Protein AF-A0A165G140-F1 (afdb_monomer_lite)

Secondary structure (DSSP, 8-state):
-PPPPP----------PPPPPBSSSBSSB-GGG-S--B--SPPEEETTEEEEEEEETTTTEEEEEEES--TT-EEEEEEESSSSSS-EEEEEEEE--TT-SEEEPPBEESEEGGGTEE-EEEEEEESSSEEEPPPB-PPPBSSSBTT----SS-B-SSPPEEETTEEEEEEE-TTSEEEEEEES--TT-EEEEEEESSTTS--TT-SSEEEEEPPTT-SEEEPPPEES-BGGGTB---EEEEEEE-SSSS-EEEPPPB---SSHHHHHHHHHHHHEETTTTEESS-HHHHHHHHHHHHHHHHHH---TTHHHHHHHHHHHSS-B-TTSSSSSPEEETTEESBHHHHHHHHHHHHHHHHHH--HHHHHHHHHHHHHHHTTB-SSSTTS-B-SBTT---EEHHHHHHHHHHHHHHHHHSTT--HHHHHHHHHHHHHHHTT-B-TTSPBBSEE-TTS-B---B-

pLDDT: mean 91.84, std 13.74, range [25.03, 98.94]

Structure (mmCIF, N/CA/C/O backbone):
data_AF-A0A165G140-F1
#
_entry.id   AF-A0A165G140-F1
#
loop_
_atom_site.group_PDB
_atom_site.id
_atom_site.type_symbol
_atom_site.label_atom_id
_atom_site.label_alt_id
_atom_site.label_comp_id
_atom_site.label_asym_id
_atom_site.label_entity_id
_atom_site.label_seq_id
_atom_site.pdbx_PDB_ins_code
_atom_site.Cartn_x
_atom_site.Cartn_y
_atom_site.Cartn_z
_atom_site.occupancy
_atom_site.B_iso_or_equiv
_atom_site.auth_seq_id
_atom_site.auth_comp_id
_atom_site.auth_asym_id
_atom_site.auth_atom_id
_atom_site.pdbx_PDB_model_num
ATOM 1 N N . MET A 1 1 ? 54.328 -2.922 11.788 1.00 34.81 1 MET A N 1
ATOM 2 C CA . MET A 1 1 ? 53.745 -2.204 12.943 1.00 34.81 1 MET A CA 1
ATOM 3 C C . MET A 1 1 ? 52.874 -1.072 12.415 1.00 34.81 1 MET A C 1
ATOM 5 O O . MET A 1 1 ? 53.378 0.024 12.217 1.00 34.81 1 MET A O 1
ATOM 9 N N . LEU A 1 2 ? 51.601 -1.338 12.117 1.00 25.61 2 LEU A N 1
ATOM 10 C CA . LEU A 1 2 ? 50.623 -0.287 11.825 1.00 25.61 2 LEU A CA 1
ATOM 11 C C . LEU A 1 2 ? 49.758 -0.092 13.070 1.00 25.61 2 LEU A C 1
ATOM 13 O O . LEU A 1 2 ? 49.194 -1.051 13.590 1.00 25.61 2 LEU A O 1
ATOM 17 N N . ARG A 1 3 ? 49.735 1.142 13.577 1.00 26.58 3 ARG A N 1
ATOM 18 C CA . ARG A 1 3 ? 48.916 1.567 14.713 1.00 26.58 3 ARG A CA 1
ATOM 19 C C . ARG A 1 3 ? 47.515 1.915 14.217 1.00 26.58 3 ARG A C 1
ATOM 21 O O . ARG A 1 3 ? 47.368 2.744 13.325 1.00 26.58 3 ARG A O 1
ATOM 28 N N . SER A 1 4 ? 46.518 1.289 14.827 1.00 25.03 4 SER A N 1
ATOM 29 C CA . SER A 1 4 ? 45.096 1.576 14.665 1.00 25.03 4 SER A CA 1
ATOM 30 C C . SER A 1 4 ? 44.758 2.975 15.195 1.00 25.03 4 SER A C 1
ATOM 32 O O . SER A 1 4 ? 45.100 3.299 16.332 1.00 25.03 4 SER A O 1
ATOM 34 N N . PHE A 1 5 ? 44.057 3.782 14.398 1.00 25.52 5 PHE A N 1
ATOM 35 C CA . PHE A 1 5 ? 43.341 4.975 14.860 1.00 25.52 5 PHE A CA 1
ATOM 36 C C . PHE A 1 5 ? 41.854 4.620 15.014 1.00 25.52 5 PHE A C 1
ATOM 38 O O . PHE A 1 5 ? 41.280 4.078 14.069 1.00 25.52 5 PHE A O 1
ATOM 45 N N . PRO A 1 6 ? 41.209 4.897 16.161 1.00 29.14 6 PRO A N 1
ATOM 46 C CA . PRO A 1 6 ? 39.776 4.693 16.301 1.00 29.14 6 PRO A CA 1
ATOM 47 C C . PRO A 1 6 ? 39.025 5.884 15.692 1.00 29.14 6 PRO A C 1
ATOM 49 O O . PRO A 1 6 ? 39.251 7.037 16.061 1.00 29.14 6 PRO A O 1
ATOM 52 N N . PHE A 1 7 ? 38.113 5.596 14.765 1.00 25.66 7 PHE A N 1
ATOM 53 C CA . PHE A 1 7 ? 37.082 6.529 14.320 1.00 25.66 7 PHE A CA 1
ATOM 54 C C . PHE A 1 7 ? 36.104 6.759 15.483 1.00 25.66 7 PHE A C 1
ATOM 56 O O . PHE A 1 7 ? 35.352 5.859 15.852 1.00 25.66 7 PHE A O 1
ATOM 63 N N . PHE A 1 8 ? 36.108 7.955 16.070 1.00 25.33 8 PHE A N 1
ATOM 64 C CA . PHE A 1 8 ? 35.020 8.407 16.935 1.00 25.33 8 PHE A CA 1
ATOM 65 C C . PHE A 1 8 ? 33.914 8.984 16.046 1.00 25.33 8 PHE A C 1
ATOM 67 O O . PHE A 1 8 ? 34.006 10.118 15.580 1.00 25.33 8 PHE A O 1
ATOM 74 N N . LEU A 1 9 ? 32.871 8.189 15.796 1.00 26.53 9 LEU A N 1
ATOM 75 C CA . LEU A 1 9 ? 31.616 8.686 15.241 1.00 26.53 9 LEU A CA 1
ATOM 76 C C . LEU A 1 9 ? 30.875 9.420 16.368 1.00 26.53 9 LEU A C 1
ATOM 78 O O . LEU A 1 9 ? 30.300 8.799 17.262 1.00 26.53 9 LEU A O 1
ATOM 82 N N . VAL A 1 10 ? 30.924 10.750 16.364 1.00 25.66 10 VAL A N 1
ATOM 83 C CA . VAL A 1 10 ? 30.057 11.565 17.219 1.00 25.66 10 VAL A CA 1
ATOM 84 C C . VAL A 1 10 ? 28.657 11.510 16.613 1.00 25.66 10 VAL A C 1
ATOM 86 O O . VAL A 1 10 ? 28.372 12.188 15.629 1.00 25.66 10 VAL A O 1
ATOM 89 N N . PHE A 1 11 ? 27.779 10.685 17.187 1.00 25.59 11 PHE A N 1
ATOM 90 C CA . PHE A 1 11 ? 26.342 10.796 16.954 1.00 25.59 11 PHE A CA 1
ATOM 91 C C . PHE A 1 11 ? 25.870 12.118 17.562 1.00 25.59 11 PHE A C 1
ATOM 93 O O . PHE A 1 11 ? 25.641 12.223 18.767 1.00 25.59 11 PHE A O 1
ATOM 100 N N . VAL A 1 12 ? 25.727 13.143 16.726 1.00 28.17 12 VAL A N 1
ATOM 101 C CA . VAL A 1 12 ? 24.883 14.286 17.064 1.00 28.17 12 VAL A CA 1
ATOM 102 C C . VAL A 1 12 ? 23.450 13.772 16.993 1.00 28.17 12 VAL A C 1
ATOM 104 O O . VAL A 1 12 ? 22.881 13.631 15.913 1.00 28.17 12 VAL A O 1
ATOM 107 N N . ALA A 1 13 ? 22.886 13.430 18.150 1.00 28.64 13 ALA A N 1
ATOM 108 C CA . ALA A 1 13 ? 21.461 13.190 18.299 1.00 28.64 13 ALA A CA 1
ATOM 109 C C . ALA A 1 13 ? 20.728 14.514 18.044 1.00 28.64 13 ALA A C 1
ATOM 111 O O . ALA A 1 13 ? 20.464 15.293 18.959 1.00 28.64 13 ALA A O 1
ATOM 112 N N . GLY A 1 14 ? 20.452 14.800 16.773 1.00 26.34 14 GLY A N 1
ATOM 113 C CA . GLY A 1 14 ? 19.440 15.774 16.409 1.00 26.34 14 GLY A CA 1
ATOM 114 C C . GLY A 1 14 ? 18.107 15.293 16.971 1.00 26.34 14 GLY A C 1
ATOM 115 O O . GLY A 1 14 ? 17.725 14.143 16.764 1.00 26.34 14 GLY A O 1
ATOM 116 N N . LEU A 1 15 ? 17.418 16.164 17.705 1.00 30.02 15 LEU A N 1
ATOM 117 C CA . LEU A 1 15 ? 16.006 16.005 18.038 1.00 30.02 15 LEU A CA 1
ATOM 118 C C . LEU A 1 15 ? 15.219 15.944 16.723 1.00 30.02 15 LEU A C 1
ATOM 120 O O . LEU A 1 15 ? 14.797 16.969 16.192 1.00 30.02 15 LEU A O 1
ATOM 124 N N . VAL A 1 16 ? 15.061 14.742 16.174 1.00 28.94 16 VAL A N 1
ATOM 125 C CA . VAL A 1 16 ? 14.077 14.466 15.133 1.00 28.94 16 VAL A CA 1
ATOM 126 C C . VAL A 1 16 ? 12.727 14.656 15.814 1.00 28.94 16 VAL A C 1
ATOM 128 O O . VAL A 1 16 ? 12.336 13.852 16.661 1.00 28.94 16 VAL A O 1
ATOM 131 N N . GLY A 1 17 ? 12.048 15.771 15.529 1.00 35.56 17 GLY A N 1
ATOM 132 C CA . GLY A 1 17 ? 10.637 15.906 15.882 1.00 35.56 17 GLY A CA 1
ATOM 133 C C . GLY A 1 17 ? 9.901 14.677 15.353 1.00 35.56 17 GLY A C 1
ATOM 134 O O . GLY A 1 17 ? 10.208 14.234 14.247 1.00 35.56 17 GLY A O 1
ATOM 135 N N . ALA A 1 18 ? 9.012 14.085 16.156 1.00 52.78 18 ALA A N 1
ATOM 136 C CA . ALA A 1 18 ? 8.270 12.895 15.748 1.00 52.78 18 ALA A CA 1
ATOM 137 C C . ALA A 1 18 ? 7.699 13.116 14.339 1.00 52.78 18 ALA A C 1
ATOM 139 O O . ALA A 1 18 ? 7.047 14.137 14.107 1.00 52.78 18 ALA A O 1
ATOM 140 N N . ALA A 1 19 ? 8.018 12.212 13.407 1.00 66.12 19 ALA A N 1
ATOM 141 C CA . ALA A 1 19 ? 7.522 12.294 12.041 1.00 66.12 19 ALA A CA 1
ATOM 142 C C . ALA A 1 19 ? 5.991 12.406 12.071 1.00 66.12 19 ALA A C 1
ATOM 144 O O . ALA A 1 19 ? 5.338 11.726 12.869 1.00 66.12 19 ALA A O 1
ATOM 145 N N . ASP A 1 20 ? 5.431 13.296 11.249 1.00 84.38 20 ASP A N 1
ATOM 146 C CA . ASP A 1 20 ? 3.982 13.461 11.172 1.00 84.38 20 ASP A CA 1
ATOM 147 C C . ASP A 1 20 ? 3.343 12.129 10.756 1.00 84.38 20 ASP A C 1
ATOM 149 O O . ASP A 1 20 ? 3.802 11.475 9.821 1.00 84.38 20 ASP A O 1
ATOM 153 N N . VAL A 1 21 ? 2.288 11.709 11.462 1.00 92.50 21 VAL A N 1
ATOM 154 C CA . VAL A 1 21 ? 1.560 10.488 11.099 1.00 92.50 21 VAL A CA 1
ATOM 155 C C . VAL A 1 21 ? 0.760 10.772 9.835 1.00 92.50 21 VAL A C 1
ATOM 157 O O . VAL A 1 21 ? -0.002 11.741 9.787 1.00 92.50 21 VAL A O 1
ATOM 160 N N . CYS A 1 22 ? 0.925 9.926 8.819 1.00 90.94 22 CYS A N 1
ATOM 161 C CA . CYS A 1 22 ? 0.279 10.080 7.522 1.00 90.94 22 CYS A CA 1
ATOM 162 C C . CYS A 1 22 ? -0.457 8.802 7.112 1.00 90.94 22 CYS A C 1
ATOM 164 O O . CYS A 1 22 ? 0.102 7.710 7.132 1.00 90.94 22 CYS A O 1
ATOM 166 N N . SER A 1 23 ? -1.712 8.962 6.691 1.00 90.94 23 SER A N 1
ATOM 167 C CA . SER A 1 23 ? -2.510 7.925 6.032 1.00 90.94 23 SER A CA 1
ATOM 168 C C . SER A 1 23 ? -3.015 8.479 4.691 1.00 90.94 23 SER A C 1
ATOM 170 O O . SER A 1 23 ? -2.206 8.750 3.802 1.00 90.94 23 SER A O 1
ATOM 172 N N . VAL A 1 24 ? -4.321 8.721 4.539 1.00 88.00 24 VAL A N 1
ATOM 173 C CA . VAL A 1 24 ? -4.907 9.418 3.378 1.00 88.00 24 VAL A CA 1
ATOM 174 C C . VAL A 1 24 ? -4.365 10.845 3.276 1.00 88.00 24 VAL A C 1
ATOM 176 O O . VAL A 1 24 ? -4.072 11.347 2.192 1.00 88.00 24 VAL A O 1
ATOM 179 N N . SER A 1 25 ? -4.204 11.498 4.423 1.00 90.50 25 SER A N 1
ATOM 180 C CA . SER A 1 25 ? -3.554 12.796 4.595 1.00 90.50 25 SER A CA 1
ATOM 181 C C . SER A 1 25 ? -2.606 12.729 5.789 1.00 90.50 25 SER A C 1
ATOM 183 O O . SER A 1 25 ? -2.717 11.837 6.631 1.00 90.50 25 SER A O 1
ATOM 185 N N . CYS A 1 26 ? -1.670 13.667 5.877 1.00 93.00 26 CYS A N 1
ATOM 186 C CA . CYS A 1 26 ? -0.848 13.821 7.074 1.00 93.00 26 CYS A CA 1
ATOM 187 C C . CYS A 1 26 ? -1.609 14.563 8.177 1.00 93.00 26 CYS A C 1
ATOM 189 O O . CYS A 1 26 ? -2.547 15.317 7.899 1.00 93.00 26 CYS A O 1
ATOM 191 N N . ASP A 1 27 ? -1.206 14.329 9.426 1.00 95.62 27 ASP A N 1
ATOM 192 C CA . ASP A 1 27 ? -1.662 15.083 10.594 1.00 95.62 27 ASP A CA 1
ATOM 193 C C . ASP A 1 27 ? -1.585 16.603 10.347 1.00 95.62 27 ASP A C 1
ATOM 195 O O . ASP A 1 27 ? -0.814 17.080 9.513 1.00 95.62 27 ASP A O 1
ATOM 199 N N . LYS A 1 28 ? -2.351 17.379 11.128 1.00 96.12 28 LYS A N 1
ATOM 200 C CA . LYS A 1 28 ? -2.415 18.855 11.069 1.00 96.12 28 LYS A CA 1
ATOM 201 C C . LYS A 1 28 ? -3.155 19.407 9.839 1.00 96.12 28 LYS A C 1
ATOM 203 O O . LYS A 1 28 ? -2.923 20.544 9.431 1.00 96.12 28 LYS A O 1
ATOM 208 N N . ARG A 1 29 ? -4.101 18.648 9.279 1.00 95.44 29 ARG A N 1
ATOM 209 C CA . ARG A 1 29 ? -5.007 19.139 8.225 1.00 95.44 29 ARG A CA 1
ATOM 210 C C . ARG A 1 29 ? -6.081 20.067 8.810 1.00 95.44 29 ARG A C 1
ATOM 212 O O . ARG A 1 29 ? -6.553 19.844 9.923 1.00 95.44 29 ARG A O 1
ATOM 219 N N . ASP A 1 30 ? -6.464 21.118 8.084 1.00 96.62 30 ASP A N 1
ATOM 220 C CA . ASP A 1 30 ? -7.521 22.040 8.527 1.00 96.62 30 ASP A CA 1
ATOM 221 C C . ASP A 1 30 ? -8.904 21.358 8.450 1.00 96.62 30 ASP A C 1
ATOM 223 O O . ASP A 1 30 ? -9.301 20.942 7.352 1.00 96.62 30 ASP A O 1
ATOM 227 N N . PRO A 1 31 ? -9.676 21.295 9.560 1.00 97.00 31 PRO A N 1
ATOM 228 C CA . PRO A 1 31 ? -11.026 20.737 9.558 1.00 97.00 31 PRO A CA 1
ATOM 229 C C . PRO A 1 31 ? -12.014 21.419 8.604 1.00 97.00 31 PRO A C 1
ATOM 231 O O . PRO A 1 31 ? -13.053 20.843 8.305 1.00 97.00 31 PRO A O 1
ATOM 234 N N . SER A 1 32 ? -11.718 22.619 8.086 1.00 96.19 32 SER A N 1
ATOM 235 C CA . SER A 1 32 ? -12.523 23.250 7.022 1.00 96.19 32 SER A CA 1
ATOM 236 C C . SER A 1 32 ? -12.545 22.440 5.718 1.00 96.19 32 SER A C 1
ATOM 238 O O . SER A 1 32 ? -13.465 22.583 4.919 1.00 96.19 32 SER A O 1
ATOM 240 N N . THR A 1 33 ? -11.548 21.576 5.519 1.00 96.50 33 THR A N 1
ATOM 241 C CA . THR A 1 33 ? -11.418 20.713 4.340 1.00 96.50 33 THR A CA 1
ATOM 242 C C . THR A 1 33 ? -11.993 19.315 4.552 1.00 96.50 33 THR A C 1
ATOM 244 O O . THR A 1 33 ? -11.838 18.468 3.672 1.00 96.50 33 THR A O 1
ATOM 247 N N . SER A 1 34 ? -12.603 19.050 5.713 1.00 96.44 34 SER A N 1
ATOM 248 C CA . SER A 1 34 ? -13.159 17.739 6.044 1.00 96.44 34 SER A CA 1
ATOM 249 C C . SER A 1 34 ? -14.304 17.370 5.100 1.00 96.44 34 SER A C 1
ATOM 251 O O . SER A 1 34 ? -15.181 18.187 4.821 1.00 96.44 34 SER A O 1
ATOM 253 N N . GLN A 1 35 ? -14.321 16.123 4.635 1.00 96.31 35 GLN A N 1
ATOM 254 C CA . GLN A 1 35 ? -15.380 15.587 3.774 1.00 96.31 35 GLN A CA 1
ATOM 255 C C . GLN A 1 35 ? -16.618 15.153 4.565 1.00 96.31 35 GLN A C 1
ATOM 257 O O . GLN A 1 35 ? -17.690 14.948 3.996 1.00 96.31 35 GLN A O 1
ATOM 262 N N . GLN A 1 36 ? -16.473 14.994 5.879 1.00 95.94 36 GLN A N 1
ATOM 263 C CA . GLN A 1 36 ? -17.523 14.535 6.773 1.00 95.94 36 GLN A CA 1
ATOM 264 C C . GLN A 1 36 ? -17.318 15.127 8.172 1.00 95.94 36 GLN A C 1
ATOM 266 O O . GLN A 1 36 ? -16.188 15.334 8.609 1.00 95.94 36 GLN A O 1
ATOM 271 N N . ASP A 1 37 ? -18.406 15.379 8.894 1.00 96.75 37 ASP A N 1
ATOM 272 C CA . ASP A 1 37 ? -18.360 15.732 10.312 1.00 96.75 37 ASP A CA 1
ATOM 273 C C . ASP A 1 37 ? -19.395 14.903 11.076 1.00 96.75 37 ASP A C 1
ATOM 275 O O . ASP A 1 37 ? -20.602 15.018 10.854 1.00 96.75 37 ASP A O 1
ATOM 279 N N . THR A 1 38 ? -18.907 14.009 11.932 1.00 96.62 38 THR A N 1
ATOM 280 C CA . THR A 1 38 ? -19.726 13.167 12.808 1.00 96.62 38 THR A CA 1
ATOM 281 C C . THR A 1 38 ? -19.234 13.249 14.243 1.00 96.62 38 THR A C 1
ATOM 283 O O . THR A 1 38 ? -18.068 13.534 14.498 1.00 96.62 38 THR A O 1
ATOM 286 N N . PHE A 1 39 ? -20.123 12.937 15.185 1.00 96.94 39 PHE A N 1
ATOM 287 C CA . PHE A 1 39 ? -19.849 12.960 16.620 1.00 96.94 39 PHE A CA 1
ATOM 288 C C . PHE A 1 39 ? -19.907 11.525 17.158 1.00 96.94 39 PHE A C 1
ATOM 290 O O . PHE A 1 39 ? -20.983 11.057 17.536 1.00 96.94 39 PHE A O 1
ATOM 297 N N . PRO A 1 40 ? -18.786 10.781 17.141 1.00 94.94 40 PRO A N 1
ATOM 298 C CA . PRO A 1 40 ? -18.778 9.347 17.447 1.00 94.94 40 PRO A CA 1
ATOM 299 C C . PRO A 1 40 ? -19.051 9.023 18.923 1.00 94.94 40 PRO A C 1
ATOM 301 O O . PRO A 1 40 ? -19.340 7.875 19.251 1.00 94.94 40 PRO A O 1
ATOM 304 N N . VAL A 1 41 ? -18.949 10.011 19.816 1.00 96.81 41 VAL A N 1
ATOM 305 C CA . VAL A 1 41 ? -19.195 9.886 21.260 1.00 96.81 41 VAL A CA 1
ATOM 306 C C . VAL A 1 41 ? -19.917 11.117 21.787 1.00 96.81 41 VAL A C 1
ATOM 308 O O . VAL A 1 41 ? -19.834 12.199 21.210 1.00 96.81 41 VAL A O 1
ATOM 311 N N . SER A 1 42 ? -20.601 10.956 22.919 1.00 97.38 42 SER A N 1
ATOM 312 C CA . SER A 1 42 ? -21.286 12.052 23.602 1.00 97.38 42 SER A CA 1
ATOM 313 C C . SER A 1 42 ? -20.322 13.169 24.010 1.00 97.38 42 SER A C 1
ATOM 315 O O . SER A 1 42 ? -19.258 12.914 24.583 1.00 97.38 42 SER A O 1
ATOM 317 N N . ASN A 1 43 ? -20.753 14.414 23.805 1.00 97.19 43 ASN A N 1
ATOM 318 C CA . ASN A 1 43 ? -20.025 15.597 24.257 1.00 97.19 43 ASN A CA 1
ATOM 319 C C . ASN A 1 43 ? -19.865 15.597 25.782 1.00 97.19 43 ASN A C 1
ATOM 321 O O . ASN A 1 43 ? -20.759 15.164 26.519 1.00 97.19 43 ASN A O 1
ATOM 325 N N . LYS A 1 44 ? -18.757 16.155 26.275 1.00 96.56 44 LYS A N 1
ATOM 326 C CA . LYS A 1 44 ? -18.598 16.441 27.706 1.00 96.56 44 LYS A CA 1
ATOM 327 C C . LYS A 1 44 ? -18.996 17.882 27.978 1.00 96.56 44 LYS A C 1
ATOM 329 O O . LYS A 1 44 ? -18.535 18.799 27.303 1.00 96.56 44 LYS A O 1
ATOM 334 N N . ASN A 1 45 ? -19.854 18.071 28.976 1.00 94.19 45 ASN A N 1
ATOM 335 C CA . ASN A 1 45 ? -20.193 19.391 29.484 1.00 94.19 45 ASN A CA 1
ATOM 336 C C . ASN A 1 45 ? -19.409 19.645 30.769 1.00 94.19 45 ASN A C 1
ATOM 338 O O . ASN A 1 45 ? -19.615 18.953 31.766 1.00 94.19 45 ASN A O 1
ATOM 342 N N . GLN A 1 46 ? -18.528 20.637 30.741 1.00 88.94 46 GLN A N 1
ATOM 343 C CA . GLN A 1 46 ? -17.761 21.059 31.900 1.00 88.94 46 GLN A CA 1
ATOM 344 C C . GLN A 1 46 ? -18.045 22.529 32.174 1.00 88.94 46 GLN A C 1
ATOM 346 O O . GLN A 1 46 ? -17.652 23.390 31.397 1.00 88.94 46 GLN A O 1
ATOM 351 N N . ASN A 1 47 ? -18.729 22.839 33.277 1.00 87.50 47 ASN A N 1
ATOM 352 C CA . ASN A 1 47 ? -19.050 24.222 33.656 1.00 87.50 47 ASN A CA 1
ATOM 353 C C . ASN A 1 47 ? -19.772 25.019 32.543 1.00 87.50 47 ASN A C 1
ATOM 355 O O . ASN A 1 47 ? -19.572 26.223 32.398 1.00 87.50 47 ASN A O 1
ATOM 359 N N . GLY A 1 48 ? -20.593 24.351 31.725 1.00 91.00 48 GLY A N 1
ATOM 360 C CA . GLY A 1 48 ? -21.279 24.960 30.582 1.00 91.00 48 GLY A CA 1
ATOM 361 C C . GLY A 1 48 ? -20.468 24.983 29.281 1.00 91.00 48 GLY A C 1
ATOM 362 O O . GLY A 1 48 ? -21.014 25.403 28.259 1.00 91.00 48 GLY A O 1
ATOM 363 N N . ARG A 1 49 ? -19.208 24.521 29.295 1.00 94.88 49 ARG A N 1
ATOM 364 C CA . ARG A 1 49 ? -18.349 24.356 28.111 1.00 94.88 49 ARG A CA 1
ATOM 365 C C . ARG A 1 49 ? -18.631 23.016 27.463 1.00 94.88 49 ARG A C 1
ATOM 367 O O . ARG A 1 49 ? -18.759 22.018 28.168 1.00 94.88 49 ARG A O 1
ATOM 374 N N . ILE A 1 50 ? -18.729 22.990 26.142 1.00 97.31 50 ILE A N 1
ATOM 375 C CA . ILE A 1 50 ? -19.024 21.771 25.389 1.00 97.31 50 ILE A CA 1
ATOM 376 C C . ILE A 1 50 ? -17.733 21.310 24.728 1.00 97.31 50 ILE A C 1
ATOM 378 O O . ILE A 1 50 ? -17.250 21.976 23.823 1.00 97.31 50 ILE A O 1
ATOM 382 N N . ILE A 1 51 ? -17.188 20.187 25.186 1.00 98.38 51 ILE A N 1
ATOM 383 C CA . ILE A 1 51 ? -16.050 19.515 24.556 1.00 98.38 51 ILE A CA 1
ATOM 384 C C . ILE A 1 51 ? -16.604 18.424 23.642 1.00 98.38 51 ILE A C 1
ATOM 386 O O . ILE A 1 51 ? -17.291 17.512 24.119 1.00 98.38 51 ILE A O 1
ATOM 390 N N . SER A 1 52 ? -16.287 18.514 22.352 1.00 98.44 52 SER A N 1
ATOM 391 C CA . SER A 1 52 ? -16.763 17.586 21.323 1.00 98.44 52 SER A CA 1
ATOM 392 C C . SER A 1 52 ? -15.585 16.917 20.622 1.00 98.44 52 SER A C 1
ATOM 394 O O . SER A 1 52 ? -14.570 17.556 20.341 1.00 98.44 52 SER A O 1
ATOM 396 N N . LEU A 1 53 ? -15.728 15.627 20.325 1.00 98.62 53 LEU A N 1
ATOM 397 C CA . LEU A 1 53 ? -14.859 14.924 19.386 1.00 98.62 53 LEU A CA 1
ATOM 398 C C . LEU A 1 53 ? -15.600 14.821 18.058 1.00 98.62 53 LEU A C 1
ATOM 400 O O . LEU A 1 53 ? -16.724 14.326 18.020 1.00 98.62 53 LEU A O 1
ATOM 404 N N . HIS A 1 54 ? -14.941 15.253 16.996 1.00 98.38 54 HIS A N 1
ATOM 405 C CA . HIS A 1 54 ? -15.411 15.158 15.627 1.00 98.38 54 HIS A CA 1
ATOM 406 C C . HIS A 1 54 ? -14.626 14.085 14.876 1.00 98.38 54 HIS A C 1
ATOM 408 O O . HIS A 1 54 ? -13.427 13.907 15.109 1.00 98.38 54 HIS A O 1
ATOM 414 N N . LEU A 1 55 ? -15.286 13.392 13.953 1.00 96.69 55 LEU A N 1
ATOM 415 C CA . LEU A 1 55 ? -14.717 12.318 13.147 1.00 96.69 55 LEU A CA 1
ATOM 416 C C . LEU A 1 55 ? -15.160 12.445 11.688 1.00 96.69 55 LEU A C 1
ATOM 418 O O . LEU A 1 55 ? -16.355 12.543 11.398 1.00 96.69 55 LEU A O 1
ATOM 422 N N . SER A 1 56 ? -14.191 12.352 10.780 1.00 95.38 56 SER A N 1
ATOM 423 C CA . SER A 1 56 ? -14.414 12.103 9.359 1.00 95.38 56 SER A CA 1
ATOM 424 C C . SER A 1 56 ? -13.918 10.702 9.027 1.00 95.38 56 SER A C 1
ATOM 426 O O . SER A 1 56 ? -12.711 10.464 8.956 1.00 95.38 56 SER A O 1
ATOM 428 N N . GLU A 1 57 ? -14.836 9.754 8.825 1.00 89.62 57 GLU A N 1
ATOM 429 C CA . GLU A 1 57 ? -14.460 8.413 8.363 1.00 89.62 57 GLU A CA 1
ATOM 430 C C . GLU A 1 57 ? -13.971 8.439 6.913 1.00 89.62 57 GLU A C 1
ATOM 432 O O . GLU A 1 57 ? -13.149 7.609 6.532 1.00 89.62 57 GLU A O 1
ATOM 437 N N . ALA A 1 58 ? -14.460 9.394 6.115 1.00 89.62 58 ALA A N 1
ATOM 438 C CA . ALA A 1 58 ? -14.022 9.611 4.739 1.00 89.62 58 ALA A CA 1
ATOM 439 C C . ALA A 1 58 ? -12.557 10.071 4.653 1.00 89.62 58 ALA A C 1
ATOM 441 O O . ALA A 1 58 ? -11.851 9.685 3.726 1.00 89.62 58 ALA A O 1
ATOM 442 N N . ASP A 1 59 ? -12.096 10.867 5.622 1.00 92.44 59 ASP A N 1
ATOM 443 C CA . ASP A 1 59 ? -10.698 11.308 5.693 1.00 92.44 59 ASP A CA 1
ATOM 444 C C . ASP A 1 59 ? -9.830 10.419 6.602 1.00 92.44 59 ASP A C 1
ATOM 446 O O . ASP A 1 59 ? -8.617 10.597 6.622 1.00 92.44 59 ASP A O 1
ATOM 450 N N . ALA A 1 60 ? -10.426 9.482 7.353 1.00 92.94 60 ALA A N 1
ATOM 451 C CA . ALA A 1 60 ? -9.774 8.684 8.400 1.00 92.94 60 ALA A CA 1
ATOM 452 C C . ALA A 1 60 ? -9.085 9.531 9.498 1.00 92.94 60 ALA A C 1
ATOM 454 O O . ALA A 1 60 ? -8.055 9.150 10.067 1.00 92.94 60 ALA A O 1
ATOM 455 N N . MET A 1 61 ? -9.676 10.685 9.825 1.00 96.06 61 MET A N 1
ATOM 456 C CA . MET A 1 61 ? -9.121 11.664 10.765 1.00 96.06 61 MET A CA 1
ATOM 457 C C . MET A 1 61 ? -10.179 12.207 11.731 1.00 96.06 61 MET A C 1
ATOM 459 O O . MET A 1 61 ? -11.377 12.193 11.449 1.00 96.06 61 MET A O 1
ATOM 463 N N . ALA A 1 62 ? -9.725 12.745 12.862 1.00 97.62 62 ALA A N 1
ATOM 464 C CA . ALA A 1 62 ? -10.571 13.352 13.885 1.00 97.62 62 ALA A CA 1
ATOM 465 C C . ALA A 1 62 ? -10.001 14.684 14.393 1.00 97.62 62 ALA A C 1
ATOM 467 O O . ALA A 1 62 ? -8.799 14.934 14.294 1.00 97.62 62 ALA A O 1
ATOM 468 N N . TRP A 1 63 ? -10.861 15.532 14.956 1.00 98.56 63 TRP A N 1
ATOM 469 C CA . TRP A 1 63 ? -10.472 16.786 15.612 1.00 98.56 63 TRP A CA 1
ATOM 470 C C . TRP A 1 63 ? -11.341 17.063 16.842 1.00 98.56 63 TRP A C 1
ATOM 472 O O . TRP A 1 63 ? -12.427 16.508 16.989 1.00 98.56 63 TRP A O 1
ATOM 482 N N . GLY A 1 64 ? -10.853 17.894 17.760 1.00 98.44 64 GLY A N 1
ATOM 483 C CA . GLY A 1 64 ? -11.585 18.293 18.962 1.00 98.44 64 GLY A CA 1
ATOM 484 C C . GLY A 1 64 ? -12.090 19.727 18.857 1.00 98.44 64 GLY A C 1
ATOM 485 O O . GLY A 1 64 ? -11.387 20.576 18.306 1.00 98.44 64 GLY A O 1
ATOM 486 N N . SER A 1 65 ? -13.262 20.016 19.422 1.00 98.44 65 SER A N 1
ATOM 487 C CA . SER A 1 65 ? -13.736 21.386 19.657 1.00 98.44 65 SER A CA 1
ATOM 488 C C . SER A 1 65 ? -14.015 21.632 21.136 1.00 98.44 65 SER A C 1
ATOM 490 O O . SER A 1 65 ? -14.337 20.713 21.895 1.00 98.44 65 SER A O 1
ATOM 492 N N . ILE A 1 66 ? -13.889 22.895 21.535 1.00 98.12 66 ILE A N 1
ATOM 493 C CA . ILE A 1 66 ? -14.474 23.416 22.765 1.00 98.12 66 ILE A CA 1
ATOM 494 C C . ILE A 1 66 ? -15.344 24.621 22.416 1.00 98.12 66 ILE A C 1
ATOM 496 O O . ILE A 1 66 ? -14.865 25.578 21.812 1.00 98.12 66 ILE A O 1
ATOM 500 N N . ASP A 1 67 ? -16.616 24.569 22.800 1.00 97.50 67 ASP A N 1
ATOM 501 C CA . ASP A 1 67 ? -17.626 25.585 22.500 1.00 97.50 67 ASP A CA 1
ATOM 502 C C . ASP A 1 67 ? -18.240 26.165 23.781 1.00 97.50 67 ASP A C 1
ATOM 504 O O . ASP A 1 67 ? -18.203 25.553 24.854 1.00 97.50 67 ASP A O 1
ATOM 508 N N . LYS A 1 68 ? -18.846 27.356 23.664 1.00 96.25 68 LYS A N 1
ATOM 509 C CA . LYS A 1 68 ? -19.394 28.146 24.789 1.00 96.25 68 LYS A CA 1
ATOM 510 C C . LYS A 1 68 ? -18.350 28.465 25.864 1.00 96.25 68 LYS A C 1
ATOM 512 O O . LYS A 1 68 ? -18.701 28.632 27.033 1.00 96.25 68 LYS A O 1
ATOM 517 N N . GLY A 1 69 ? -17.088 28.516 25.458 1.00 94.94 69 GLY A N 1
ATOM 518 C CA . GLY A 1 69 ? -15.910 28.797 26.257 1.00 94.94 69 GLY A CA 1
ATOM 519 C C . GLY A 1 69 ? -15.664 30.272 26.535 1.00 94.94 69 GLY A C 1
ATOM 520 O O . GLY A 1 69 ? -16.379 31.161 26.071 1.00 94.94 69 GLY A O 1
ATOM 521 N N . THR A 1 70 ? -14.616 30.510 27.306 1.00 95.00 70 THR A N 1
ATOM 522 C CA . THR A 1 70 ? -14.035 31.822 27.593 1.00 95.00 70 THR A CA 1
ATOM 523 C C . THR A 1 70 ? -12.572 31.859 27.178 1.00 95.00 70 THR A C 1
ATOM 525 O O . THR A 1 70 ? -11.953 30.814 26.986 1.00 95.00 70 THR A O 1
ATOM 528 N N . GLN A 1 71 ? -12.012 33.065 27.052 1.00 96.50 71 GLN A N 1
ATOM 529 C CA . GLN A 1 71 ? -10.601 33.250 26.721 1.00 96.50 71 GLN A CA 1
ATOM 530 C C . GLN A 1 71 ? -9.701 32.363 27.590 1.00 96.50 71 GLN A C 1
ATOM 532 O O . GLN A 1 71 ? -9.791 32.389 28.817 1.00 96.50 71 GLN A O 1
ATOM 537 N N . GLY A 1 72 ? -8.804 31.624 26.940 1.00 95.06 72 GLY A N 1
ATOM 538 C CA . GLY A 1 72 ? -7.841 30.754 27.610 1.00 95.06 72 GLY A CA 1
ATOM 539 C C . GLY A 1 72 ? -8.335 29.338 27.905 1.00 95.06 72 GLY A C 1
ATOM 540 O O . GLY A 1 72 ? -7.489 28.506 28.223 1.00 95.06 72 GLY A O 1
ATOM 541 N N . ASP A 1 73 ? -9.629 29.027 27.743 1.00 97.06 73 ASP A N 1
ATOM 542 C CA . ASP A 1 73 ? -10.089 27.631 27.755 1.00 97.06 73 ASP A CA 1
ATOM 543 C C . ASP A 1 73 ? -9.369 26.861 26.634 1.00 97.06 73 ASP A C 1
ATOM 545 O O . ASP A 1 73 ? -9.170 27.380 25.529 1.00 97.06 73 ASP A O 1
ATOM 549 N N . GLU A 1 74 ? -8.946 25.632 26.924 1.00 97.56 74 GLU A N 1
ATOM 550 C CA . GLU A 1 74 ? -8.063 24.858 26.045 1.00 97.56 74 GLU A CA 1
ATOM 551 C C . GLU A 1 74 ? -8.753 23.594 25.532 1.00 97.56 74 GLU A C 1
ATOM 553 O O . GLU A 1 74 ? -9.539 22.981 26.252 1.00 97.56 74 GLU A O 1
ATOM 558 N N . ILE A 1 75 ? -8.400 23.170 24.319 1.00 98.38 75 ILE A N 1
ATOM 559 C CA . ILE A 1 75 ? -8.810 21.907 23.691 1.00 98.38 75 ILE A CA 1
ATOM 560 C C . ILE A 1 75 ? -7.595 21.237 23.063 1.00 98.38 75 ILE A C 1
ATOM 562 O O . ILE A 1 75 ? -6.717 21.904 22.517 1.00 98.38 75 ILE A O 1
ATOM 566 N N . TRP A 1 76 ? -7.532 19.916 23.140 1.00 98.56 76 TRP A N 1
ATOM 567 C CA . TRP A 1 76 ? -6.536 19.093 22.469 1.00 98.56 76 TRP A CA 1
ATOM 568 C C . TRP A 1 76 ? -7.087 17.694 22.193 1.00 98.56 76 TRP A C 1
ATOM 570 O O . TRP A 1 76 ? -8.166 17.331 22.665 1.00 98.56 76 TRP A O 1
ATOM 580 N N . LEU A 1 77 ? -6.323 16.893 21.455 1.00 98.50 77 LEU A N 1
ATOM 581 C CA . LEU A 1 77 ? -6.574 15.462 21.327 1.00 98.50 77 LEU A CA 1
ATOM 582 C C . LEU A 1 77 ? -5.547 14.661 22.135 1.00 98.50 77 LEU A C 1
ATOM 584 O O . LEU A 1 77 ? -4.383 15.053 22.263 1.00 98.50 77 LEU A O 1
ATOM 588 N N . ASP A 1 78 ? -5.982 13.527 22.669 1.00 97.75 78 ASP A N 1
ATOM 589 C CA . ASP A 1 78 ? -5.086 12.451 23.088 1.00 97.75 78 ASP A CA 1
ATOM 590 C C . ASP A 1 78 ? -5.236 11.297 22.085 1.00 97.75 78 ASP A C 1
ATOM 592 O O . ASP A 1 78 ? -6.366 10.945 21.730 1.00 97.75 78 ASP A O 1
ATOM 596 N N . ARG A 1 79 ? -4.124 10.692 21.645 1.00 96.62 79 ARG A N 1
ATOM 597 C CA . ARG A 1 79 ? -4.099 9.547 20.717 1.00 96.62 79 ARG A CA 1
ATOM 598 C C . ARG A 1 79 ? -3.287 8.392 21.294 1.00 96.62 79 ARG A C 1
ATOM 600 O O . ARG A 1 79 ? -2.138 8.571 21.677 1.00 96.62 79 ARG A O 1
ATOM 607 N N . THR A 1 80 ? -3.864 7.196 21.340 1.00 93.56 80 THR A N 1
ATOM 608 C CA . THR A 1 80 ? -3.193 5.970 21.803 1.00 93.56 80 THR A CA 1
ATOM 609 C C . THR A 1 80 ? -3.075 4.957 20.676 1.00 93.56 80 THR A C 1
ATOM 611 O O . THR A 1 80 ? -3.990 4.813 19.867 1.00 93.56 80 THR A O 1
ATOM 614 N N . TRP A 1 81 ? -1.971 4.215 20.662 1.00 90.56 81 TRP A N 1
ATOM 615 C CA . TRP A 1 81 ? -1.740 3.090 19.753 1.00 90.56 81 TRP A CA 1
ATOM 616 C C . TRP A 1 81 ? -1.862 1.733 20.448 1.00 90.56 81 TRP A C 1
ATOM 618 O O . TRP A 1 81 ? -1.881 0.713 19.769 1.00 90.56 81 TRP A O 1
ATOM 628 N N . ASP A 1 82 ? -1.975 1.720 21.779 1.00 86.50 82 ASP A N 1
ATOM 629 C CA . ASP A 1 82 ? -1.882 0.515 22.606 1.00 86.50 82 ASP A CA 1
ATOM 630 C C . ASP A 1 82 ? -3.155 0.217 23.420 1.00 86.50 82 ASP A C 1
ATOM 632 O O . ASP A 1 82 ? -3.144 -0.517 24.407 1.00 86.50 82 ASP A O 1
ATOM 636 N N . GLY A 1 83 ? -4.286 0.794 23.009 1.00 82.19 83 GLY A N 1
ATOM 637 C CA . GLY A 1 83 ? -5.561 0.613 23.708 1.00 82.19 83 GLY A CA 1
ATOM 638 C C . GLY A 1 83 ? -5.695 1.444 24.988 1.00 82.19 83 GLY A C 1
ATOM 639 O O . GLY A 1 83 ? -6.580 1.168 25.792 1.00 82.19 83 GLY A O 1
ATOM 640 N N . GLY A 1 84 ? -4.858 2.470 25.161 1.00 84.69 84 GLY A N 1
ATOM 641 C CA . GLY A 1 84 ? -4.968 3.463 26.232 1.00 84.69 84 GLY A CA 1
ATOM 642 C C . GLY A 1 84 ? -4.025 3.241 27.410 1.00 84.69 84 GLY A C 1
ATOM 643 O O . GLY A 1 84 ? -4.168 3.937 28.414 1.00 84.69 84 GLY A O 1
ATOM 644 N N . SER A 1 85 ? -3.072 2.311 27.303 1.00 86.31 85 SER A N 1
ATOM 645 C CA . SER A 1 85 ? -2.017 2.139 28.311 1.00 86.31 85 SER A CA 1
ATOM 646 C C . SER A 1 85 ? -1.027 3.300 28.277 1.00 86.31 85 SER A C 1
ATOM 648 O O . SER A 1 85 ? -0.623 3.804 29.324 1.00 86.31 85 SER A O 1
ATOM 650 N N . THR A 1 86 ? -0.706 3.785 27.081 1.00 91.81 86 THR A N 1
ATOM 651 C CA . THR A 1 86 ? 0.046 5.017 26.848 1.00 91.81 86 THR A CA 1
ATOM 652 C C . THR A 1 86 ? -0.612 5.835 25.740 1.00 91.81 86 THR A C 1
ATOM 654 O O . THR A 1 86 ? -1.403 5.323 24.941 1.00 91.81 86 THR A O 1
ATOM 657 N N . TRP A 1 87 ? -0.340 7.140 25.696 1.00 94.44 87 TRP A N 1
ATOM 658 C CA . TRP A 1 87 ? -0.861 8.000 24.637 1.00 94.44 87 TRP A CA 1
ATOM 659 C C . TRP A 1 87 ? 0.019 9.218 24.367 1.00 94.44 87 TRP A C 1
ATOM 661 O O . TRP A 1 87 ? 0.679 9.761 25.253 1.00 94.44 87 TRP A O 1
ATOM 671 N N . GLU A 1 88 ? -0.032 9.672 23.120 1.00 94.75 88 GLU A N 1
ATOM 672 C CA . GLU A 1 88 ? 0.381 11.001 22.695 1.00 94.75 88 GLU A CA 1
ATOM 673 C C . GLU A 1 88 ? -0.634 11.997 23.258 1.00 94.75 88 GLU A C 1
ATOM 675 O O . GLU A 1 88 ? -1.816 11.948 22.911 1.00 94.75 88 GLU A O 1
ATOM 680 N N . SER A 1 89 ? -0.199 12.870 24.165 1.00 94.38 89 SER A N 1
ATOM 681 C CA . SER A 1 89 ? -1.092 13.829 24.815 1.00 94.38 89 SER A CA 1
ATOM 682 C C . SER A 1 89 ? -0.920 15.235 24.268 1.00 94.38 89 SER A C 1
ATOM 684 O O . SER A 1 89 ? 0.174 15.634 23.870 1.00 94.38 89 SER A O 1
ATOM 686 N N . LYS A 1 90 ? -2.006 16.011 24.320 1.00 96.25 90 LYS A N 1
ATOM 687 C CA . LYS A 1 90 ? -2.027 17.428 23.932 1.00 96.25 90 LYS A CA 1
ATOM 688 C C . LYS A 1 90 ? -1.646 17.681 22.473 1.00 96.25 90 LYS A C 1
ATOM 690 O O . LYS A 1 90 ? -1.128 18.753 22.154 1.00 96.25 90 LYS A O 1
ATOM 695 N N . ILE A 1 91 ? -1.943 16.738 21.575 1.00 96.75 91 ILE A N 1
ATOM 696 C CA . ILE A 1 91 ? -1.718 16.947 20.143 1.00 96.75 91 ILE A CA 1
ATOM 697 C C . ILE A 1 91 ? -2.712 17.996 19.629 1.00 96.75 91 ILE A C 1
ATOM 699 O O . ILE A 1 91 ? -3.889 18.004 20.000 1.00 96.75 91 ILE A O 1
ATOM 703 N N . GLY A 1 92 ? -2.211 18.937 18.828 1.00 96.31 92 GLY A N 1
ATOM 704 C CA . GLY A 1 92 ? -3.021 20.007 18.240 1.00 96.31 92 GLY A CA 1
ATOM 705 C C . GLY A 1 92 ? -3.630 20.983 19.233 1.00 96.31 92 GLY A C 1
ATOM 706 O O . GLY A 1 92 ? -4.633 21.611 18.900 1.00 96.31 92 GLY A O 1
ATOM 707 N N . LYS A 1 93 ? -3.058 21.088 20.440 1.00 97.81 93 LYS A N 1
ATOM 708 C CA . LYS A 1 93 ? -3.577 21.947 21.502 1.00 97.81 93 LYS A CA 1
ATOM 709 C C . LYS A 1 93 ? -3.837 23.372 20.999 1.00 97.81 93 LYS A C 1
ATOM 711 O O . LYS A 1 93 ? -2.939 24.021 20.469 1.00 97.81 93 LYS A O 1
ATOM 716 N N . ALA A 1 94 ? -5.048 23.857 21.244 1.00 97.62 94 ALA A N 1
ATOM 717 C CA . ALA A 1 94 ? -5.494 25.207 20.935 1.00 97.62 94 ALA A CA 1
ATOM 718 C C . ALA A 1 94 ? -6.171 25.840 22.159 1.00 97.62 94 ALA A C 1
ATOM 720 O O . ALA A 1 94 ? -6.727 25.138 23.005 1.00 97.62 94 ALA A O 1
ATOM 721 N N . SER A 1 95 ? -6.138 27.169 22.236 1.00 97.62 95 SER A N 1
ATOM 722 C CA . SER A 1 95 ? -6.786 27.950 23.296 1.00 97.62 95 SER A CA 1
ATOM 723 C C . SER A 1 95 ? -7.737 28.970 22.683 1.00 97.62 95 SER A C 1
ATOM 725 O O . SER A 1 95 ? -7.460 29.495 21.603 1.00 97.62 95 SER A O 1
ATOM 727 N N . ILE A 1 96 ? -8.852 29.252 23.355 1.00 97.56 96 ILE A N 1
ATOM 728 C CA . ILE A 1 96 ? -9.838 30.227 22.876 1.00 97.56 96 ILE A CA 1
ATOM 729 C C . ILE A 1 96 ? -9.237 31.646 22.925 1.00 97.56 96 ILE A C 1
ATOM 731 O O . ILE A 1 96 ? -8.835 32.097 24.006 1.00 97.56 96 ILE A O 1
ATOM 735 N N . PRO A 1 97 ? -9.179 32.374 21.791 1.00 96.00 97 PRO A N 1
ATOM 736 C CA . PRO A 1 97 ? -8.764 33.778 21.759 1.00 96.00 97 PRO A CA 1
ATOM 737 C C . PRO A 1 97 ? -9.761 34.710 22.466 1.00 96.00 97 PRO A C 1
ATOM 739 O O . PRO A 1 97 ? -10.929 34.377 22.630 1.00 96.00 97 PRO A O 1
ATOM 742 N N . SER A 1 98 ? -9.332 35.923 22.828 1.00 93.56 98 SER A N 1
ATOM 743 C CA . SER A 1 98 ? -10.151 36.891 23.588 1.00 93.56 98 SER A CA 1
ATOM 744 C C . SER A 1 98 ? -11.474 37.296 22.931 1.00 93.56 98 SER A C 1
ATOM 746 O O . SER A 1 98 ? -12.391 37.734 23.619 1.00 93.56 98 SER A O 1
ATOM 748 N N . THR A 1 99 ? -11.581 37.176 21.610 1.00 94.00 99 THR A N 1
ATOM 749 C CA . THR A 1 99 ? -12.746 37.615 20.833 1.00 94.00 99 THR A CA 1
ATOM 750 C C . THR A 1 99 ? -13.720 36.484 20.507 1.00 94.00 99 THR A C 1
ATOM 752 O O . THR A 1 99 ? -14.741 36.736 19.870 1.00 94.00 99 THR A O 1
ATOM 755 N N . TRP A 1 100 ? -13.395 35.235 20.856 1.00 95.69 100 TRP A N 1
ATOM 756 C CA . TRP A 1 100 ? -14.134 34.043 20.432 1.00 95.69 100 TRP A CA 1
ATOM 757 C C . TRP A 1 100 ? -14.731 33.318 21.644 1.00 95.69 100 TRP A C 1
ATOM 759 O O . TRP A 1 100 ? -14.291 33.484 22.777 1.00 95.69 100 TRP A O 1
ATOM 769 N N . THR A 1 101 ? -15.746 32.491 21.398 1.00 96.12 101 THR A N 1
ATOM 770 C CA . THR A 1 101 ? -16.408 31.649 22.415 1.00 96.12 101 THR A CA 1
ATOM 771 C C . THR A 1 101 ? -16.188 30.158 22.168 1.00 96.12 101 THR A C 1
ATOM 773 O O . THR A 1 101 ? -16.811 29.315 22.811 1.00 96.12 101 THR A O 1
ATOM 776 N N . GLY A 1 102 ? -15.298 29.819 21.240 1.00 96.94 102 GLY A N 1
ATOM 777 C CA . GLY A 1 102 ? -14.926 28.451 20.929 1.00 96.94 102 GLY A CA 1
ATOM 778 C C . GLY A 1 102 ? -13.622 28.393 20.150 1.00 96.94 102 GLY A C 1
ATOM 779 O O . GLY A 1 102 ? -13.150 29.402 19.623 1.00 96.94 102 GLY A O 1
ATOM 780 N N . THR A 1 103 ? -13.019 27.213 20.111 1.00 97.88 103 THR A N 1
ATOM 781 C CA . THR A 1 103 ? -11.862 26.913 19.264 1.00 97.88 103 THR A CA 1
ATOM 782 C C . THR A 1 103 ? -11.822 25.418 18.957 1.00 97.88 103 THR A C 1
ATOM 784 O O . THR A 1 103 ? -12.570 24.629 19.540 1.00 97.88 103 THR A O 1
ATOM 787 N N . ARG A 1 104 ? -10.948 25.0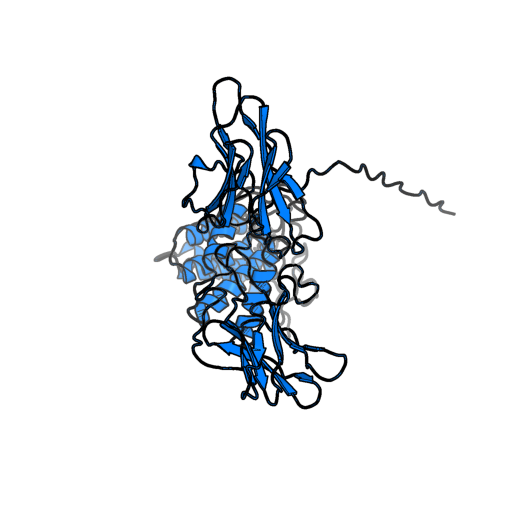16 18.036 1.00 98.00 104 ARG A N 1
ATOM 788 C CA . ARG A 1 104 ? -10.779 23.622 17.625 1.00 98.00 104 ARG A CA 1
ATOM 789 C C . ARG A 1 104 ? -9.318 23.279 17.385 1.00 98.00 104 ARG A C 1
ATOM 791 O O . ARG A 1 104 ? -8.509 24.159 17.094 1.00 98.00 104 ARG A O 1
ATOM 798 N N . THR A 1 105 ? -9.002 21.995 17.465 1.00 98.50 105 THR A N 1
ATOM 799 C CA . THR A 1 105 ? -7.718 21.464 17.000 1.00 98.50 105 THR A CA 1
ATOM 800 C C . THR A 1 105 ? -7.699 21.367 15.471 1.00 98.50 105 THR A C 1
ATOM 802 O O . THR A 1 105 ? -8.732 21.485 14.808 1.00 98.50 105 THR A O 1
ATOM 805 N N . LEU A 1 106 ? -6.525 21.084 14.903 1.00 98.19 106 LEU A N 1
ATOM 806 C CA . LEU A 1 106 ? -6.429 20.524 13.549 1.00 98.19 106 LEU A CA 1
ATOM 807 C C . LEU A 1 106 ? -6.887 19.052 13.535 1.00 98.19 106 LEU A C 1
ATOM 809 O O . LEU A 1 106 ? -7.165 18.476 14.592 1.00 98.19 106 LEU A O 1
ATOM 813 N N . MET A 1 107 ? -6.972 18.454 12.347 1.00 97.62 107 MET A N 1
ATOM 814 C CA . MET A 1 107 ? -7.301 17.041 12.154 1.00 97.62 107 MET A CA 1
ATOM 815 C C . MET A 1 107 ? -6.066 16.153 12.352 1.00 97.62 107 MET A C 1
ATOM 817 O O . MET A 1 107 ? -4.977 16.477 11.870 1.00 97.62 107 MET A O 1
ATOM 821 N N . TYR A 1 108 ? -6.252 15.011 13.013 1.00 96.69 108 TYR A N 1
ATOM 822 C CA . TYR A 1 108 ? -5.216 14.008 13.277 1.00 96.69 108 TYR A CA 1
ATOM 823 C C . TYR A 1 108 ? -5.690 12.608 12.880 1.00 96.69 108 TYR A C 1
ATOM 825 O O . TYR A 1 108 ? -6.861 12.265 13.051 1.00 96.69 108 TYR A O 1
ATOM 833 N N . ASN A 1 109 ? -4.772 11.806 12.347 1.00 95.25 109 ASN A N 1
ATOM 834 C CA . ASN A 1 109 ? -5.027 10.469 11.829 1.00 95.25 109 ASN A CA 1
ATOM 835 C C . ASN A 1 109 ? -5.371 9.458 12.923 1.00 95.25 109 ASN A C 1
ATOM 837 O O . ASN A 1 109 ? -4.812 9.477 14.026 1.00 95.25 109 ASN A O 1
ATOM 841 N N . LEU A 1 110 ? -6.245 8.521 12.555 1.00 92.94 110 LEU A N 1
ATOM 842 C CA . LEU A 1 110 ? -6.674 7.378 13.370 1.00 92.94 110 LEU A CA 1
ATOM 843 C C . LEU A 1 110 ? -5.821 6.125 13.134 1.00 92.94 110 LEU A C 1
ATOM 845 O O . LEU A 1 110 ? -5.966 5.122 13.833 1.00 92.94 110 LEU A O 1
ATOM 849 N N . ALA A 1 111 ? -4.948 6.168 12.135 1.00 92.75 111 ALA A N 1
ATOM 850 C CA . ALA A 1 111 ? -4.101 5.073 11.705 1.00 92.75 111 ALA A CA 1
ATOM 851 C C . ALA A 1 111 ? -2.725 5.595 11.305 1.00 92.75 111 ALA A C 1
ATOM 853 O O . ALA A 1 111 ? -2.586 6.729 10.853 1.00 92.75 111 ALA A O 1
ATOM 854 N N . ASP A 1 112 ? -1.729 4.736 11.455 1.00 93.00 112 ASP A N 1
ATOM 855 C CA . ASP A 1 112 ? -0.362 4.960 11.011 1.00 93.00 112 ASP A CA 1
ATOM 856 C C . ASP A 1 112 ? 0.057 3.721 10.207 1.00 93.00 112 ASP A C 1
ATOM 858 O O . ASP A 1 112 ? 0.589 2.758 10.777 1.00 93.00 112 ASP A O 1
ATOM 862 N N . PRO A 1 113 ? -0.293 3.684 8.907 1.00 92.25 113 PRO A N 1
ATOM 863 C CA . PRO A 1 113 ? 0.001 2.546 8.046 1.00 92.25 113 PRO A CA 1
ATOM 864 C C . PRO A 1 113 ? 1.502 2.313 7.891 1.00 92.25 113 PRO A C 1
ATOM 866 O O . PRO A 1 113 ? 1.929 1.165 7.864 1.00 92.25 113 PRO A O 1
ATOM 869 N N . SER A 1 114 ? 2.313 3.370 7.917 1.00 90.00 114 SER A N 1
ATOM 870 C CA . SER A 1 114 ? 3.772 3.282 7.840 1.00 90.00 114 SER A CA 1
ATOM 871 C C . SER A 1 114 ? 4.389 2.462 8.981 1.00 90.00 114 SER A C 1
ATOM 873 O O . SER A 1 114 ? 5.372 1.742 8.789 1.00 90.00 114 SER A O 1
ATOM 875 N N . HIS A 1 115 ? 3.764 2.493 10.161 1.00 90.00 115 HIS A N 1
ATOM 876 C CA . HIS A 1 115 ? 4.154 1.684 11.320 1.00 90.00 115 HIS A CA 1
ATOM 877 C C . HIS A 1 115 ? 3.186 0.538 11.623 1.00 90.00 115 HIS A C 1
ATOM 879 O O . HIS A 1 115 ? 3.271 -0.060 12.700 1.00 90.00 115 HIS A O 1
ATOM 885 N N . ASN A 1 116 ? 2.280 0.216 10.695 1.00 90.62 116 ASN A N 1
ATOM 886 C CA . ASN A 1 116 ? 1.351 -0.899 10.821 1.00 90.62 116 ASN A CA 1
ATOM 887 C C . ASN A 1 116 ? 0.558 -0.873 12.138 1.00 90.62 116 ASN A C 1
ATOM 889 O O . ASN A 1 116 ? 0.484 -1.872 12.859 1.00 90.62 116 ASN A O 1
ATOM 893 N N . ARG A 1 117 ? -0.003 0.289 12.497 1.00 89.94 117 ARG A N 1
ATOM 894 C CA . ARG A 1 117 ? -0.745 0.464 13.755 1.00 89.94 117 ARG A CA 1
ATOM 895 C C . ARG A 1 117 ? -2.017 1.285 13.581 1.00 89.94 117 ARG A C 1
ATOM 897 O O . ARG A 1 117 ? -2.115 2.172 12.735 1.00 89.94 117 ARG A O 1
ATOM 904 N N . ARG A 1 118 ? -3.010 0.986 14.423 1.00 90.00 118 ARG A N 1
ATOM 905 C CA . ARG A 1 118 ? -4.334 1.621 14.406 1.00 90.00 118 ARG A CA 1
ATOM 906 C C . ARG A 1 118 ? -4.698 2.143 15.784 1.00 90.00 118 ARG A C 1
ATOM 908 O O . ARG A 1 118 ? -4.700 1.388 16.759 1.00 90.00 118 ARG A O 1
ATOM 915 N N . GLY A 1 119 ? -5.015 3.426 15.845 1.00 89.62 119 GLY A N 1
ATOM 916 C CA . GLY A 1 119 ? -5.125 4.171 17.083 1.00 89.62 119 GLY A CA 1
ATOM 917 C C . GLY A 1 119 ? -6.545 4.287 17.615 1.00 89.62 119 GLY A C 1
ATOM 918 O O . GLY A 1 119 ? -7.527 3.902 16.978 1.00 89.62 119 GLY A O 1
ATOM 919 N N . MET A 1 120 ? -6.630 4.833 18.823 1.00 93.19 120 MET A N 1
ATOM 920 C CA . MET A 1 120 ? -7.845 5.404 19.392 1.00 93.19 120 MET A CA 1
ATOM 921 C C . MET A 1 120 ? -7.580 6.866 19.692 1.00 93.19 120 MET A C 1
ATOM 923 O O . MET A 1 120 ? -6.453 7.238 20.025 1.00 93.19 120 MET A O 1
ATOM 927 N N . ILE A 1 121 ? -8.618 7.684 19.600 1.00 95.88 121 ILE A N 1
ATOM 928 C CA . ILE A 1 121 ? -8.509 9.121 19.829 1.00 95.88 121 ILE A CA 1
ATOM 929 C C . ILE A 1 121 ? -9.635 9.609 20.732 1.00 95.88 121 ILE A C 1
ATOM 931 O O . ILE A 1 121 ? -10.723 9.030 20.755 1.00 95.88 121 ILE A O 1
ATOM 935 N N . ARG A 1 122 ? -9.369 10.667 21.493 1.00 97.50 122 ARG A N 1
ATOM 936 C CA . ARG A 1 122 ? -10.375 11.394 22.272 1.00 97.50 122 ARG A CA 1
ATOM 937 C C . ARG A 1 122 ? -10.071 12.884 22.278 1.00 97.50 122 ARG A C 1
ATOM 939 O O . ARG A 1 122 ? -8.909 13.270 22.157 1.00 97.50 122 ARG A O 1
ATOM 946 N N . ALA A 1 123 ? -11.099 13.700 22.476 1.00 98.38 123 ALA A N 1
ATOM 947 C CA . ALA A 1 123 ? -10.940 15.129 22.702 1.00 98.38 123 ALA A CA 1
ATOM 948 C C . ALA A 1 123 ? -10.893 15.415 24.202 1.00 98.38 123 ALA A C 1
ATOM 950 O O . ALA A 1 123 ? -11.687 14.870 24.966 1.00 98.38 123 ALA A O 1
ATOM 951 N N . CYS A 1 124 ? -9.976 16.276 24.620 1.00 98.25 124 CYS A N 1
ATOM 952 C CA . CYS A 1 124 ? -9.822 16.706 26.001 1.00 98.25 124 CYS A CA 1
ATOM 953 C C . CYS A 1 124 ? -9.758 18.226 26.062 1.00 98.25 124 CYS A C 1
ATOM 955 O O . CYS A 1 124 ? -9.071 18.851 25.260 1.00 98.25 124 CYS A O 1
ATOM 957 N N . GLY A 1 125 ? -10.438 18.817 27.034 1.00 97.31 125 GLY A N 1
ATOM 958 C CA . GLY A 1 125 ? -10.399 20.251 27.267 1.00 97.31 125 GLY A CA 1
ATOM 959 C C . GLY A 1 125 ? -10.068 20.593 28.709 1.00 97.31 125 GLY A C 1
ATOM 960 O O . GLY A 1 125 ? -10.200 19.762 29.612 1.00 97.31 125 GLY A O 1
ATOM 961 N N . ASN A 1 126 ? -9.616 21.828 28.914 1.00 94.69 126 ASN A N 1
ATOM 962 C CA . ASN A 1 126 ? -9.417 22.405 30.235 1.00 94.69 126 ASN A CA 1
ATOM 963 C C . ASN A 1 126 ? -10.201 23.711 30.361 1.00 94.69 126 ASN A C 1
ATOM 965 O O . ASN A 1 126 ? -9.849 24.709 29.735 1.00 94.69 126 ASN A O 1
ATOM 969 N N . SER A 1 127 ? -11.226 23.688 31.211 1.00 85.81 127 SER A N 1
ATOM 970 C CA . SER A 1 127 ? -12.034 24.853 31.586 1.00 85.81 127 SER A CA 1
ATOM 971 C C . SER A 1 127 ? -12.302 24.843 33.100 1.00 85.81 127 SER A C 1
ATOM 973 O O . SER A 1 127 ? -13.442 24.714 33.564 1.00 85.81 127 SER A O 1
ATOM 975 N N . GLY A 1 128 ? -11.217 24.882 33.884 1.00 82.12 128 GLY A N 1
ATOM 976 C CA . GLY A 1 128 ? -11.240 24.743 35.350 1.00 82.12 128 GLY A CA 1
ATOM 977 C C . GLY A 1 128 ? -11.005 23.311 35.852 1.00 82.12 128 GLY A C 1
ATOM 978 O O . GLY A 1 128 ? -11.428 22.959 36.949 1.00 82.12 128 GLY A O 1
ATOM 979 N N . GLY A 1 129 ? -10.365 22.475 35.035 1.00 90.69 129 GLY A N 1
ATOM 980 C CA . GLY A 1 129 ? -10.101 21.056 35.273 1.00 90.69 129 GLY A CA 1
ATOM 981 C C . GLY A 1 129 ? -10.050 20.314 33.940 1.00 90.69 129 GLY A C 1
ATOM 982 O O . GLY A 1 129 ? -10.616 20.791 32.963 1.00 90.69 129 GLY A O 1
ATOM 983 N N . ILE A 1 130 ? -9.402 19.154 33.878 1.00 95.50 130 ILE A N 1
ATOM 984 C CA . ILE A 1 130 ? -9.335 18.378 32.632 1.00 95.50 130 ILE A CA 1
ATOM 985 C C . ILE A 1 130 ? -10.564 17.473 32.526 1.00 95.50 130 ILE A C 1
ATOM 987 O O . ILE A 1 130 ? -10.854 16.717 33.455 1.00 95.50 130 ILE A O 1
ATOM 991 N N . GLN A 1 131 ? -11.261 17.528 31.393 1.00 95.94 131 GLN A N 1
ATOM 992 C CA . GLN A 1 131 ? -12.305 16.573 31.014 1.00 95.94 131 GLN A CA 1
ATOM 993 C C . GLN A 1 131 ? -12.051 16.072 29.598 1.00 95.94 131 GLN A C 1
ATOM 995 O O . GLN A 1 131 ? -11.614 16.833 28.738 1.00 95.94 131 GLN A O 1
ATOM 1000 N N . CYS A 1 132 ? -12.343 14.797 29.353 1.00 97.38 132 CYS A N 1
ATOM 1001 C CA . CYS A 1 132 ? -12.140 14.171 28.053 1.00 97.38 132 CYS A CA 1
ATOM 1002 C C . CYS A 1 132 ? -13.379 13.406 27.614 1.00 97.38 132 CYS A C 1
ATOM 1004 O O . CYS A 1 132 ? -14.043 12.786 28.447 1.00 97.38 132 CYS A O 1
ATOM 1006 N N . THR A 1 133 ? -13.661 13.406 26.312 1.00 98.00 133 THR A N 1
ATOM 1007 C CA . THR A 1 133 ? -14.610 12.472 25.706 1.00 98.00 133 THR A CA 1
ATOM 1008 C C . THR A 1 133 ? -14.160 11.033 25.935 1.00 98.00 133 THR A C 1
ATOM 1010 O O . THR A 1 133 ? -13.000 10.762 26.268 1.00 98.00 133 THR A O 1
ATOM 1013 N N . ASP A 1 134 ? -15.079 10.094 25.732 1.00 96.62 134 ASP A N 1
ATOM 1014 C CA . ASP A 1 134 ? -14.714 8.683 25.732 1.00 96.62 134 ASP A CA 1
ATOM 1015 C C . ASP A 1 134 ? -13.759 8.410 24.552 1.00 96.62 134 ASP A C 1
ATOM 1017 O O . ASP A 1 134 ? -13.753 9.141 23.553 1.00 96.62 134 ASP A O 1
ATOM 1021 N N . TRP A 1 135 ? -12.911 7.389 24.684 1.00 94.81 135 TRP A N 1
ATOM 1022 C CA . TRP A 1 135 ? -12.019 6.987 23.601 1.00 94.81 135 TRP A CA 1
ATOM 1023 C C . TRP A 1 135 ? -12.808 6.396 22.438 1.00 94.81 135 TRP A C 1
ATOM 1025 O O . TRP A 1 135 ? -13.656 5.527 22.636 1.00 94.81 135 TRP A O 1
ATOM 1035 N N . VAL A 1 136 ? -12.457 6.797 21.218 1.00 92.00 136 VAL A N 1
ATOM 1036 C CA . VAL A 1 136 ? -13.060 6.274 19.994 1.00 92.00 136 VAL A CA 1
ATOM 1037 C C . VAL A 1 136 ? -12.070 5.428 19.225 1.00 92.00 136 VAL A C 1
ATOM 1039 O O . VAL A 1 136 ? -10.953 5.854 18.933 1.00 92.00 136 VAL A O 1
ATOM 1042 N N . ARG A 1 137 ? -12.532 4.236 18.848 1.00 89.19 137 ARG A N 1
ATOM 1043 C CA . ARG A 1 137 ? -11.938 3.390 17.818 1.00 89.19 137 ARG A CA 1
ATOM 1044 C C . ARG A 1 137 ? -12.943 3.297 16.676 1.00 89.19 137 ARG A C 1
ATOM 1046 O O . ARG A 1 137 ? -13.970 2.648 16.843 1.00 89.19 137 ARG A O 1
ATOM 1053 N N . ALA A 1 138 ? -12.664 3.936 15.541 1.00 88.44 138 ALA A N 1
ATOM 1054 C CA . ALA A 1 138 ? -13.514 3.794 14.357 1.00 88.44 138 ALA A CA 1
ATOM 1055 C C . ALA A 1 138 ? -13.600 2.313 13.945 1.00 88.44 138 ALA A C 1
ATOM 1057 O O . ALA A 1 138 ? -12.641 1.564 14.152 1.00 88.44 138 ALA A O 1
ATOM 1058 N N . ALA A 1 139 ? -14.708 1.859 13.363 1.00 89.75 139 ALA A N 1
ATOM 1059 C CA . ALA A 1 139 ? -14.790 0.495 12.832 1.00 89.75 139 ALA A CA 1
ATOM 1060 C C . ALA A 1 139 ? -13.763 0.319 11.700 1.00 89.75 139 ALA A C 1
ATOM 1062 O O . ALA A 1 139 ? -13.557 1.244 10.917 1.00 89.75 139 ALA A O 1
ATOM 1063 N N . ALA A 1 140 ? -13.052 -0.813 11.635 1.00 92.06 140 ALA A N 1
ATOM 1064 C CA . ALA A 1 140 ? -12.305 -1.134 10.418 1.00 92.06 140 ALA A CA 1
ATOM 1065 C C . ALA A 1 140 ? -13.303 -1.593 9.354 1.00 92.06 140 ALA A C 1
ATOM 1067 O O . ALA A 1 140 ? -14.200 -2.382 9.658 1.00 92.06 140 ALA A O 1
ATOM 1068 N N . CYS A 1 141 ? -13.158 -1.083 8.136 1.00 91.19 141 CYS A N 1
ATOM 1069 C CA . CYS A 1 141 ? -14.078 -1.369 7.046 1.00 91.19 141 CYS A CA 1
ATOM 1070 C C . CYS A 1 141 ? -13.316 -1.640 5.757 1.00 91.19 141 CYS A C 1
ATOM 1072 O O . CYS A 1 141 ? -12.492 -0.829 5.344 1.00 91.19 141 CYS A O 1
ATOM 1074 N N . ASP A 1 142 ? -13.678 -2.734 5.106 1.00 90.56 142 ASP A N 1
ATOM 1075 C CA . ASP A 1 142 ? -13.313 -3.107 3.744 1.00 90.56 142 ASP A CA 1
ATOM 1076 C C . ASP A 1 142 ? -14.627 -3.272 2.946 1.00 90.56 142 ASP A C 1
ATOM 1078 O O . ASP A 1 142 ? -15.533 -2.448 3.068 1.00 90.56 142 ASP A O 1
ATOM 1082 N N . VAL A 1 143 ? -14.788 -4.362 2.196 1.00 88.56 143 VAL A N 1
ATOM 1083 C CA . VAL A 1 143 ? -16.075 -4.830 1.649 1.00 88.56 143 VAL A CA 1
ATOM 1084 C C . VAL A 1 143 ? -17.144 -5.093 2.721 1.00 88.56 143 VAL A C 1
ATOM 1086 O O . VAL A 1 143 ? -18.333 -5.120 2.406 1.00 88.56 143 VAL A O 1
ATOM 1089 N N . GLY A 1 144 ? -16.729 -5.290 3.973 1.00 92.94 144 GLY A N 1
ATOM 1090 C CA . GLY A 1 144 ? -17.583 -5.323 5.156 1.00 92.94 144 GLY A CA 1
ATOM 1091 C C . GLY A 1 144 ? -16.919 -4.593 6.323 1.00 92.94 144 GLY A C 1
ATOM 1092 O O . GLY A 1 144 ? -15.713 -4.336 6.302 1.00 92.94 144 GLY A O 1
ATOM 1093 N N . CYS A 1 145 ? -17.705 -4.247 7.338 1.00 94.31 145 CYS A N 1
ATOM 1094 C CA . CYS A 1 145 ? -17.231 -3.517 8.515 1.00 94.31 145 CYS A CA 1
ATOM 1095 C C . CYS A 1 145 ? -17.204 -4.382 9.779 1.00 94.31 145 CYS A C 1
ATOM 1097 O O . CYS A 1 145 ? -18.000 -5.311 9.946 1.00 94.31 145 CYS A O 1
ATOM 1099 N N . ASP A 1 146 ? -16.306 -4.034 10.705 1.00 95.12 146 ASP A N 1
ATOM 1100 C CA . ASP A 1 146 ? -16.309 -4.555 12.074 1.00 95.12 146 ASP A CA 1
ATOM 1101 C C . ASP A 1 146 ? -17.728 -4.469 12.679 1.00 95.12 146 ASP A C 1
ATOM 1103 O O . ASP A 1 146 ? -18.358 -3.410 12.672 1.00 95.12 146 ASP A O 1
ATOM 1107 N N . GLY A 1 147 ? -18.223 -5.578 13.237 1.00 95.94 147 GLY A N 1
ATOM 1108 C CA . GLY A 1 147 ? -19.521 -5.657 13.916 1.00 95.94 147 GLY A CA 1
ATOM 1109 C C . GLY A 1 147 ? -20.669 -6.255 13.096 1.00 95.94 147 GLY A C 1
ATOM 1110 O O . GLY A 1 147 ? -21.761 -6.451 13.640 1.00 95.94 147 GLY A O 1
ATOM 1111 N N . GLU A 1 148 ? -20.451 -6.587 11.821 1.00 96.94 148 GLU A N 1
ATOM 1112 C CA . GLU A 1 148 ? -21.454 -7.282 11.007 1.00 96.94 148 GLU A CA 1
ATOM 1113 C C . GLU A 1 148 ? -21.857 -8.639 11.606 1.00 96.94 148 GLU A C 1
ATOM 1115 O O . GLU A 1 148 ? -21.076 -9.311 12.275 1.00 96.94 148 GLU A O 1
ATOM 1120 N N . LYS A 1 149 ? -23.104 -9.063 11.371 1.00 96.19 149 LYS A N 1
ATOM 1121 C CA . LYS A 1 149 ? -23.661 -10.299 11.957 1.00 96.19 149 LYS A CA 1
ATOM 1122 C C . LYS A 1 149 ? -23.785 -11.458 10.969 1.00 96.19 149 LYS A C 1
ATOM 1124 O O . LYS A 1 149 ? -23.905 -12.603 11.399 1.00 96.19 149 LYS A O 1
ATOM 1129 N N . THR A 1 150 ? -23.767 -11.166 9.672 1.00 95.31 150 THR A N 1
ATOM 1130 C CA . THR A 1 150 ? -24.024 -12.139 8.606 1.00 95.31 150 THR A CA 1
ATOM 1131 C C . THR A 1 150 ? -22.757 -12.344 7.783 1.00 95.31 150 THR A C 1
ATOM 1133 O O . THR A 1 150 ? -22.162 -11.373 7.325 1.00 95.31 150 THR A O 1
ATOM 1136 N N . ASN A 1 151 ? -22.353 -13.602 7.599 1.00 96.00 151 ASN A N 1
ATOM 1137 C CA . ASN A 1 151 ? -21.225 -14.006 6.756 1.00 96.00 151 ASN A CA 1
ATOM 1138 C C . ASN A 1 151 ? -21.690 -14.468 5.367 1.00 96.00 151 ASN A C 1
ATOM 1140 O O . ASN A 1 151 ? -22.840 -14.874 5.197 1.00 96.00 151 ASN A O 1
ATOM 1144 N N . GLN A 1 152 ? -20.782 -14.421 4.390 1.00 95.44 152 GLN A N 1
ATOM 1145 C CA . GLN A 1 152 ? -20.976 -14.967 3.043 1.00 95.44 152 GLN A CA 1
ATOM 1146 C C . GLN A 1 152 ? -19.950 -16.071 2.793 1.00 95.44 152 GLN A C 1
ATOM 1148 O O . GLN A 1 152 ? -18.776 -15.775 2.633 1.00 95.44 152 GLN A O 1
ATOM 1153 N N . GLY A 1 153 ? -20.376 -17.331 2.809 1.00 95.19 153 GLY A N 1
ATOM 1154 C CA . GLY A 1 153 ? -19.436 -18.454 2.819 1.00 95.19 153 GLY A CA 1
ATOM 1155 C C . GLY A 1 153 ? -18.819 -18.690 4.203 1.00 95.19 153 GLY A C 1
ATOM 1156 O O . GLY A 1 153 ? -19.051 -17.933 5.154 1.00 95.19 153 GLY A O 1
ATOM 1157 N N . ASP A 1 154 ? -18.098 -19.800 4.333 1.00 96.06 154 ASP A N 1
ATOM 1158 C CA . ASP A 1 154 ? -17.429 -20.212 5.566 1.00 96.06 154 ASP A CA 1
ATOM 1159 C C . ASP A 1 154 ? -16.241 -21.121 5.249 1.00 96.06 154 ASP A C 1
ATOM 1161 O O . ASP A 1 154 ? -16.401 -22.218 4.709 1.00 96.06 154 ASP A O 1
ATOM 1165 N N . SER A 1 155 ? -15.045 -20.652 5.597 1.00 94.81 155 SER A N 1
ATOM 1166 C CA . SER A 1 155 ? -13.814 -21.429 5.536 1.00 94.81 155 SER A CA 1
ATOM 1167 C C . SER A 1 155 ? -12.993 -21.240 6.810 1.00 94.81 155 SER A C 1
ATOM 1169 O O . SER A 1 155 ? -13.056 -20.197 7.461 1.00 94.81 155 SER A O 1
ATOM 1171 N N . GLN A 1 156 ? -12.197 -22.249 7.171 1.00 95.44 156 GLN A N 1
ATOM 1172 C CA . GLN A 1 156 ? -11.270 -22.175 8.302 1.00 95.44 156 GLN A CA 1
ATOM 1173 C C . GLN A 1 156 ? -9.842 -21.997 7.776 1.00 95.44 156 GLN A C 1
ATOM 1175 O O . GLN A 1 156 ? -9.272 -22.952 7.243 1.00 95.44 156 GLN A O 1
ATOM 1180 N N . PRO A 1 157 ? -9.241 -20.799 7.906 1.00 93.19 157 PRO A N 1
ATOM 1181 C CA . PRO A 1 157 ? -7.933 -20.521 7.318 1.00 93.19 157 PRO A CA 1
ATOM 1182 C C . PRO A 1 157 ? -6.779 -21.150 8.113 1.00 93.19 157 PRO A C 1
ATOM 1184 O O . PRO A 1 157 ? -5.654 -21.226 7.624 1.00 93.19 157 PRO A O 1
ATOM 1187 N N . VAL A 1 158 ? -7.044 -21.597 9.343 1.00 95.44 158 VAL A N 1
ATOM 1188 C CA . VAL A 1 158 ? -6.087 -22.245 10.246 1.00 95.44 158 VAL A CA 1
ATOM 1189 C C . VAL A 1 158 ? -6.777 -23.353 11.036 1.00 95.44 158 VAL A C 1
ATOM 1191 O O . VAL A 1 158 ? -7.997 -23.350 11.198 1.00 95.44 158 VAL A O 1
ATOM 1194 N N . GLY A 1 159 ? -5.989 -24.293 11.563 1.00 97.56 159 GLY A N 1
ATOM 1195 C CA . GLY A 1 159 ? -6.500 -25.342 12.443 1.00 97.56 159 GLY A CA 1
ATOM 1196 C C . GLY A 1 159 ? -7.129 -24.784 13.727 1.00 97.56 159 GLY A C 1
ATOM 1197 O O . GLY A 1 159 ? -6.688 -23.767 14.268 1.00 97.56 159 GLY A O 1
ATOM 1198 N N . SER A 1 160 ? -8.152 -25.480 14.225 1.00 98.00 160 SER A N 1
ATOM 1199 C CA . SER A 1 160 ? -8.827 -25.139 15.481 1.00 98.00 160 SER A CA 1
ATOM 1200 C C . SER A 1 160 ? -7.926 -25.367 16.702 1.00 98.00 160 SER A C 1
ATOM 1202 O O . SER A 1 160 ? -7.105 -26.284 16.725 1.00 98.00 160 SER A O 1
ATOM 1204 N N . ALA A 1 161 ? -8.123 -24.570 17.752 1.00 97.69 161 ALA A N 1
ATOM 1205 C CA . ALA A 1 161 ? -7.513 -24.782 19.061 1.00 97.69 161 ALA A CA 1
ATOM 1206 C C . ALA A 1 161 ? -8.442 -25.598 19.972 1.00 97.69 161 ALA A C 1
ATOM 1208 O O . ALA A 1 161 ? -9.666 -25.524 19.862 1.00 97.69 161 ALA A O 1
ATOM 1209 N N . THR A 1 162 ? -7.865 -26.368 20.897 1.00 95.25 162 THR A N 1
ATOM 1210 C CA . THR A 1 162 ? -8.627 -27.146 21.887 1.00 95.25 162 THR A CA 1
ATOM 1211 C C . THR A 1 162 ? -8.411 -26.586 23.287 1.00 95.25 162 THR A C 1
ATOM 1213 O O . THR A 1 162 ? -7.277 -26.321 23.681 1.00 95.25 162 THR A O 1
ATOM 1216 N N . LEU A 1 163 ? -9.490 -26.442 24.058 1.00 92.94 163 LEU A N 1
ATOM 1217 C CA . LEU A 1 163 ? -9.461 -25.970 25.444 1.00 92.94 163 LEU A CA 1
ATOM 1218 C C . LEU A 1 163 ? -10.386 -26.831 26.304 1.00 92.94 163 LEU A C 1
ATOM 1220 O O . LEU A 1 163 ? -11.598 -26.678 26.232 1.00 92.94 163 LEU A O 1
ATOM 1224 N N . SER A 1 164 ? -9.846 -27.741 27.117 1.00 91.56 164 SER A N 1
ATOM 1225 C CA . SER A 1 164 ? -10.649 -28.565 28.045 1.00 91.56 164 SER A CA 1
ATOM 1226 C C . SER A 1 164 ? -11.859 -29.253 27.375 1.00 91.56 164 SER A C 1
ATOM 1228 O O . SER A 1 164 ? -12.974 -29.228 27.896 1.00 91.56 164 SER A O 1
ATOM 1230 N N . GLY A 1 165 ? -11.665 -29.809 26.174 1.00 90.62 165 GLY A N 1
ATOM 1231 C CA . GLY A 1 165 ? -12.725 -30.442 25.373 1.00 90.62 165 GLY A CA 1
ATOM 1232 C C . GLY A 1 165 ? -13.586 -29.487 24.532 1.00 90.62 165 GLY A C 1
ATOM 1233 O O . GLY A 1 165 ? -14.435 -29.955 23.781 1.00 90.62 165 GLY A O 1
ATOM 1234 N N . ARG A 1 166 ? -13.362 -28.168 24.614 1.00 94.56 166 ARG A N 1
ATOM 1235 C CA . ARG A 1 166 ? -13.958 -27.168 23.717 1.00 94.56 166 ARG A CA 1
ATOM 1236 C C . ARG A 1 166 ? -13.121 -27.037 22.458 1.00 94.56 166 ARG A C 1
ATOM 1238 O O . ARG A 1 166 ? -11.894 -27.097 22.528 1.00 94.56 166 ARG A O 1
ATOM 1245 N N . THR A 1 167 ? -13.785 -26.791 21.337 1.00 97.56 167 THR A N 1
ATOM 1246 C CA . THR A 1 167 ? -13.136 -26.431 20.070 1.00 97.56 167 THR A CA 1
ATOM 1247 C C . THR A 1 167 ? -13.288 -24.934 19.847 1.00 97.56 167 THR A C 1
ATOM 1249 O O . THR A 1 167 ? -14.401 -24.422 19.922 1.00 97.56 167 THR A O 1
ATOM 1252 N N . ILE A 1 168 ? -12.178 -24.245 19.594 1.00 98.44 168 ILE A N 1
ATOM 1253 C CA . ILE A 1 168 ? -12.127 -22.827 19.233 1.00 98.44 168 ILE A CA 1
ATOM 1254 C C . ILE A 1 168 ? -11.679 -22.747 17.779 1.00 98.44 168 ILE A C 1
ATOM 1256 O O . ILE A 1 168 ? -10.557 -23.147 17.463 1.00 98.44 168 ILE A O 1
ATOM 1260 N N . ALA A 1 169 ? -12.541 -22.236 16.906 1.00 98.50 169 ALA A N 1
ATOM 1261 C CA . ALA A 1 169 ? -12.258 -22.129 15.482 1.00 98.50 169 ALA A CA 1
ATOM 1262 C C . ALA A 1 169 ? -12.279 -20.668 15.028 1.00 98.50 169 ALA A C 1
ATOM 1264 O O . ALA A 1 169 ? -13.122 -19.872 15.452 1.00 98.50 169 ALA A O 1
ATOM 1265 N N . LEU A 1 170 ? -11.334 -20.331 14.154 1.00 98.56 170 LEU A N 1
ATOM 1266 C CA . LEU A 1 170 ? -11.340 -19.093 13.392 1.00 98.56 170 LEU A CA 1
ATOM 1267 C C . LEU A 1 170 ? -11.941 -19.388 12.024 1.00 98.56 170 LEU A C 1
ATOM 1269 O O . LEU A 1 170 ? -11.554 -20.358 11.375 1.00 98.56 170 LEU A O 1
ATOM 1273 N N . HIS A 1 171 ? -12.849 -18.529 11.596 1.00 97.88 171 HIS A N 1
ATOM 1274 C CA . HIS A 1 171 ? -13.508 -18.616 10.308 1.00 97.88 171 HIS A CA 1
ATOM 1275 C C . HIS A 1 171 ? -13.259 -17.339 9.509 1.00 97.88 171 HIS A C 1
ATOM 1277 O O . HIS A 1 171 ? -13.107 -16.264 10.098 1.00 97.88 171 HIS A O 1
ATOM 1283 N N . VAL A 1 172 ? -13.246 -17.460 8.185 1.00 95.94 172 VAL A N 1
ATOM 1284 C CA . VAL A 1 172 ? -13.206 -16.347 7.235 1.00 95.94 172 VAL A CA 1
ATOM 1285 C C . VAL A 1 172 ? -14.241 -16.571 6.136 1.00 95.94 172 VAL A C 1
ATOM 1287 O O . VAL A 1 172 ? -14.430 -17.696 5.663 1.00 95.94 172 VAL A O 1
ATOM 1290 N N . ASP A 1 173 ? -14.944 -15.502 5.776 1.00 95.06 173 ASP A N 1
ATOM 1291 C CA . ASP A 1 173 ? -15.957 -15.508 4.723 1.00 95.06 173 ASP A CA 1
ATOM 1292 C C . ASP A 1 173 ? -15.330 -15.140 3.361 1.00 95.06 173 ASP A C 1
ATOM 1294 O O . ASP A 1 173 ? -14.176 -14.709 3.286 1.00 95.06 173 ASP A O 1
ATOM 1298 N N . ASP A 1 174 ? -16.083 -15.284 2.273 1.00 91.25 174 ASP A N 1
ATOM 1299 C CA . ASP A 1 174 ? -15.629 -15.039 0.894 1.00 91.25 174 ASP A CA 1
ATOM 1300 C C . ASP A 1 174 ? -15.240 -13.568 0.644 1.00 91.25 174 ASP A C 1
ATOM 1302 O O . ASP A 1 174 ? -14.589 -13.235 -0.349 1.00 91.25 174 ASP A O 1
ATOM 1306 N N . ARG A 1 175 ? -15.624 -12.672 1.559 1.00 90.31 175 ARG A N 1
ATOM 1307 C CA . ARG A 1 175 ? -15.276 -11.249 1.559 1.00 90.31 175 ARG A CA 1
ATOM 1308 C C . ARG A 1 175 ? -13.988 -10.960 2.341 1.00 90.31 175 ARG A C 1
ATOM 1310 O O . ARG A 1 175 ? -13.496 -9.837 2.293 1.00 90.31 175 ARG A O 1
ATOM 1317 N N . GLY A 1 176 ? -13.427 -11.942 3.048 1.00 91.06 176 GLY A N 1
ATOM 1318 C CA . GLY A 1 176 ? -12.256 -11.771 3.911 1.00 91.06 176 GLY A CA 1
ATOM 1319 C C . GLY A 1 176 ? -12.586 -11.279 5.326 1.00 91.06 176 GLY A C 1
ATOM 1320 O O . GLY A 1 176 ? -11.691 -10.804 6.029 1.00 91.06 176 GLY A O 1
ATOM 1321 N N . MET A 1 177 ? -13.848 -11.374 5.753 1.00 95.56 177 MET A N 1
ATOM 1322 C CA . MET A 1 177 ? -14.290 -11.013 7.101 1.00 95.56 177 MET A CA 1
ATOM 1323 C C . MET A 1 177 ? -14.179 -12.212 8.045 1.00 95.56 177 MET A C 1
ATOM 1325 O O . MET A 1 177 ? -14.587 -13.322 7.707 1.00 95.56 177 MET A O 1
ATOM 1329 N N . PHE A 1 178 ? -13.673 -11.986 9.256 1.00 97.50 178 PHE A N 1
ATOM 1330 C CA . PHE A 1 178 ? -13.374 -13.043 10.222 1.00 97.50 178 PHE A CA 1
ATOM 1331 C C . PHE A 1 178 ? -14.388 -13.117 11.356 1.00 97.50 178 PHE A C 1
ATOM 1333 O O . PHE A 1 178 ? -14.827 -12.090 11.865 1.00 97.50 178 PHE A O 1
ATOM 1340 N N . TRP A 1 179 ? -14.683 -14.322 11.839 1.00 98.50 179 TRP A N 1
ATOM 1341 C CA . TRP A 1 179 ? -15.369 -14.527 13.119 1.00 98.50 179 TRP A CA 1
ATOM 1342 C C . TRP A 1 179 ? -14.804 -15.742 13.855 1.00 98.50 179 TRP A C 1
ATOM 1344 O O . TRP A 1 179 ? -14.192 -16.629 13.261 1.00 98.50 179 TRP A O 1
ATOM 1354 N N . GLY A 1 180 ? -14.995 -15.770 15.171 1.00 98.44 180 GLY A N 1
ATOM 1355 C CA . GLY A 1 180 ? -14.599 -16.884 16.025 1.00 98.44 180 GLY A CA 1
ATOM 1356 C C . GLY A 1 180 ? -15.809 -17.690 16.471 1.00 98.44 180 GLY A C 1
ATOM 1357 O O . GLY A 1 180 ? -16.884 -17.125 16.698 1.00 98.44 180 GLY A O 1
ATOM 1358 N N . THR A 1 181 ? -15.633 -18.996 16.642 1.00 98.50 181 THR A N 1
ATOM 1359 C CA . THR A 1 181 ? -16.616 -19.872 17.286 1.00 98.50 181 THR A CA 1
ATOM 1360 C C . THR A 1 181 ? -15.978 -20.635 18.440 1.00 98.50 181 THR A C 1
ATOM 1362 O O . THR A 1 181 ? -14.789 -20.955 18.417 1.00 98.50 181 THR A O 1
ATOM 1365 N N . ILE A 1 182 ? -16.781 -20.916 19.463 1.00 97.75 182 ILE A N 1
ATOM 1366 C CA . ILE A 1 182 ? -16.484 -21.923 20.482 1.00 97.75 182 ILE A CA 1
ATOM 1367 C C . ILE A 1 182 ? -17.608 -22.957 20.471 1.00 97.75 182 ILE A C 1
ATOM 1369 O O . ILE A 1 182 ? -18.780 -22.581 20.478 1.00 97.75 182 ILE A O 1
ATOM 1373 N N . SER A 1 183 ? -17.274 -24.246 20.433 1.00 97.25 183 SER A N 1
ATOM 1374 C CA . SER A 1 183 ? -18.240 -25.354 20.438 1.00 97.25 183 SER A CA 1
ATOM 1375 C C . SER A 1 183 ? -17.871 -26.433 21.456 1.00 97.25 183 SER A C 1
ATOM 1377 O O . SER A 1 183 ? -16.704 -26.596 21.817 1.00 97.25 183 SER A O 1
ATOM 1379 N N . GLY A 1 184 ? -18.878 -27.177 21.926 1.00 94.00 184 GLY A N 1
ATOM 1380 C CA . GLY A 1 184 ? -18.723 -28.096 23.063 1.00 94.00 184 GLY A CA 1
ATOM 1381 C C . GLY A 1 184 ? -18.539 -27.360 24.397 1.00 94.00 184 GLY A C 1
ATOM 1382 O O . GLY A 1 184 ? -17.993 -27.922 25.344 1.00 94.00 184 GLY A O 1
ATOM 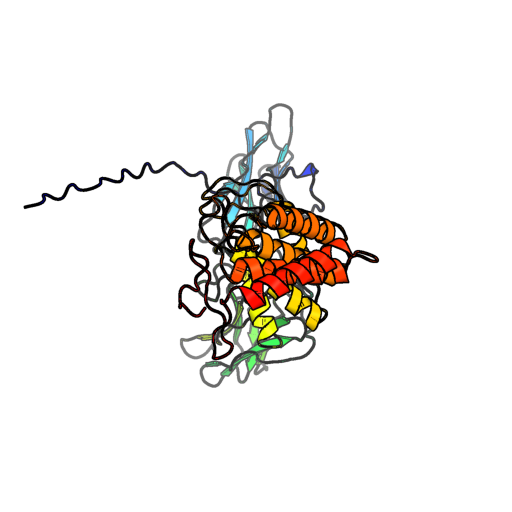1383 N N . GLY A 1 185 ? -18.939 -26.086 24.443 1.00 88.81 185 GLY A N 1
ATOM 1384 C CA . GLY A 1 185 ? -18.801 -25.208 25.598 1.00 88.81 185 GLY A CA 1
ATOM 1385 C C . GLY A 1 185 ? -19.881 -25.415 26.655 1.00 88.81 185 GLY A C 1
ATOM 1386 O O . GLY A 1 185 ? -20.888 -26.089 26.434 1.00 88.81 185 GLY A O 1
ATOM 1387 N N . ALA A 1 186 ? -19.660 -24.798 27.810 1.00 92.81 186 ALA A N 1
ATOM 1388 C CA . ALA A 1 186 ? -20.625 -24.649 28.889 1.00 92.81 186 ALA A CA 1
ATOM 1389 C C . ALA A 1 186 ? -21.109 -23.191 28.980 1.00 92.81 186 ALA A C 1
ATOM 1391 O O . ALA A 1 186 ? -20.395 -22.283 28.542 1.00 92.81 186 ALA A O 1
ATOM 1392 N N . PRO A 1 187 ? -22.286 -22.933 29.581 1.00 95.19 187 PRO A N 1
ATOM 1393 C CA . PRO A 1 187 ? -22.740 -21.576 29.851 1.00 95.19 187 PRO A CA 1
ATOM 1394 C C . PRO A 1 187 ? -21.665 -20.734 30.549 1.00 95.19 187 PRO A C 1
ATOM 1396 O O . PRO A 1 187 ? -21.094 -21.146 31.558 1.00 95.19 187 PRO A O 1
ATOM 1399 N N . GLY A 1 188 ? -21.399 -19.553 29.993 1.00 94.56 188 GLY A N 1
ATOM 1400 C CA . GLY A 1 188 ? -20.357 -18.637 30.452 1.00 94.56 188 GLY A CA 1
ATOM 1401 C C . GLY A 1 188 ? -18.989 -18.800 29.780 1.00 94.56 188 GLY A C 1
ATOM 1402 O O . GLY A 1 188 ? -18.179 -17.885 29.912 1.00 94.56 188 GLY A O 1
ATOM 1403 N N . ASP A 1 189 ? -18.722 -19.887 29.039 1.00 96.06 189 ASP A N 1
ATOM 1404 C CA . ASP A 1 189 ? -17.496 -20.005 28.229 1.00 96.06 189 ASP A CA 1
ATOM 1405 C C . ASP A 1 189 ? -17.443 -18.850 27.216 1.00 96.06 189 ASP A C 1
ATOM 1407 O O . ASP A 1 189 ? -18.440 -18.558 26.554 1.00 96.06 189 ASP A O 1
ATOM 1411 N N . GLU A 1 190 ? -16.299 -18.183 27.086 1.00 96.88 190 GLU A N 1
ATOM 1412 C CA . GLU A 1 190 ? -16.147 -16.962 26.289 1.00 96.88 190 GLU A CA 1
ATOM 1413 C C . GLU A 1 190 ? -15.389 -17.224 24.983 1.00 96.88 190 GLU A C 1
ATOM 1415 O O . GLU A 1 190 ? -14.447 -18.017 24.955 1.00 96.88 190 GLU A O 1
ATOM 1420 N N . ILE A 1 191 ? -15.752 -16.493 23.927 1.00 98.00 191 ILE A N 1
ATOM 1421 C CA . ILE A 1 191 ? -15.055 -16.440 22.633 1.00 98.00 191 ILE A CA 1
ATOM 1422 C C . ILE A 1 191 ? -14.873 -14.982 22.208 1.00 98.00 191 ILE A C 1
ATOM 1424 O O . ILE A 1 191 ? -15.777 -14.164 22.383 1.00 98.00 191 ILE A O 1
ATOM 1428 N N . TRP A 1 192 ? -13.709 -14.648 21.658 1.00 98.19 192 TRP A N 1
ATOM 1429 C CA . TRP A 1 192 ? -13.394 -13.344 21.070 1.00 98.19 192 TRP A CA 1
ATOM 1430 C C . TRP A 1 192 ? -12.379 -13.491 19.936 1.00 98.19 192 TRP A C 1
ATOM 1432 O O . TRP A 1 192 ? -11.778 -14.554 19.761 1.00 98.19 192 TRP A O 1
ATOM 1442 N N . LEU A 1 193 ? -12.161 -12.412 19.184 1.00 98.12 193 LEU A N 1
ATOM 1443 C CA . LEU A 1 193 ? -11.019 -12.305 18.281 1.00 98.12 193 LEU A CA 1
ATOM 1444 C C . LEU A 1 193 ? -9.948 -11.374 18.849 1.00 98.12 193 LEU A C 1
ATOM 1446 O O . LEU A 1 193 ? -10.260 -10.327 19.417 1.00 98.12 193 LEU A O 1
ATOM 1450 N N . ASP A 1 194 ? -8.686 -11.739 18.652 1.00 96.69 194 ASP A N 1
ATOM 1451 C CA . ASP A 1 194 ? -7.592 -10.772 18.680 1.00 96.69 194 ASP A CA 1
ATOM 1452 C C . ASP A 1 194 ? -7.237 -10.400 17.232 1.00 96.69 194 ASP A C 1
ATOM 1454 O O . ASP A 1 194 ? -7.235 -11.259 16.345 1.00 96.69 194 ASP A O 1
ATOM 1458 N N . ARG A 1 195 ? -6.912 -9.127 16.999 1.00 94.88 195 ARG A N 1
ATOM 1459 C CA . ARG A 1 195 ? -6.437 -8.584 15.723 1.00 94.88 195 ARG A CA 1
ATOM 1460 C C . ARG A 1 195 ? -5.067 -7.947 15.895 1.00 94.88 195 ARG A C 1
ATOM 1462 O O . ARG A 1 195 ? -4.875 -7.105 16.768 1.00 94.88 195 ARG A O 1
ATOM 1469 N N . SER A 1 196 ? -4.155 -8.296 15.003 1.00 93.62 196 SER A N 1
ATOM 1470 C CA . SER A 1 196 ? -2.839 -7.689 14.877 1.00 93.62 196 SER A CA 1
ATOM 1471 C C . SER A 1 196 ? -2.715 -6.989 13.532 1.00 93.62 196 SER A C 1
ATOM 1473 O O . SER A 1 196 ? -3.194 -7.489 12.518 1.00 93.62 196 SER A O 1
ATOM 1475 N N . TRP A 1 197 ? -2.038 -5.846 13.525 1.00 91.06 197 TRP A N 1
ATOM 1476 C CA . TRP A 1 197 ? -1.663 -5.136 12.302 1.00 91.06 197 TRP A CA 1
ATOM 1477 C C . TRP A 1 197 ? -0.203 -5.399 11.908 1.00 91.06 197 TRP A C 1
ATOM 1479 O O . TRP A 1 197 ? 0.225 -4.998 10.837 1.00 91.06 197 TRP A O 1
ATOM 1489 N N . ASN A 1 198 ? 0.560 -6.118 12.737 1.00 87.62 198 ASN A N 1
ATOM 1490 C CA . ASN A 1 198 ? 1.989 -6.381 12.564 1.00 87.62 198 ASN A CA 1
ATOM 1491 C C . ASN A 1 198 ? 2.328 -7.868 12.753 1.00 87.62 198 ASN A C 1
ATOM 1493 O O . ASN A 1 198 ? 3.246 -8.236 13.487 1.00 87.62 198 ASN A O 1
ATOM 1497 N N . GLU A 1 199 ? 1.561 -8.726 12.080 1.00 83.69 199 GLU A N 1
ATOM 1498 C CA . GLU A 1 199 ? 1.836 -10.169 11.968 1.00 83.69 199 GLU A CA 1
ATOM 1499 C C . GLU A 1 199 ? 1.810 -10.939 13.297 1.00 83.69 199 GLU A C 1
ATOM 1501 O O . GLU A 1 199 ? 2.478 -11.955 13.472 1.00 83.69 199 GLU A O 1
ATOM 1506 N N . GLY A 1 200 ? 1.034 -10.460 14.265 1.00 87.25 200 GLY A N 1
ATOM 1507 C CA . GLY A 1 200 ? 0.913 -11.085 15.578 1.00 87.25 200 GLY A CA 1
ATOM 1508 C C . GLY A 1 200 ? 2.030 -10.720 16.555 1.00 87.25 200 GLY A C 1
ATOM 1509 O O . GLY A 1 200 ? 2.030 -11.254 17.665 1.00 87.25 200 GLY A O 1
ATOM 1510 N N . LYS A 1 201 ? 2.947 -9.808 16.188 1.00 87.00 201 LYS A N 1
ATOM 1511 C CA . LYS A 1 201 ? 4.001 -9.310 17.088 1.00 87.00 201 LYS A CA 1
ATOM 1512 C C . LYS A 1 201 ? 3.407 -8.606 18.309 1.00 87.00 201 LYS A C 1
ATOM 1514 O O . LYS A 1 201 ? 3.882 -8.811 19.422 1.00 87.00 201 LYS A O 1
ATOM 1519 N N . ASN A 1 202 ? 2.365 -7.806 18.103 1.00 85.44 202 ASN A N 1
ATOM 1520 C CA . ASN A 1 202 ? 1.467 -7.337 19.152 1.00 85.44 202 ASN A CA 1
ATOM 1521 C C . ASN A 1 202 ? 0.029 -7.255 18.621 1.00 85.44 202 ASN A C 1
ATOM 1523 O O . ASN A 1 202 ? -0.238 -7.436 17.432 1.00 85.44 202 ASN A O 1
ATOM 1527 N N . TRP A 1 203 ? -0.915 -7.030 19.522 1.00 87.38 203 TRP A N 1
ATOM 1528 C CA . TRP A 1 203 ? -2.330 -6.839 19.196 1.00 87.38 203 TRP A CA 1
ATOM 1529 C C . TRP A 1 203 ? -2.937 -5.783 20.119 1.00 87.38 203 TRP A C 1
ATOM 1531 O O . TRP A 1 203 ? -4.108 -5.850 20.506 1.00 87.38 203 TRP A O 1
ATOM 1541 N N . ASP A 1 204 ? -2.110 -4.805 20.491 1.00 78.94 204 ASP A N 1
ATOM 1542 C CA . ASP A 1 204 ? -2.508 -3.738 21.391 1.00 78.94 204 ASP A CA 1
ATOM 1543 C C . ASP A 1 204 ? -3.633 -2.931 20.737 1.00 78.94 204 ASP A C 1
ATOM 1545 O O . ASP A 1 204 ? -3.604 -2.592 19.551 1.00 78.94 204 ASP A O 1
ATOM 1549 N N . GLY A 1 205 ? -4.713 -2.724 21.489 1.00 71.06 205 GLY A N 1
ATOM 1550 C CA . GLY A 1 205 ? -5.930 -2.126 20.949 1.00 71.06 205 GLY A CA 1
ATOM 1551 C C . GLY A 1 205 ? -6.758 -3.012 19.997 1.00 71.06 205 GLY A C 1
ATOM 1552 O O . GLY A 1 205 ? -7.839 -2.609 19.573 1.00 71.06 205 GLY A O 1
ATOM 1553 N N . GLY A 1 206 ? -6.296 -4.217 19.674 1.00 77.69 206 GLY A N 1
ATOM 1554 C CA . GLY A 1 206 ? -7.003 -5.211 18.865 1.00 77.69 206 GLY A CA 1
ATOM 1555 C C . GLY A 1 206 ? -7.428 -6.456 19.643 1.00 77.69 206 GLY A C 1
ATOM 1556 O O . GLY A 1 206 ? -7.805 -7.437 19.015 1.00 77.69 206 GLY A O 1
ATOM 1557 N N . SER A 1 207 ? -7.353 -6.458 20.978 1.00 86.44 207 SER A N 1
ATOM 1558 C CA . SER A 1 207 ? -7.733 -7.618 21.796 1.00 86.44 207 SER A CA 1
ATOM 1559 C C . SER A 1 207 ? -9.221 -7.657 22.143 1.00 86.44 207 SER A C 1
ATOM 1561 O O . SER A 1 207 ? -9.867 -6.616 22.259 1.00 86.44 207 SER A O 1
ATOM 1563 N N . SER A 1 208 ? -9.744 -8.859 22.410 1.00 92.38 208 SER A N 1
ATOM 1564 C CA . SER A 1 208 ? -11.108 -9.066 22.931 1.00 92.38 208 SER A CA 1
ATOM 1565 C C . SER A 1 208 ? -12.224 -8.513 22.032 1.00 92.38 208 SER A C 1
ATOM 1567 O O . SER A 1 208 ? -13.295 -8.139 22.514 1.00 92.38 208 SER A O 1
ATOM 1569 N N . LEU A 1 209 ? -12.003 -8.494 20.716 1.00 94.44 209 LEU A N 1
ATOM 1570 C CA . LEU A 1 209 ? -12.983 -8.029 19.742 1.00 94.44 209 LEU A CA 1
ATOM 1571 C C . LEU A 1 209 ? -14.201 -8.957 19.720 1.00 94.44 209 LEU A C 1
ATOM 1573 O O . LEU A 1 209 ? -14.078 -10.174 19.562 1.00 94.44 209 LEU A O 1
ATOM 1577 N N . GLY A 1 210 ? -15.388 -8.369 19.892 1.00 95.44 210 GLY A N 1
ATOM 1578 C CA . GLY A 1 210 ? -16.661 -9.091 19.824 1.00 95.44 210 GLY A CA 1
ATOM 1579 C C . GLY A 1 210 ? -16.824 -10.161 20.897 1.00 95.44 210 GLY A C 1
ATOM 1580 O O . GLY A 1 210 ? -17.562 -11.121 20.670 1.00 95.44 210 GLY A O 1
ATOM 1581 N N . ARG A 1 211 ? -16.122 -10.007 22.029 1.00 97.12 211 ARG A N 1
ATOM 1582 C CA . ARG A 1 211 ? -16.163 -10.949 23.145 1.00 97.12 211 ARG A CA 1
ATOM 1583 C C . ARG A 1 211 ? -17.602 -11.248 23.536 1.00 97.12 211 ARG A C 1
ATOM 1585 O O . ARG A 1 211 ? -18.376 -10.341 23.836 1.00 97.12 211 ARG A O 1
ATOM 1592 N N . THR A 1 212 ? -17.946 -12.525 23.532 1.00 96.94 212 THR A N 1
ATOM 1593 C CA . THR A 1 212 ? -19.280 -12.989 23.889 1.00 96.94 212 THR A CA 1
ATOM 1594 C C . THR A 1 212 ? -19.199 -14.270 24.701 1.00 96.94 212 THR A C 1
ATOM 1596 O O . THR A 1 212 ? -18.262 -15.057 24.547 1.00 96.94 212 THR A O 1
ATOM 1599 N N . SER A 1 213 ? -20.177 -14.468 25.578 1.00 96.75 213 SER A N 1
ATOM 1600 C CA . SER A 1 213 ? -20.285 -15.654 26.422 1.00 96.75 213 SER A CA 1
ATOM 1601 C C . SER A 1 213 ? -21.313 -16.623 25.853 1.00 96.75 213 SER A C 1
ATOM 1603 O O . SER A 1 213 ? -22.355 -16.216 25.341 1.00 96.75 213 SER A O 1
ATOM 1605 N N . THR A 1 214 ? -21.047 -17.916 26.008 1.00 97.06 214 THR A N 1
ATOM 1606 C CA . THR A 1 214 ? -21.983 -18.996 25.695 1.00 97.06 214 THR A CA 1
ATOM 1607 C C . THR A 1 214 ? -23.243 -18.829 26.542 1.00 97.06 214 THR A C 1
ATOM 1609 O O . THR A 1 214 ? -23.143 -18.853 27.775 1.00 97.06 214 THR A O 1
ATOM 1612 N N . PRO A 1 215 ? -24.422 -18.627 25.922 1.00 96.06 215 PRO A N 1
ATOM 1613 C CA . PRO A 1 215 ? -25.663 -18.420 26.657 1.00 96.06 215 PRO A CA 1
ATOM 1614 C C . PRO A 1 215 ? -26.063 -19.633 27.502 1.00 96.06 215 PRO A C 1
ATOM 1616 O O . PRO A 1 215 ? -25.663 -20.767 27.236 1.00 96.06 215 PRO A O 1
ATOM 1619 N N . SER A 1 216 ? -26.922 -19.404 28.496 1.00 95.38 216 SER A N 1
ATOM 1620 C CA . SER A 1 216 ? -27.550 -20.500 29.239 1.00 95.38 216 SER A CA 1
ATOM 1621 C C . SER A 1 216 ? -28.325 -21.426 28.293 1.00 95.38 216 SER A C 1
ATOM 1623 O O . SER A 1 216 ? -29.047 -20.955 27.417 1.00 95.38 216 SER A O 1
ATOM 1625 N N . GLY A 1 217 ? -28.159 -22.741 28.460 1.00 93.31 217 GLY A N 1
ATOM 1626 C CA . GLY A 1 217 ? -28.783 -23.761 27.609 1.00 93.31 217 GLY A CA 1
ATOM 1627 C C . GLY A 1 217 ? -28.121 -23.975 26.241 1.00 93.31 217 GLY A C 1
ATOM 1628 O O . GLY A 1 217 ? -28.553 -24.860 25.509 1.00 93.31 217 GLY A O 1
ATOM 1629 N N . ALA A 1 218 ? -27.075 -23.217 25.896 1.00 96.06 218 ALA A N 1
ATOM 1630 C CA . ALA A 1 218 ? -26.310 -23.396 24.665 1.00 96.06 218 ALA A CA 1
ATOM 1631 C C . ALA A 1 218 ? -24.973 -24.108 24.924 1.00 96.06 218 ALA A C 1
ATOM 1633 O O . ALA A 1 218 ? -24.403 -24.028 26.011 1.00 96.06 218 ALA A O 1
ATOM 1634 N N . THR A 1 219 ? -24.450 -24.768 23.890 1.00 95.50 219 THR A N 1
ATOM 1635 C CA . THR A 1 219 ? -23.129 -25.428 23.897 1.00 95.50 219 THR A CA 1
ATOM 1636 C C . THR A 1 219 ? -22.131 -24.753 22.956 1.00 95.50 219 THR A C 1
ATOM 1638 O O . THR A 1 219 ? -21.069 -25.307 22.657 1.00 95.50 219 THR A O 1
ATOM 1641 N N . SER A 1 220 ? -22.487 -23.587 22.421 1.00 97.00 220 SER A N 1
ATOM 1642 C CA . SER A 1 220 ? -21.655 -22.842 21.485 1.00 97.00 220 SER A CA 1
ATOM 1643 C C . SER A 1 220 ? -21.960 -21.352 21.502 1.00 97.00 220 SER A C 1
ATOM 1645 O O . SER A 1 220 ? -23.100 -20.948 21.738 1.00 97.00 220 SER A O 1
ATOM 1647 N N . ALA A 1 221 ? -20.958 -20.554 21.154 1.00 97.56 221 ALA A N 1
ATOM 1648 C CA . ALA A 1 221 ? -21.088 -19.127 20.897 1.00 97.56 221 ALA A CA 1
ATOM 1649 C C . ALA A 1 221 ? -20.270 -18.736 19.667 1.00 97.56 221 ALA A C 1
ATOM 1651 O O . ALA A 1 221 ? -19.318 -19.428 19.295 1.00 97.56 221 ALA A O 1
ATOM 1652 N N . ARG A 1 222 ? -20.623 -17.606 19.055 1.00 97.81 222 ARG A N 1
ATOM 1653 C CA . ARG A 1 222 ? -19.845 -17.009 17.969 1.00 97.81 222 ARG A CA 1
ATOM 1654 C C . ARG A 1 222 ? -19.720 -15.508 18.144 1.00 97.81 222 ARG A C 1
ATOM 1656 O O . ARG A 1 222 ? -20.663 -14.866 18.604 1.00 97.81 222 ARG A O 1
ATOM 1663 N N . THR A 1 223 ? -18.594 -14.953 17.723 1.00 98.50 223 THR A N 1
ATOM 1664 C CA . THR A 1 223 ? -18.440 -13.501 17.619 1.00 98.50 223 THR A CA 1
ATOM 1665 C C . THR A 1 223 ? -19.235 -12.959 16.425 1.00 98.50 223 THR A C 1
ATOM 1667 O O . THR A 1 223 ? -19.628 -13.701 15.517 1.00 98.50 223 THR A O 1
ATOM 1670 N N . VAL A 1 224 ? -19.427 -11.639 16.409 1.00 97.94 224 VAL A N 1
ATOM 1671 C CA . VAL A 1 224 ? -19.688 -10.882 15.172 1.00 97.94 224 VAL A CA 1
ATOM 1672 C C . VAL A 1 224 ? -18.458 -10.915 14.250 1.00 97.94 224 VAL A C 1
ATOM 1674 O O . VAL A 1 224 ? -17.405 -11.435 14.638 1.00 97.94 224 VAL A O 1
ATOM 1677 N N . LEU A 1 225 ? -18.600 -10.396 13.031 1.00 97.94 225 LEU A N 1
ATOM 1678 C CA . LEU A 1 225 ? -17.542 -10.356 12.030 1.00 97.94 225 LEU A CA 1
ATOM 1679 C C . LEU A 1 225 ? -16.601 -9.156 12.224 1.00 97.94 225 LEU A C 1
ATOM 1681 O O . LEU A 1 225 ? -17.034 -8.081 12.640 1.00 97.94 225 LEU A O 1
ATOM 1685 N N . PHE A 1 226 ? -15.327 -9.335 11.876 1.00 96.81 226 PHE A N 1
ATOM 1686 C CA . PHE A 1 226 ? -14.279 -8.315 11.942 1.00 96.81 226 PHE A CA 1
ATOM 1687 C C . PHE A 1 226 ? -13.434 -8.292 10.671 1.00 96.81 226 PHE A C 1
ATOM 1689 O O . PHE A 1 226 ? -13.081 -9.338 10.123 1.00 96.81 226 PHE A O 1
ATOM 1696 N N . ALA A 1 227 ? -13.085 -7.090 10.224 1.00 94.94 227 ALA A N 1
ATOM 1697 C CA . ALA A 1 227 ? -12.236 -6.872 9.070 1.00 94.94 227 ALA A CA 1
ATOM 1698 C C . ALA A 1 227 ? -10.754 -7.033 9.442 1.00 94.94 227 ALA A C 1
ATOM 1700 O O . ALA A 1 227 ? -10.280 -6.555 10.484 1.00 94.94 227 ALA A O 1
ATOM 1701 N N . ALA A 1 228 ? -10.012 -7.680 8.546 1.00 92.06 228 ALA A N 1
ATOM 1702 C CA . ALA A 1 228 ? -8.556 -7.799 8.610 1.00 92.06 228 ALA A CA 1
ATOM 1703 C C . ALA A 1 228 ? -7.820 -6.684 7.853 1.00 92.06 228 ALA A C 1
ATOM 1705 O O . ALA A 1 228 ? -6.604 -6.567 7.958 1.00 92.06 228 ALA A O 1
ATOM 1706 N N . ARG A 1 229 ? -8.541 -5.862 7.090 1.00 92.25 229 ARG A N 1
ATOM 1707 C CA . ARG A 1 229 ? -8.007 -4.722 6.340 1.00 92.25 229 ARG A CA 1
ATOM 1708 C C . ARG A 1 229 ? -8.846 -3.486 6.660 1.00 92.25 229 ARG A C 1
ATOM 1710 O O . ARG A 1 229 ? -10.014 -3.603 7.023 1.00 92.25 229 ARG A O 1
ATOM 1717 N N . ASP A 1 230 ? -8.246 -2.313 6.530 1.00 92.50 230 ASP A N 1
ATOM 1718 C CA . ASP A 1 230 ? -8.928 -1.021 6.594 1.00 92.50 230 ASP A CA 1
ATOM 1719 C C . ASP A 1 230 ? -8.431 -0.134 5.436 1.00 92.50 230 ASP A C 1
ATOM 1721 O O . ASP A 1 230 ? -7.606 0.764 5.645 1.00 92.50 230 ASP A O 1
ATOM 1725 N N . PRO A 1 231 ? -8.893 -0.399 4.193 1.00 91.00 231 PRO A N 1
ATOM 1726 C CA . PRO A 1 231 ? -8.547 0.393 3.015 1.00 91.00 231 PRO A CA 1
ATOM 1727 C C . PRO A 1 231 ? -8.775 1.896 3.170 1.00 91.00 231 PRO A C 1
ATOM 1729 O O . PRO A 1 231 ? -8.004 2.670 2.610 1.00 91.00 231 PRO A O 1
ATOM 1732 N N . LYS A 1 232 ? -9.782 2.327 3.947 1.00 89.00 232 LYS A N 1
ATOM 1733 C CA . LYS A 1 232 ? -10.041 3.757 4.204 1.00 89.00 232 LYS A CA 1
ATOM 1734 C C . LYS A 1 232 ? -8.872 4.425 4.923 1.00 89.00 232 LYS A C 1
ATOM 1736 O O . LYS A 1 232 ? -8.552 5.570 4.642 1.00 89.00 232 LYS A O 1
ATOM 1741 N N . SER A 1 233 ? -8.223 3.685 5.814 1.00 90.94 233 SER A N 1
ATOM 1742 C CA . SER A 1 233 ? -7.044 4.126 6.560 1.00 90.94 233 SER A CA 1
ATOM 1743 C C . SER A 1 233 ? -5.722 3.696 5.912 1.00 90.94 233 SER A C 1
ATOM 1745 O O . SER A 1 233 ? -4.662 3.836 6.528 1.00 90.94 233 SER A O 1
ATOM 1747 N N . LEU A 1 234 ? -5.771 3.143 4.693 1.00 91.62 234 LEU A N 1
ATOM 1748 C CA . LEU A 1 234 ? -4.636 2.549 3.979 1.00 91.62 234 LEU A CA 1
ATOM 1749 C C . LEU A 1 234 ? -3.904 1.451 4.776 1.00 91.62 234 LEU A C 1
ATOM 1751 O O . LEU A 1 234 ? -2.719 1.210 4.558 1.00 91.62 234 LEU A O 1
ATOM 1755 N N . LEU A 1 235 ? -4.602 0.780 5.696 1.00 90.81 235 LEU A N 1
ATOM 1756 C CA . LEU A 1 235 ? -4.055 -0.303 6.509 1.00 90.81 235 LEU A CA 1
ATOM 1757 C C . LEU A 1 235 ? -4.382 -1.646 5.860 1.00 90.81 235 LEU A C 1
ATOM 1759 O O . LEU A 1 235 ? -5.528 -2.102 5.867 1.00 90.81 235 LEU A O 1
ATOM 1763 N N . TYR A 1 236 ? -3.356 -2.293 5.323 1.00 90.06 236 TYR A N 1
ATOM 1764 C CA . TYR A 1 236 ? -3.460 -3.606 4.699 1.00 90.06 236 TYR A CA 1
ATOM 1765 C C . TYR A 1 236 ? -2.727 -4.650 5.520 1.00 90.06 236 TYR A C 1
ATOM 1767 O O . TYR A 1 236 ? -1.900 -4.335 6.372 1.00 90.06 236 TYR A O 1
ATOM 1775 N N . GLY A 1 237 ? -3.079 -5.908 5.288 1.00 84.19 237 GLY A N 1
ATOM 1776 C CA . GLY A 1 237 ? -2.422 -7.014 5.936 1.00 84.19 237 GLY A CA 1
ATOM 1777 C C . GLY A 1 237 ? -2.513 -7.061 7.460 1.00 84.19 237 GLY A C 1
ATOM 1778 O O . GLY A 1 237 ? -1.521 -7.362 8.127 1.00 84.19 237 GLY A O 1
ATOM 1779 N N . GLY A 1 238 ? -3.700 -6.838 8.014 1.00 90.62 238 GLY A N 1
ATOM 1780 C CA . GLY A 1 238 ? -3.994 -7.311 9.360 1.00 90.62 238 GLY A CA 1
ATOM 1781 C C . GLY A 1 238 ? -4.155 -8.834 9.401 1.00 90.62 238 GLY A C 1
ATOM 1782 O O . GLY A 1 238 ? -4.479 -9.490 8.409 1.00 90.62 238 GLY A O 1
ATOM 1783 N N . ALA A 1 239 ? -3.938 -9.400 10.584 1.00 93.81 239 ALA A N 1
ATOM 1784 C CA . ALA A 1 239 ? -4.153 -10.806 10.885 1.00 93.81 239 ALA A CA 1
ATOM 1785 C C . ALA A 1 239 ? -5.076 -10.951 12.098 1.00 93.81 239 ALA A C 1
ATOM 1787 O O . ALA A 1 239 ? -5.029 -10.138 13.024 1.00 93.81 239 ALA A O 1
ATOM 1788 N N . LEU A 1 240 ? -5.896 -12.000 12.116 1.00 96.31 240 LEU A N 1
ATOM 1789 C CA . LEU A 1 240 ? -6.774 -12.317 13.241 1.00 96.31 240 LEU A CA 1
ATOM 1790 C C . LEU A 1 240 ? -6.528 -13.727 13.766 1.00 96.31 240 LEU A C 1
ATOM 1792 O O . LEU A 1 240 ? -6.060 -14.607 13.045 1.00 96.31 240 LEU A O 1
ATOM 1796 N N . ARG A 1 241 ? -6.861 -13.929 15.039 1.00 97.75 241 ARG A N 1
ATOM 1797 C CA . ARG A 1 241 ? -6.962 -15.247 15.669 1.00 97.75 241 ARG A CA 1
ATOM 1798 C C . ARG A 1 241 ? -8.196 -15.311 16.555 1.00 97.75 241 ARG A C 1
ATOM 1800 O O . ARG A 1 241 ? -8.584 -14.304 17.147 1.00 97.75 241 ARG A O 1
ATOM 1807 N N . ALA A 1 242 ? -8.785 -16.495 16.675 1.00 98.38 242 ALA A N 1
ATOM 1808 C CA . ALA A 1 242 ? -9.875 -16.737 17.609 1.00 98.38 242 ALA A CA 1
ATOM 1809 C C . ALA A 1 242 ? -9.300 -17.200 18.942 1.00 98.38 242 ALA A C 1
ATOM 1811 O O . ALA A 1 242 ? -8.435 -18.073 18.971 1.00 98.38 242 ALA A O 1
ATOM 1812 N N . CYS A 1 243 ? -9.786 -16.626 20.035 1.00 97.94 243 CYS A N 1
ATOM 1813 C CA . CYS A 1 243 ? -9.370 -16.955 21.387 1.00 97.94 243 CYS A CA 1
ATOM 1814 C C . CYS A 1 243 ? -10.590 -17.244 22.251 1.00 97.94 243 CYS A C 1
ATOM 1816 O O . CYS A 1 243 ? -11.601 -16.550 22.170 1.00 97.94 243 CYS A O 1
ATOM 1818 N N . GLY A 1 244 ? -10.484 -18.256 23.101 1.00 96.81 244 GLY A N 1
ATOM 1819 C CA . GLY A 1 244 ? -11.551 -18.636 24.009 1.00 96.81 244 GLY A CA 1
ATOM 1820 C C . GLY A 1 244 ? -11.051 -18.885 25.418 1.00 96.81 244 GLY A C 1
ATOM 1821 O O . GLY A 1 244 ? -9.876 -19.187 25.648 1.00 96.81 244 GLY A O 1
ATOM 1822 N N . ARG A 1 245 ? -11.971 -18.764 26.369 1.00 95.81 245 ARG A N 1
ATOM 1823 C CA . ARG A 1 245 ? -11.744 -19.035 27.787 1.00 95.81 245 ARG A CA 1
ATOM 1824 C C . ARG A 1 245 ? -12.875 -19.902 28.314 1.00 95.81 245 ARG A C 1
ATOM 1826 O O . ARG A 1 245 ? -14.042 -19.587 28.107 1.00 95.81 245 ARG A O 1
ATOM 1833 N N . ALA A 1 246 ? -12.517 -20.955 29.039 1.00 93.25 246 ALA A N 1
ATOM 1834 C CA . ALA A 1 246 ? -13.486 -21.791 29.727 1.00 93.25 246 ALA A CA 1
ATOM 1835 C C . ALA A 1 246 ? -13.819 -21.211 31.111 1.00 93.25 246 ALA A C 1
ATOM 1837 O O . ALA A 1 246 ? -12.958 -20.623 31.772 1.00 93.25 246 ALA A O 1
ATOM 1838 N N . VAL A 1 247 ? -15.053 -21.406 31.579 1.00 90.50 247 VAL A N 1
ATOM 1839 C CA . VAL A 1 247 ? -15.433 -21.103 32.971 1.00 90.50 247 VAL A CA 1
ATOM 1840 C C . VAL A 1 247 ? -14.787 -22.067 33.963 1.00 90.50 247 VAL A C 1
ATOM 1842 O O . VAL A 1 247 ? -14.528 -21.700 35.107 1.00 90.50 247 VAL A O 1
ATOM 1845 N N . THR A 1 248 ? -14.503 -23.296 33.528 1.00 80.50 248 THR A N 1
ATOM 1846 C CA . THR A 1 248 ? -13.853 -24.338 34.329 1.00 80.50 248 THR A CA 1
ATOM 1847 C C . THR A 1 248 ? -12.394 -24.520 33.921 1.00 80.50 248 THR A C 1
ATOM 1849 O O . THR A 1 248 ? -12.109 -24.810 32.759 1.00 80.50 248 THR A O 1
ATOM 1852 N N . GLY A 1 249 ? -11.490 -24.449 34.901 1.00 68.06 249 GLY A N 1
ATOM 1853 C CA . GLY A 1 249 ? -10.044 -24.562 34.695 1.00 68.06 249 GLY A CA 1
ATOM 1854 C C . GLY A 1 249 ? -9.391 -23.205 34.420 1.00 68.06 249 GLY A C 1
ATOM 1855 O O . GLY A 1 249 ? -9.954 -22.348 33.746 1.00 68.06 249 GLY A O 1
ATOM 1856 N N . ALA A 1 250 ? -8.201 -22.984 34.974 1.00 59.09 250 ALA A N 1
ATOM 1857 C CA . ALA A 1 250 ? -7.426 -21.784 34.685 1.00 59.09 250 ALA A CA 1
ATOM 1858 C C . ALA A 1 250 ? -6.772 -21.930 33.300 1.00 59.09 250 ALA A C 1
ATOM 1860 O O . ALA A 1 250 ? -5.854 -22.730 33.140 1.00 59.09 250 ALA A O 1
ATOM 1861 N N . GLY A 1 251 ? -7.249 -21.191 32.294 1.00 76.88 251 GLY A N 1
ATOM 1862 C CA . GLY A 1 251 ? -6.604 -21.138 30.979 1.00 76.88 251 GLY A CA 1
ATOM 1863 C C . GLY A 1 251 ? -7.488 -20.596 29.854 1.00 76.88 251 GLY A C 1
ATOM 1864 O O . GLY A 1 251 ? -8.710 -20.749 29.868 1.00 76.88 251 GLY A O 1
ATOM 1865 N N . GLY A 1 252 ? -6.849 -19.965 28.870 1.00 92.06 252 GLY A N 1
ATOM 1866 C CA . GLY A 1 252 ? -7.431 -19.662 27.564 1.00 92.06 252 GLY A CA 1
ATOM 1867 C C . GLY A 1 252 ? -6.616 -20.336 26.463 1.00 92.06 252 GLY A C 1
ATOM 1868 O O . GLY A 1 252 ? -5.454 -20.682 26.679 1.00 92.06 252 GLY A O 1
ATOM 1869 N N . ALA A 1 253 ? -7.215 -20.529 25.295 1.00 95.75 253 ALA A N 1
ATOM 1870 C CA . ALA A 1 253 ? -6.518 -21.027 24.113 1.00 95.75 253 ALA A CA 1
ATOM 1871 C C . ALA A 1 253 ? -6.864 -20.160 22.906 1.00 95.75 253 ALA A C 1
ATOM 1873 O O . ALA A 1 253 ? -7.951 -19.587 22.845 1.00 95.75 253 ALA A O 1
ATOM 1874 N N . CYS A 1 254 ? -5.943 -20.080 21.951 1.00 97.62 254 CYS A N 1
ATOM 1875 C CA . CYS A 1 254 ? -6.136 -19.332 20.719 1.00 97.62 254 CYS A CA 1
ATOM 1876 C C . CYS A 1 254 ? -5.694 -20.151 19.510 1.00 97.62 254 CYS A C 1
ATOM 1878 O O . CYS A 1 254 ? -4.770 -20.960 19.612 1.00 97.62 254 CYS A O 1
ATOM 1880 N N . THR A 1 255 ? -6.319 -19.904 18.362 1.00 98.31 255 THR A N 1
ATOM 1881 C CA . THR A 1 255 ? -5.822 -20.379 17.067 1.00 98.31 255 THR A CA 1
ATOM 1882 C C . THR A 1 255 ? -4.511 -19.677 16.699 1.00 98.31 255 THR A C 1
ATOM 1884 O O . THR A 1 255 ? -4.145 -18.649 17.279 1.00 98.31 255 THR A O 1
ATOM 1887 N N . SER A 1 256 ? -3.820 -20.194 15.680 1.00 97.06 256 SER A N 1
ATOM 1888 C CA . SER A 1 256 ? -2.783 -19.429 14.981 1.00 97.06 256 SER A CA 1
ATOM 1889 C C . SER A 1 256 ? -3.373 -18.166 14.337 1.00 97.06 256 SER A C 1
ATOM 1891 O O . SER A 1 256 ? -4.582 -18.078 14.104 1.00 97.06 256 SER A O 1
ATOM 1893 N N . TRP A 1 257 ? -2.510 -17.189 14.057 1.00 95.69 257 TRP A N 1
ATOM 1894 C CA . TRP A 1 257 ? -2.863 -15.996 13.289 1.00 95.69 257 TRP A CA 1
ATOM 1895 C C . TRP A 1 257 ? -3.138 -16.345 11.824 1.00 95.69 257 TRP A C 1
ATOM 1897 O O . TRP A 1 257 ? -2.441 -17.181 11.249 1.00 95.69 257 TRP A O 1
ATOM 1907 N N . ALA A 1 258 ? -4.116 -15.675 11.218 1.00 93.31 258 ALA A N 1
ATOM 1908 C CA . ALA A 1 258 ? -4.476 -15.836 9.813 1.00 93.31 258 ALA A CA 1
ATOM 1909 C C . ALA A 1 258 ? -4.731 -14.484 9.130 1.00 93.31 258 ALA A C 1
ATOM 1911 O O . ALA A 1 258 ? -5.286 -13.571 9.743 1.00 93.31 258 ALA A O 1
ATOM 1912 N N . ARG A 1 259 ? -4.360 -14.387 7.849 1.00 90.31 259 ARG A N 1
ATOM 1913 C CA . ARG A 1 259 ? -4.661 -13.268 6.938 1.00 90.31 259 ARG A CA 1
ATOM 1914 C C . ARG A 1 259 ? -5.795 -13.664 5.980 1.00 90.31 259 ARG A C 1
ATOM 1916 O O . ARG A 1 259 ? -5.937 -14.858 5.702 1.00 90.31 259 ARG A O 1
ATOM 1923 N N . PRO A 1 260 ? -6.597 -12.716 5.461 1.00 83.00 260 PRO A N 1
ATOM 1924 C CA . PRO A 1 260 ? -7.625 -13.016 4.467 1.00 83.00 260 PRO A CA 1
ATOM 1925 C C . PRO A 1 260 ? -6.965 -13.310 3.117 1.00 83.00 260 PRO A C 1
ATOM 1927 O O . PRO A 1 260 ? -6.606 -12.395 2.380 1.00 83.00 260 PRO A O 1
ATOM 1930 N N . ALA A 1 261 ? -6.794 -14.583 2.772 1.00 83.06 261 ALA A N 1
ATOM 1931 C CA . ALA A 1 261 ? -6.254 -14.960 1.473 1.00 83.06 261 ALA A CA 1
ATOM 1932 C C . ALA A 1 261 ? -7.021 -16.141 0.884 1.00 83.06 261 ALA A C 1
ATOM 1934 O O . ALA A 1 261 ? -7.112 -17.200 1.499 1.00 83.06 261 ALA A O 1
ATOM 1935 N N . ALA A 1 262 ? -7.542 -15.949 -0.329 1.00 81.94 262 ALA A N 1
ATOM 1936 C CA . ALA A 1 262 ? -8.209 -17.008 -1.084 1.00 81.94 262 ALA A CA 1
ATOM 1937 C C . ALA A 1 262 ? -7.212 -18.062 -1.601 1.00 81.94 262 ALA A C 1
ATOM 1939 O O . ALA A 1 262 ? -7.547 -19.236 -1.721 1.00 81.94 262 ALA A O 1
ATOM 1940 N N . ASP A 1 263 ? -5.976 -17.646 -1.892 1.00 86.19 263 ASP A N 1
ATOM 1941 C CA . ASP A 1 263 ? -4.884 -18.506 -2.339 1.00 86.19 263 ASP A CA 1
ATOM 1942 C C . ASP A 1 263 ? -3.509 -17.908 -1.973 1.00 86.19 263 ASP A C 1
ATOM 1944 O O . ASP A 1 263 ? -3.396 -16.845 -1.354 1.00 86.19 263 ASP A O 1
ATOM 1948 N N . ARG A 1 264 ? -2.432 -18.600 -2.365 1.00 90.06 264 ARG A N 1
ATOM 1949 C CA . ARG A 1 264 ? -1.051 -18.167 -2.094 1.00 90.06 264 ARG A CA 1
ATOM 1950 C C . ARG A 1 264 ? -0.672 -16.864 -2.805 1.00 90.06 264 ARG A C 1
ATOM 1952 O O . ARG A 1 264 ? 0.146 -16.120 -2.274 1.00 90.06 264 ARG A O 1
ATOM 1959 N N . ALA A 1 265 ? -1.230 -16.589 -3.983 1.00 92.44 265 ALA A N 1
ATOM 1960 C CA . ALA A 1 265 ? -0.917 -15.378 -4.737 1.00 92.44 265 ALA A CA 1
ATOM 1961 C C . ALA A 1 265 ? -1.583 -14.150 -4.099 1.00 92.44 265 ALA A C 1
ATOM 1963 O O . ALA A 1 265 ? -0.931 -13.125 -3.921 1.00 92.44 265 ALA A O 1
ATOM 1964 N N . ALA A 1 266 ? -2.841 -14.277 -3.667 1.00 89.31 266 ALA A N 1
ATOM 1965 C CA . ALA A 1 266 ? -3.537 -13.258 -2.888 1.00 89.31 266 ALA A CA 1
ATOM 1966 C C . ALA A 1 266 ? -2.837 -12.990 -1.545 1.00 89.31 266 ALA A C 1
ATOM 1968 O O . ALA A 1 266 ? -2.690 -11.834 -1.157 1.00 89.31 266 ALA A O 1
ATOM 1969 N N . ALA A 1 267 ? -2.340 -14.036 -0.871 1.00 88.62 267 ALA A N 1
ATOM 1970 C CA . ALA A 1 267 ? -1.548 -13.878 0.351 1.00 88.62 267 ALA A CA 1
ATOM 1971 C C . ALA A 1 267 ? -0.255 -13.081 0.105 1.00 88.62 267 ALA A C 1
ATOM 1973 O O . ALA A 1 267 ? 0.087 -12.204 0.895 1.00 88.62 267 ALA A O 1
ATOM 1974 N N . ALA A 1 268 ? 0.452 -13.361 -0.995 1.00 92.19 268 ALA A N 1
ATOM 1975 C CA . ALA A 1 268 ? 1.654 -12.619 -1.367 1.00 92.19 268 ALA A CA 1
ATOM 1976 C C . ALA A 1 268 ? 1.336 -11.154 -1.709 1.00 92.19 268 ALA A C 1
ATOM 1978 O O . ALA A 1 268 ? 2.049 -10.261 -1.262 1.00 92.19 268 ALA A O 1
ATOM 1979 N N . ALA A 1 269 ? 0.248 -10.890 -2.439 1.00 93.12 269 ALA A N 1
ATOM 1980 C CA . ALA A 1 269 ? -0.196 -9.531 -2.750 1.00 93.12 269 ALA A CA 1
ATOM 1981 C C . ALA A 1 269 ? -0.553 -8.728 -1.484 1.00 93.12 269 ALA A C 1
ATOM 1983 O O . ALA A 1 269 ? -0.147 -7.574 -1.357 1.00 93.12 269 ALA A O 1
ATOM 1984 N N . ASP A 1 270 ? -1.251 -9.341 -0.522 1.00 90.06 270 ASP A N 1
ATOM 1985 C CA . ASP A 1 270 ? -1.559 -8.711 0.770 1.00 90.06 270 ASP A CA 1
ATOM 1986 C C . ASP A 1 270 ? -0.290 -8.433 1.591 1.00 90.06 270 ASP A C 1
ATOM 1988 O O . ASP A 1 270 ? -0.153 -7.354 2.163 1.00 90.06 270 ASP A O 1
ATOM 1992 N N . ALA A 1 271 ? 0.681 -9.354 1.589 1.00 91.12 271 ALA A N 1
ATOM 1993 C CA . ALA A 1 271 ? 1.971 -9.153 2.249 1.00 91.12 271 ALA A CA 1
ATOM 1994 C C . ALA A 1 271 ? 2.785 -8.010 1.618 1.00 91.12 271 ALA A C 1
ATOM 1996 O O . ALA A 1 271 ? 3.393 -7.216 2.336 1.00 91.12 271 ALA A O 1
ATOM 1997 N N . LEU A 1 272 ? 2.759 -7.875 0.287 1.00 94.12 272 LEU A N 1
ATOM 1998 C CA . LEU A 1 272 ? 3.336 -6.708 -0.378 1.00 94.12 272 LEU A CA 1
ATOM 1999 C C . LEU A 1 272 ? 2.624 -5.435 0.085 1.00 94.12 272 LEU A C 1
ATOM 2001 O O . LEU A 1 272 ? 3.284 -4.488 0.493 1.00 94.12 272 LEU A O 1
ATOM 2005 N N . MET A 1 273 ? 1.294 -5.407 0.106 1.00 93.81 273 MET A N 1
ATOM 2006 C CA . MET A 1 273 ? 0.559 -4.214 0.536 1.00 93.81 273 MET A CA 1
ATOM 2007 C C . MET A 1 273 ? 0.732 -3.865 2.016 1.00 93.81 273 MET A C 1
ATOM 2009 O O . MET A 1 273 ? 0.665 -2.691 2.361 1.00 93.81 273 MET A O 1
ATOM 2013 N N . TRP A 1 274 ? 1.011 -4.843 2.876 1.00 92.38 274 TRP A N 1
ATOM 2014 C CA . TRP A 1 274 ? 1.419 -4.613 4.265 1.00 92.38 274 TRP A CA 1
ATOM 2015 C C . TRP A 1 274 ? 2.792 -3.928 4.380 1.00 92.38 274 TRP A C 1
ATOM 2017 O O . TRP A 1 274 ? 3.019 -3.120 5.275 1.00 92.38 274 TRP A O 1
ATOM 2027 N N . ALA A 1 275 ? 3.719 -4.237 3.471 1.00 92.94 275 ALA A N 1
ATOM 2028 C CA . ALA A 1 275 ? 5.056 -3.640 3.448 1.00 92.94 275 ALA A CA 1
ATOM 2029 C C . ALA A 1 275 ? 5.109 -2.270 2.742 1.00 92.94 275 ALA A C 1
ATOM 2031 O O . ALA A 1 275 ? 6.131 -1.581 2.812 1.00 92.94 275 ALA A O 1
ATOM 2032 N N . TYR A 1 276 ? 4.040 -1.884 2.043 1.00 94.38 276 TYR A N 1
ATOM 2033 C CA . TYR A 1 276 ? 3.955 -0.613 1.336 1.00 94.38 276 TYR A CA 1
ATOM 2034 C C . TYR A 1 276 ? 3.809 0.548 2.321 1.00 94.38 276 TYR A C 1
ATOM 2036 O O . TYR A 1 276 ? 2.919 0.542 3.164 1.00 94.38 276 TYR A O 1
ATOM 2044 N N . GLN A 1 277 ? 4.652 1.566 2.178 1.00 91.88 277 GLN A N 1
ATOM 2045 C CA . GLN A 1 277 ? 4.623 2.798 2.962 1.00 91.88 277 GLN A CA 1
ATOM 2046 C C . GLN A 1 277 ? 3.804 3.845 2.208 1.00 91.88 277 GLN A C 1
ATOM 2048 O O . GLN A 1 277 ? 4.287 4.373 1.200 1.00 91.88 277 GLN A O 1
ATOM 2053 N N . PRO A 1 278 ? 2.560 4.160 2.617 1.00 90.50 278 PRO A N 1
ATOM 2054 C CA . PRO A 1 278 ? 1.737 5.062 1.830 1.00 90.50 278 PRO A CA 1
ATOM 2055 C C . PRO A 1 278 ? 2.291 6.483 1.848 1.00 90.50 278 PRO A C 1
ATOM 2057 O O . PRO A 1 278 ? 2.314 7.131 0.812 1.00 90.50 278 PRO A O 1
ATOM 2060 N N . ASP A 1 279 ? 2.784 6.979 2.975 1.00 87.56 279 ASP A N 1
ATOM 2061 C CA . ASP A 1 279 ? 3.355 8.324 3.111 1.00 87.56 279 ASP A CA 1
ATOM 2062 C C . ASP A 1 279 ? 4.448 8.625 2.070 1.00 87.56 279 ASP A C 1
ATOM 2064 O O . ASP A 1 279 ? 4.398 9.661 1.408 1.00 87.56 279 ASP A O 1
ATOM 2068 N N . THR A 1 280 ? 5.355 7.674 1.846 1.00 89.12 280 THR A N 1
ATOM 2069 C CA . THR A 1 280 ? 6.450 7.775 0.873 1.00 89.12 280 THR A CA 1
ATOM 2070 C C . THR A 1 280 ? 6.151 7.094 -0.461 1.00 89.12 280 THR A C 1
ATOM 2072 O O . THR A 1 280 ? 6.947 7.222 -1.388 1.00 89.12 280 THR A O 1
ATOM 2075 N N . ALA A 1 281 ? 5.014 6.409 -0.581 1.00 92.44 281 ALA A N 1
ATOM 2076 C CA . ALA A 1 281 ? 4.586 5.638 -1.744 1.00 92.44 281 ALA A CA 1
ATOM 2077 C C . ALA A 1 281 ? 5.648 4.635 -2.232 1.00 92.44 281 ALA A C 1
ATOM 2079 O O . ALA A 1 281 ? 6.049 4.632 -3.399 1.00 92.44 281 ALA A O 1
ATOM 2080 N N . TRP A 1 282 ? 6.178 3.835 -1.307 1.00 89.81 282 TRP A N 1
ATOM 2081 C CA . TRP A 1 282 ? 7.402 3.064 -1.525 1.00 89.81 282 TRP A CA 1
ATOM 2082 C C . TRP A 1 282 ? 7.419 1.760 -0.718 1.00 89.81 282 TRP A C 1
ATOM 2084 O O . TRP A 1 282 ? 6.835 1.679 0.360 1.00 89.81 282 TRP A O 1
ATOM 2094 N N . TRP A 1 283 ? 8.108 0.736 -1.223 1.00 93.31 283 TRP A N 1
ATOM 2095 C CA . TRP A 1 283 ? 8.512 -0.427 -0.430 1.00 93.31 283 TRP A CA 1
ATOM 2096 C C . TRP A 1 283 ? 9.944 -0.212 0.040 1.00 93.31 283 TRP A C 1
ATOM 2098 O O . TRP A 1 283 ? 10.807 0.024 -0.802 1.00 93.31 283 TRP A O 1
ATOM 2108 N N . LEU A 1 284 ? 10.193 -0.310 1.353 1.00 86.75 284 LEU A N 1
ATOM 2109 C CA . LEU A 1 284 ? 11.496 -0.050 1.992 1.00 86.75 284 LEU A CA 1
ATOM 2110 C C . LEU A 1 284 ? 12.581 -1.063 1.562 1.00 86.75 284 LEU A C 1
ATOM 2112 O O . LEU A 1 284 ? 12.970 -1.954 2.315 1.00 86.75 284 LEU A O 1
ATOM 2116 N N . ALA A 1 285 ? 13.051 -0.925 0.328 1.00 85.69 285 ALA A N 1
ATOM 2117 C CA . ALA A 1 285 ? 14.050 -1.731 -0.368 1.00 85.69 285 ALA A CA 1
ATOM 2118 C C . ALA A 1 285 ? 14.780 -0.839 -1.392 1.00 85.69 285 ALA A C 1
ATOM 2120 O O . ALA A 1 285 ? 14.551 0.364 -1.429 1.00 85.69 285 ALA A O 1
ATOM 2121 N N . SER A 1 286 ? 15.643 -1.380 -2.256 1.00 85.75 286 SER A N 1
ATOM 2122 C CA . SER A 1 286 ? 16.249 -0.568 -3.324 1.00 85.75 286 SER A CA 1
ATOM 2123 C C . SER A 1 286 ? 15.184 0.016 -4.264 1.00 85.75 286 SER A C 1
ATOM 2125 O O . SER A 1 286 ? 14.140 -0.597 -4.496 1.00 85.75 286 SER A O 1
ATOM 2127 N N . TRP A 1 287 ? 15.446 1.199 -4.827 1.00 91.94 287 TRP A N 1
ATOM 2128 C CA . TRP A 1 287 ? 14.494 1.942 -5.661 1.00 91.94 287 TRP A CA 1
ATOM 2129 C C . TRP A 1 287 ? 13.842 1.100 -6.765 1.00 91.94 287 TRP A C 1
ATOM 2131 O O . TRP A 1 287 ? 12.615 1.018 -6.844 1.00 91.94 287 TRP A O 1
ATOM 2141 N N . TRP A 1 288 ? 14.645 0.395 -7.563 1.00 94.62 288 TRP A N 1
ATOM 2142 C CA . TRP A 1 288 ? 14.142 -0.489 -8.615 1.00 94.62 288 TRP A CA 1
ATOM 2143 C C . TRP A 1 288 ? 13.362 -1.706 -8.091 1.00 94.62 288 TRP A C 1
ATOM 2145 O O . TRP A 1 288 ? 12.473 -2.203 -8.782 1.00 94.62 288 TRP A O 1
ATOM 2155 N N . ASN A 1 289 ? 13.610 -2.176 -6.859 1.00 95.06 289 ASN A N 1
ATOM 2156 C CA . ASN A 1 289 ? 12.805 -3.257 -6.277 1.00 95.06 289 ASN A CA 1
ATOM 2157 C C . ASN A 1 289 ? 11.353 -2.824 -6.094 1.00 95.06 289 ASN A C 1
ATOM 2159 O O . ASN A 1 289 ? 10.456 -3.650 -6.257 1.00 95.06 289 ASN A O 1
ATOM 2163 N N . SER A 1 290 ? 11.098 -1.541 -5.820 1.00 95.56 290 SER A N 1
ATOM 2164 C CA . SER A 1 290 ? 9.729 -1.021 -5.788 1.00 95.56 290 SER A CA 1
ATOM 2165 C C . SER A 1 290 ? 9.068 -1.059 -7.165 1.00 95.56 290 SER A C 1
ATOM 2167 O O . SER A 1 290 ? 7.896 -1.422 -7.242 1.00 95.56 290 SER A O 1
ATOM 2169 N N . ALA A 1 291 ? 9.807 -0.799 -8.251 1.00 97.69 291 ALA A N 1
ATOM 2170 C CA . ALA A 1 291 ? 9.295 -0.946 -9.618 1.00 97.69 291 ALA A CA 1
ATOM 2171 C C . ALA A 1 291 ? 8.881 -2.399 -9.920 1.00 97.69 291 ALA A C 1
ATOM 2173 O O . ALA A 1 291 ? 7.795 -2.659 -10.446 1.00 97.69 291 ALA A O 1
ATOM 2174 N N . VAL A 1 292 ? 9.713 -3.369 -9.528 1.00 97.44 292 VAL A N 1
ATOM 2175 C CA . VAL A 1 292 ? 9.406 -4.803 -9.674 1.00 97.44 292 VAL A CA 1
ATOM 2176 C C . VAL A 1 292 ? 8.226 -5.210 -8.788 1.00 97.44 292 VAL A C 1
ATOM 2178 O O . VAL A 1 292 ? 7.339 -5.943 -9.230 1.00 97.44 292 VAL A O 1
ATOM 2181 N N . THR A 1 293 ? 8.175 -4.701 -7.558 1.00 97.75 293 THR A N 1
ATOM 2182 C CA . THR A 1 293 ? 7.109 -4.997 -6.594 1.00 97.75 293 THR A CA 1
ATOM 2183 C C . THR A 1 293 ? 5.755 -4.502 -7.093 1.00 97.75 293 THR A C 1
ATOM 2185 O O . THR A 1 293 ? 4.809 -5.289 -7.165 1.00 97.75 293 THR A O 1
ATOM 2188 N N . ILE A 1 294 ? 5.659 -3.239 -7.525 1.00 97.75 294 ILE A N 1
ATOM 2189 C CA . ILE A 1 294 ? 4.399 -2.704 -8.055 1.00 97.75 294 ILE A CA 1
ATOM 2190 C C . ILE A 1 294 ? 4.009 -3.400 -9.364 1.00 97.75 294 ILE A C 1
ATOM 2192 O O . ILE A 1 294 ? 2.831 -3.681 -9.572 1.00 97.75 294 ILE A O 1
ATOM 2196 N N . THR A 1 295 ? 4.976 -3.763 -10.217 1.00 98.31 295 THR A N 1
ATOM 2197 C CA . THR A 1 295 ? 4.709 -4.548 -11.437 1.00 98.31 295 THR A CA 1
ATOM 2198 C C . THR A 1 295 ? 4.111 -5.910 -11.100 1.00 98.31 295 THR A C 1
ATOM 2200 O O . THR A 1 295 ? 3.100 -6.291 -11.683 1.00 98.31 295 THR A O 1
ATOM 2203 N N . THR A 1 296 ? 4.667 -6.601 -10.103 1.00 97.75 296 THR A N 1
ATOM 2204 C CA . THR A 1 296 ? 4.159 -7.896 -9.624 1.00 97.75 296 THR A CA 1
ATOM 2205 C C . THR A 1 296 ? 2.728 -7.771 -9.099 1.00 97.75 296 THR A C 1
ATOM 2207 O O . THR A 1 296 ? 1.868 -8.596 -9.410 1.00 97.75 296 THR A O 1
ATOM 2210 N N . LEU A 1 297 ? 2.438 -6.702 -8.352 1.00 97.44 297 LEU A N 1
ATOM 2211 C CA . LEU A 1 297 ? 1.092 -6.421 -7.860 1.00 97.44 297 LEU A CA 1
ATOM 2212 C C . LEU A 1 297 ? 0.105 -6.131 -9.003 1.00 97.44 297 LEU A C 1
ATOM 2214 O O . LEU A 1 297 ? -1.032 -6.607 -8.981 1.00 97.44 297 LEU A O 1
ATOM 2218 N N . MET A 1 298 ? 0.536 -5.385 -10.024 1.00 98.38 298 MET A N 1
ATOM 2219 C CA . MET A 1 298 ? -0.261 -5.119 -11.224 1.00 98.38 298 MET A CA 1
ATOM 2220 C C . MET A 1 298 ? -0.503 -6.377 -12.059 1.00 98.38 298 MET A C 1
ATOM 2222 O O . MET A 1 298 ? -1.598 -6.546 -12.592 1.00 98.38 298 MET A O 1
ATOM 2226 N N . ASP A 1 299 ? 0.475 -7.279 -12.145 1.00 98.00 299 ASP A N 1
ATOM 2227 C CA . ASP A 1 299 ? 0.318 -8.578 -12.799 1.00 98.00 299 ASP A CA 1
ATOM 2228 C C . ASP A 1 299 ? -0.710 -9.451 -12.090 1.00 98.00 299 ASP A C 1
ATOM 2230 O O . ASP A 1 299 ? -1.599 -10.005 -12.741 1.00 98.00 299 ASP A O 1
ATOM 2234 N N . TRP A 1 300 ? -0.651 -9.512 -10.760 1.00 97.19 300 TRP A N 1
ATOM 2235 C CA . TRP A 1 300 ? -1.663 -10.201 -9.969 1.00 97.19 300 TRP A CA 1
ATOM 2236 C C . TRP A 1 300 ? -3.061 -9.598 -10.180 1.00 97.19 300 TRP A C 1
ATOM 2238 O O . TRP A 1 300 ? -4.008 -10.337 -10.458 1.00 97.19 300 TRP A O 1
ATOM 2248 N N . MET A 1 301 ? -3.195 -8.266 -10.136 1.00 97.44 301 MET A N 1
ATOM 2249 C CA . MET A 1 301 ? -4.463 -7.570 -10.411 1.00 97.44 301 MET A CA 1
ATOM 2250 C C . MET A 1 301 ? -4.996 -7.864 -11.817 1.00 97.44 301 MET A C 1
ATOM 2252 O O . MET A 1 301 ? -6.187 -8.104 -12.001 1.00 97.44 301 MET A O 1
ATOM 2256 N N . TRP A 1 302 ? -4.121 -7.901 -12.819 1.00 97.06 302 TRP A N 1
ATOM 2257 C CA . TRP A 1 302 ? -4.503 -8.225 -14.188 1.00 97.06 302 TRP A CA 1
ATOM 2258 C C . TRP A 1 302 ? -5.004 -9.661 -14.339 1.00 97.06 302 TRP A C 1
ATOM 2260 O O . TRP A 1 302 ? -6.070 -9.873 -14.911 1.00 97.06 302 TRP A O 1
ATOM 2270 N N . VAL A 1 303 ? -4.248 -10.644 -13.835 1.00 96.88 303 VAL A N 1
ATOM 2271 C CA . VAL A 1 303 ? -4.572 -12.074 -13.984 1.00 96.88 303 VAL A CA 1
ATOM 2272 C C . VAL A 1 303 ? -5.854 -12.434 -13.237 1.00 96.88 303 VAL A C 1
ATOM 2274 O O . VAL A 1 303 ? -6.656 -13.220 -13.733 1.00 96.88 303 VAL A O 1
ATOM 2277 N N . THR A 1 304 ? -6.067 -11.848 -12.060 1.00 95.00 3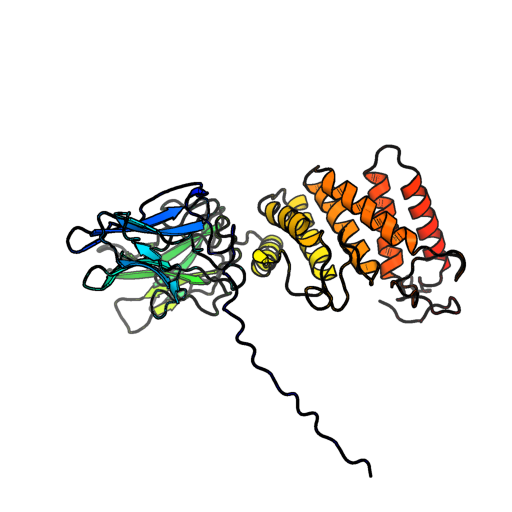04 THR A N 1
ATOM 2278 C CA . THR A 1 304 ? -7.248 -12.122 -11.226 1.00 95.00 304 THR A CA 1
ATOM 2279 C C . THR A 1 304 ? -8.452 -11.240 -11.562 1.00 95.00 304 THR A C 1
ATOM 2281 O O . THR A 1 304 ? -9.548 -11.483 -11.064 1.00 95.00 304 THR A O 1
ATOM 2284 N N . GLY A 1 305 ? -8.265 -10.184 -12.360 1.00 95.19 305 GLY A N 1
ATOM 2285 C CA . GLY A 1 305 ? -9.269 -9.144 -12.587 1.00 95.19 305 GLY A CA 1
ATOM 2286 C C . GLY A 1 305 ? -9.484 -8.202 -11.393 1.00 95.19 305 GLY A C 1
ATOM 2287 O O . GLY A 1 305 ? -10.346 -7.324 -11.470 1.00 95.19 305 GLY A O 1
ATOM 2288 N N . ARG A 1 306 ? -8.719 -8.352 -10.300 1.00 91.50 306 ARG A N 1
ATOM 2289 C CA . ARG A 1 306 ? -8.773 -7.487 -9.113 1.00 91.50 306 ARG A CA 1
ATOM 2290 C C . ARG A 1 306 ? -8.297 -6.072 -9.424 1.00 91.50 306 ARG A C 1
ATOM 2292 O O . ARG A 1 306 ? -7.507 -5.832 -10.332 1.00 91.50 306 ARG A O 1
ATOM 2299 N N . ARG A 1 307 ? -8.816 -5.110 -8.660 1.00 93.06 307 ARG A N 1
ATOM 2300 C CA . ARG A 1 307 ? -8.605 -3.668 -8.881 1.00 93.06 307 ARG A CA 1
ATOM 2301 C C . ARG A 1 307 ? -8.386 -2.879 -7.590 1.00 93.06 307 ARG A C 1
ATOM 2303 O O . ARG A 1 307 ? -8.192 -1.670 -7.637 1.00 93.06 307 ARG A O 1
ATOM 2310 N N . ASP A 1 308 ? -8.406 -3.554 -6.446 1.00 88.69 308 ASP A N 1
ATOM 2311 C CA . ASP A 1 308 ? -8.410 -2.944 -5.115 1.00 88.69 308 ASP A CA 1
ATOM 2312 C C . ASP A 1 308 ? -7.098 -2.244 -4.740 1.00 88.69 308 ASP A C 1
ATOM 2314 O O . ASP A 1 308 ? -7.098 -1.410 -3.840 1.00 88.69 308 ASP A O 1
ATOM 2318 N N . TYR A 1 309 ? -6.005 -2.497 -5.467 1.00 93.94 309 TYR A N 1
ATOM 2319 C CA . TYR A 1 309 ? -4.713 -1.839 -5.244 1.00 93.94 309 TYR A CA 1
ATOM 2320 C C . TYR A 1 309 ? -4.314 -0.837 -6.336 1.00 93.94 309 TYR A C 1
ATOM 2322 O O . TYR A 1 309 ? -3.185 -0.348 -6.338 1.00 93.94 309 TYR A O 1
ATOM 2330 N N . ILE A 1 310 ? -5.228 -0.462 -7.242 1.00 95.56 310 ILE A N 1
ATOM 2331 C CA . ILE A 1 310 ? -4.943 0.561 -8.269 1.00 95.56 310 ILE A CA 1
ATOM 2332 C C . ILE A 1 310 ? -4.538 1.900 -7.644 1.00 95.56 310 ILE A C 1
ATOM 2334 O O . ILE A 1 310 ? -3.675 2.589 -8.182 1.00 95.56 310 ILE A O 1
ATOM 2338 N N . TRP A 1 311 ? -5.108 2.256 -6.492 1.00 94.31 311 TRP A N 1
ATOM 2339 C CA . TRP A 1 311 ? -4.746 3.488 -5.789 1.00 94.31 311 TRP A CA 1
ATOM 2340 C C . TRP A 1 311 ? -3.250 3.534 -5.433 1.00 94.31 311 TRP A C 1
ATOM 2342 O O . TRP A 1 311 ? -2.652 4.605 -5.466 1.00 94.31 311 TRP A O 1
ATOM 2352 N N . ALA A 1 312 ? -2.630 2.386 -5.125 1.00 96.19 312 ALA A N 1
ATOM 2353 C CA . ALA A 1 312 ? -1.214 2.318 -4.785 1.00 96.19 312 ALA A CA 1
ATOM 2354 C C . ALA A 1 312 ? -0.342 2.554 -6.023 1.00 96.19 312 ALA A C 1
ATOM 2356 O O . ALA A 1 312 ? 0.673 3.237 -5.921 1.00 96.19 312 ALA A O 1
ATOM 2357 N N . VAL A 1 313 ? -0.771 2.069 -7.197 1.00 97.81 313 VAL A N 1
ATOM 2358 C CA . VAL A 1 313 ? -0.117 2.346 -8.490 1.00 97.81 313 VAL A CA 1
ATOM 2359 C C . VAL A 1 313 ? -0.108 3.848 -8.762 1.00 97.81 313 VAL A C 1
ATOM 2361 O O . VAL A 1 313 ? 0.942 4.423 -9.042 1.00 97.81 313 VAL A O 1
ATOM 2364 N N . ASP A 1 314 ? -1.268 4.492 -8.628 1.00 97.50 314 ASP A N 1
ATOM 2365 C CA . ASP A 1 314 ? -1.408 5.922 -8.894 1.00 97.50 314 ASP A CA 1
ATOM 2366 C C . ASP A 1 314 ? -0.630 6.778 -7.898 1.00 97.50 314 ASP A C 1
ATOM 2368 O O . ASP A 1 314 ? 0.104 7.686 -8.275 1.00 97.50 314 ASP A O 1
ATOM 2372 N N . ARG A 1 315 ? -0.723 6.434 -6.614 1.00 95.75 315 ARG A N 1
ATOM 2373 C CA . ARG A 1 315 ? 0.013 7.125 -5.564 1.00 95.75 315 ARG A CA 1
ATOM 2374 C C . ARG A 1 315 ? 1.522 6.971 -5.723 1.00 95.75 315 ARG A C 1
ATOM 2376 O O . ARG A 1 315 ? 2.232 7.961 -5.571 1.00 95.75 315 ARG A O 1
ATOM 2383 N N . THR A 1 316 ? 1.998 5.767 -6.056 1.00 97.06 316 THR A N 1
ATOM 2384 C CA . THR A 1 316 ? 3.409 5.533 -6.396 1.00 97.06 316 THR A CA 1
ATOM 2385 C C . THR A 1 316 ? 3.806 6.466 -7.525 1.00 97.06 316 THR A C 1
ATOM 2387 O O . THR A 1 316 ? 4.782 7.180 -7.378 1.00 97.06 316 THR A O 1
ATOM 2390 N N . PHE A 1 317 ? 3.023 6.551 -8.600 1.00 98.31 317 PHE A N 1
ATOM 2391 C CA . PHE A 1 317 ? 3.321 7.446 -9.714 1.00 98.31 317 PHE A CA 1
ATOM 2392 C C . PHE A 1 317 ? 3.424 8.923 -9.291 1.00 98.31 317 PHE A C 1
ATOM 2394 O O . PHE A 1 317 ? 4.441 9.575 -9.517 1.00 98.31 317 PHE A O 1
ATOM 2401 N N . GLU A 1 318 ? 2.384 9.458 -8.649 1.00 97.06 318 GLU A N 1
ATOM 2402 C CA . GLU A 1 318 ? 2.296 10.895 -8.364 1.00 97.06 318 GLU A CA 1
ATOM 2403 C C . GLU A 1 318 ? 3.326 11.372 -7.336 1.00 97.06 318 GLU A C 1
ATOM 2405 O O . GLU A 1 318 ? 3.874 12.464 -7.482 1.00 97.06 318 GLU A O 1
ATOM 2410 N N . VAL A 1 319 ? 3.612 10.559 -6.314 1.00 94.19 319 VAL A N 1
ATOM 2411 C CA . VAL A 1 319 ? 4.574 10.909 -5.257 1.00 94.19 319 VAL A CA 1
ATOM 2412 C C . VAL A 1 319 ? 6.015 10.759 -5.744 1.00 94.19 319 VAL A C 1
ATOM 2414 O O . VAL A 1 319 ? 6.884 11.519 -5.323 1.00 94.19 319 VAL A O 1
ATOM 2417 N N . ASN A 1 320 ? 6.282 9.794 -6.628 1.00 95.50 320 ASN A N 1
ATOM 2418 C CA . ASN A 1 320 ? 7.648 9.396 -6.959 1.00 95.50 320 ASN A CA 1
ATOM 2419 C C . ASN A 1 320 ? 8.204 9.946 -8.271 1.00 95.50 320 ASN A C 1
ATOM 2421 O O . ASN A 1 320 ? 9.399 9.796 -8.510 1.00 95.50 320 ASN A O 1
ATOM 2425 N N . LYS A 1 321 ? 7.385 10.602 -9.097 1.00 96.50 321 LYS A N 1
ATOM 2426 C CA . LYS A 1 321 ? 7.842 11.208 -10.359 1.00 96.50 321 LYS A CA 1
ATOM 2427 C C . LYS A 1 321 ? 8.767 12.418 -10.179 1.00 96.50 321 LYS A C 1
ATOM 2429 O O . LYS A 1 321 ? 9.327 12.918 -11.144 1.00 96.50 321 LYS A O 1
ATOM 2434 N N . VAL A 1 322 ? 8.903 12.940 -8.962 1.00 96.44 322 VAL A N 1
ATOM 2435 C CA . VAL A 1 322 ? 9.707 14.139 -8.681 1.00 96.44 322 VAL A CA 1
ATOM 2436 C C . VAL A 1 322 ? 11.180 13.792 -8.419 1.00 96.44 322 VAL A C 1
ATOM 2438 O O . VAL A 1 322 ? 11.467 12.677 -7.977 1.00 96.44 322 VAL A O 1
ATOM 2441 N N . PRO A 1 323 ? 12.121 14.731 -8.635 1.00 97.12 323 PRO A N 1
ATOM 2442 C CA . PRO A 1 323 ? 13.513 14.546 -8.231 1.00 97.12 323 PRO A CA 1
ATOM 2443 C C . PRO A 1 323 ? 13.651 14.334 -6.719 1.00 97.12 323 PRO A C 1
ATOM 2445 O O . PRO A 1 323 ? 12.909 14.924 -5.929 1.00 97.12 323 PRO A O 1
ATOM 2448 N N . MET A 1 324 ? 14.619 13.514 -6.306 1.00 95.00 324 MET A N 1
ATOM 2449 C CA . MET A 1 324 ? 14.907 13.230 -4.898 1.00 95.00 324 MET A CA 1
ATOM 2450 C C . MET A 1 324 ? 16.409 13.142 -4.660 1.00 95.00 324 MET A C 1
ATOM 2452 O O . MET A 1 324 ? 17.130 12.499 -5.418 1.00 95.00 324 MET A O 1
ATOM 2456 N N . ALA A 1 325 ? 16.865 13.728 -3.555 1.00 95.56 325 ALA A N 1
ATOM 2457 C CA . ALA A 1 325 ? 18.267 13.680 -3.165 1.00 95.56 325 ALA A CA 1
ATOM 2458 C C . ALA A 1 325 ? 18.756 12.242 -2.901 1.00 95.56 325 ALA A C 1
ATOM 2460 O O . ALA A 1 325 ? 17.989 11.353 -2.513 1.00 95.56 325 ALA A O 1
ATOM 2461 N N . ALA A 1 326 ? 20.066 12.048 -3.053 1.00 94.38 326 ALA A N 1
ATOM 2462 C CA . ALA A 1 326 ? 20.754 10.825 -2.658 1.00 94.38 326 ALA A CA 1
ATOM 2463 C C . ALA A 1 326 ? 20.469 10.457 -1.189 1.00 94.38 326 ALA A C 1
ATOM 2465 O O . ALA A 1 326 ? 20.364 11.322 -0.317 1.00 94.38 326 ALA A O 1
ATOM 2466 N N . GLY A 1 327 ? 20.342 9.161 -0.913 1.00 90.94 327 GLY A N 1
ATOM 2467 C CA . GLY A 1 327 ? 20.053 8.611 0.412 1.00 90.94 327 GLY A CA 1
ATOM 2468 C C . GLY A 1 327 ? 18.575 8.623 0.818 1.00 90.94 327 GLY A C 1
ATOM 2469 O O . GLY A 1 327 ? 18.247 8.053 1.855 1.00 90.94 327 GLY A O 1
ATOM 2470 N N . VAL A 1 328 ? 17.676 9.227 0.027 1.00 89.19 328 VAL A N 1
ATOM 2471 C CA . VAL A 1 328 ? 16.235 9.255 0.347 1.00 89.19 328 VAL A CA 1
ATOM 2472 C C . VAL A 1 328 ? 15.568 7.915 0.012 1.00 89.19 328 VAL A C 1
ATOM 2474 O O . VAL A 1 328 ? 14.949 7.306 0.879 1.00 89.19 328 VAL A O 1
ATOM 2477 N N . LYS A 1 329 ? 15.706 7.439 -1.234 1.00 90.06 329 LYS A N 1
ATOM 2478 C CA . LYS A 1 329 ? 15.176 6.131 -1.698 1.00 90.06 329 LYS A CA 1
ATOM 2479 C C . LYS A 1 329 ? 16.164 5.307 -2.522 1.00 90.06 329 LYS A C 1
ATOM 2481 O O . LYS A 1 329 ? 15.906 4.147 -2.838 1.00 90.06 329 LYS A O 1
ATOM 2486 N N . SER A 1 330 ? 17.295 5.906 -2.872 1.00 90.06 330 SER A N 1
ATOM 2487 C CA . SER A 1 330 ? 18.414 5.270 -3.556 1.00 90.06 330 SER A CA 1
ATOM 2488 C C . SER A 1 330 ? 19.716 5.804 -2.968 1.00 90.06 330 SER A C 1
ATOM 2490 O O . SER A 1 330 ? 19.717 6.856 -2.328 1.00 90.06 330 SER A O 1
ATOM 2492 N N . GLY A 1 331 ? 20.819 5.078 -3.159 1.00 90.81 331 GLY A N 1
ATOM 2493 C CA . GLY A 1 331 ? 22.149 5.582 -2.809 1.00 90.81 331 GLY A CA 1
ATOM 2494 C C . GLY A 1 331 ? 22.526 6.820 -3.628 1.00 90.81 331 GLY A C 1
ATOM 2495 O O . GLY A 1 331 ? 23.153 7.728 -3.092 1.00 90.81 331 GLY A O 1
ATOM 2496 N N . ASP A 1 332 ? 22.068 6.874 -4.879 1.00 92.25 332 ASP A N 1
ATOM 2497 C CA . ASP A 1 332 ? 22.273 7.986 -5.805 1.00 92.25 332 ASP A CA 1
ATOM 2498 C C . ASP A 1 332 ? 21.062 8.934 -5.837 1.00 92.25 332 ASP A C 1
ATOM 2500 O O . ASP A 1 332 ? 19.963 8.597 -5.387 1.00 92.25 332 ASP A O 1
ATOM 2504 N N . GLU A 1 333 ? 21.264 10.132 -6.388 1.00 94.75 333 GLU A N 1
ATOM 2505 C CA . GLU A 1 333 ? 20.181 11.076 -6.680 1.00 94.75 333 GLU A CA 1
ATOM 2506 C C . GLU A 1 333 ? 19.215 10.500 -7.732 1.00 94.75 333 GLU A C 1
ATOM 2508 O O . GLU A 1 333 ? 19.627 9.893 -8.726 1.00 94.75 333 GLU A O 1
ATOM 2513 N N . LEU A 1 334 ? 17.915 10.713 -7.513 1.00 96.69 334 LEU A N 1
ATOM 2514 C CA . LEU A 1 334 ? 16.859 10.448 -8.486 1.00 96.69 334 LEU A CA 1
ATOM 2515 C C . LEU A 1 334 ? 16.529 11.754 -9.204 1.00 96.69 334 LEU A C 1
ATOM 2517 O O . LEU A 1 334 ? 16.217 12.759 -8.568 1.00 96.69 334 LEU A O 1
ATOM 2521 N N . LEU A 1 335 ? 16.572 11.739 -10.531 1.00 96.88 335 LEU A N 1
ATOM 2522 C CA . LEU A 1 335 ? 16.574 12.957 -11.346 1.00 96.88 335 LEU A CA 1
ATOM 2523 C C . LEU A 1 335 ? 15.161 13.467 -11.686 1.00 96.88 335 LEU A C 1
ATOM 2525 O O . LEU A 1 335 ? 15.021 14.502 -12.333 1.00 96.88 335 LEU A O 1
ATOM 2529 N N . GLY A 1 336 ? 14.119 12.764 -11.233 1.00 97.50 336 GLY A N 1
ATOM 2530 C CA . GLY A 1 336 ? 12.732 12.971 -11.655 1.00 97.50 336 GLY A CA 1
ATOM 2531 C C . GLY A 1 336 ? 12.359 12.082 -12.839 1.00 97.50 336 GLY A C 1
ATOM 2532 O O . GLY A 1 336 ? 13.220 11.419 -13.419 1.00 97.50 336 GLY A O 1
ATOM 2533 N N . ASP A 1 337 ? 11.066 12.001 -13.141 1.00 98.25 337 ASP A N 1
ATOM 2534 C CA . ASP A 1 337 ? 10.494 11.158 -14.202 1.00 98.25 337 ASP A CA 1
ATOM 2535 C C . ASP A 1 337 ? 10.983 9.695 -14.126 1.00 98.25 337 ASP A C 1
ATOM 2537 O O . ASP A 1 337 ? 11.289 9.035 -15.119 1.00 98.25 337 ASP A O 1
ATOM 2541 N N . PHE A 1 338 ? 11.159 9.207 -12.890 1.00 98.19 338 PHE A N 1
ATOM 2542 C CA . PHE A 1 338 ? 11.711 7.885 -12.565 1.00 98.19 338 PHE A CA 1
ATOM 2543 C C . PHE A 1 338 ? 13.087 7.586 -13.182 1.00 98.19 338 PHE A C 1
ATOM 2545 O O . PHE A 1 338 ? 13.462 6.420 -13.322 1.00 98.19 338 PHE A O 1
ATOM 2552 N N . THR A 1 339 ? 13.854 8.623 -13.515 1.00 98.12 339 THR A N 1
ATOM 2553 C CA . THR A 1 339 ? 15.213 8.499 -14.044 1.00 98.12 339 THR A CA 1
ATOM 2554 C C . THR A 1 339 ? 16.268 8.556 -12.935 1.00 98.12 339 THR A C 1
ATOM 2556 O O . THR A 1 339 ? 16.097 9.211 -11.902 1.00 98.12 339 THR A O 1
ATOM 2559 N N . SER A 1 340 ? 17.369 7.831 -13.125 1.00 96.94 340 SER A N 1
ATOM 2560 C CA . SER A 1 340 ? 18.416 7.619 -12.119 1.00 96.94 340 SER A CA 1
ATOM 2561 C C . SER A 1 340 ? 19.781 7.404 -12.764 1.00 96.94 340 SER A C 1
ATOM 2563 O O . SER A 1 340 ? 19.860 6.976 -13.911 1.00 96.94 340 SER A O 1
ATOM 2565 N N . ARG A 1 341 ? 20.863 7.628 -11.999 1.00 96.94 341 ARG A N 1
ATOM 2566 C CA . ARG A 1 341 ? 22.243 7.348 -12.446 1.00 96.94 341 ARG A CA 1
ATOM 2567 C C . ARG A 1 341 ? 22.423 5.903 -12.923 1.00 96.94 341 ARG A C 1
ATOM 2569 O O . ARG A 1 341 ? 23.106 5.694 -13.919 1.00 96.94 341 ARG A O 1
ATOM 2576 N N . ALA A 1 342 ? 21.815 4.934 -12.234 1.00 97.31 342 ALA A N 1
ATOM 2577 C CA . ALA A 1 342 ? 21.676 3.557 -12.706 1.00 97.31 342 ALA A CA 1
ATOM 2578 C C . ALA A 1 342 ? 20.568 3.492 -13.771 1.00 97.31 342 ALA A C 1
ATOM 2580 O O . ALA A 1 342 ? 19.408 3.800 -13.494 1.00 97.31 342 ALA A O 1
ATOM 2581 N N . ILE A 1 343 ? 20.925 3.153 -15.005 1.00 98.44 343 ILE A N 1
ATOM 2582 C CA . ILE A 1 343 ? 20.043 3.253 -16.175 1.00 98.44 343 ILE A CA 1
ATOM 2583 C C . ILE A 1 343 ? 19.037 2.097 -16.224 1.00 98.44 343 ILE A C 1
ATOM 2585 O O . ILE A 1 343 ? 17.901 2.269 -16.675 1.00 98.44 343 ILE A O 1
ATOM 2589 N N . ASP A 1 344 ? 19.420 0.924 -15.726 1.00 98.25 344 ASP A N 1
ATOM 2590 C CA . ASP A 1 344 ? 18.529 -0.221 -15.557 1.00 98.25 344 ASP A CA 1
ATOM 2591 C C . ASP A 1 344 ? 17.429 0.045 -14.524 1.00 98.25 344 ASP A C 1
ATOM 2593 O O . ASP A 1 344 ? 16.274 -0.286 -14.797 1.00 98.25 344 ASP A O 1
ATOM 2597 N N . ASP A 1 345 ? 17.731 0.719 -13.408 1.00 98.00 345 ASP A N 1
ATOM 2598 C CA . ASP A 1 345 ? 16.727 1.167 -12.428 1.00 98.00 345 ASP A CA 1
ATOM 2599 C C . ASP A 1 345 ? 15.610 1.983 -13.098 1.00 98.00 345 ASP A C 1
ATOM 2601 O O . ASP A 1 345 ? 14.423 1.747 -12.852 1.00 98.00 345 ASP A O 1
ATOM 2605 N N . SER A 1 346 ? 15.977 2.895 -14.005 1.00 98.69 346 SER A N 1
ATOM 2606 C CA . SER A 1 346 ? 15.007 3.664 -14.793 1.00 98.69 346 SER A CA 1
ATOM 2607 C C . SER A 1 346 ? 14.200 2.747 -15.717 1.00 98.69 346 SER A C 1
ATOM 2609 O O . SER A 1 346 ? 12.974 2.830 -15.777 1.00 98.69 346 SER A O 1
ATOM 2611 N N . ALA A 1 347 ? 14.856 1.815 -16.412 1.00 98.75 347 ALA A N 1
ATOM 2612 C CA . ALA A 1 347 ? 14.182 0.897 -17.326 1.00 98.75 347 ALA A CA 1
ATOM 2613 C C . ALA A 1 347 ? 13.197 -0.060 -16.615 1.00 98.75 347 ALA A C 1
ATOM 2615 O O . ALA A 1 347 ? 12.147 -0.379 -17.184 1.00 98.75 347 ALA A O 1
ATOM 2616 N N . TRP A 1 348 ? 13.468 -0.458 -15.364 1.00 98.75 348 TRP A N 1
ATOM 2617 C CA . TRP A 1 348 ? 12.511 -1.183 -14.518 1.00 98.75 348 TRP A CA 1
ATOM 2618 C C . TRP A 1 348 ? 11.229 -0.375 -14.279 1.00 98.75 348 TRP A C 1
ATOM 2620 O O . TRP A 1 348 ? 10.130 -0.920 -14.412 1.00 98.75 348 TRP A O 1
ATOM 2630 N N . TRP A 1 349 ? 11.342 0.927 -14.000 1.00 98.75 349 TRP A N 1
ATOM 2631 C CA . TRP A 1 349 ? 10.180 1.816 -13.882 1.00 98.75 349 TRP A CA 1
ATOM 2632 C C . TRP A 1 349 ? 9.450 2.016 -15.209 1.00 98.75 349 TRP A C 1
ATOM 2634 O O . TRP A 1 349 ? 8.222 1.981 -15.238 1.00 98.75 349 TRP A O 1
ATOM 2644 N N . GLY A 1 350 ? 10.177 2.129 -16.323 1.00 98.81 350 GLY A N 1
ATOM 2645 C CA . GLY A 1 350 ? 9.569 2.184 -17.656 1.00 98.81 350 GLY A CA 1
ATOM 2646 C C . GLY A 1 350 ? 8.670 0.974 -17.922 1.00 98.81 350 GLY A C 1
ATOM 2647 O O . GLY A 1 350 ? 7.529 1.123 -18.359 1.00 98.81 350 GLY A O 1
ATOM 2648 N N . MET A 1 351 ? 9.143 -0.227 -17.579 1.00 98.81 351 MET A N 1
ATOM 2649 C CA . MET A 1 351 ? 8.343 -1.453 -17.663 1.00 98.81 351 MET A CA 1
ATOM 2650 C C . MET A 1 351 ? 7.127 -1.429 -16.728 1.00 98.81 351 MET A C 1
ATOM 2652 O O . MET A 1 351 ? 6.036 -1.833 -17.145 1.00 98.81 351 MET A O 1
ATOM 2656 N N . ALA A 1 352 ? 7.287 -0.927 -15.500 1.00 98.75 352 ALA A N 1
ATOM 2657 C CA . ALA A 1 352 ? 6.184 -0.772 -14.556 1.00 98.75 352 ALA A CA 1
ATOM 2658 C C . ALA A 1 352 ? 5.084 0.141 -15.121 1.00 98.75 352 ALA A C 1
ATOM 2660 O O . ALA A 1 352 ? 3.904 -0.203 -15.058 1.00 98.75 352 ALA A O 1
ATOM 2661 N N . TRP A 1 353 ? 5.443 1.258 -15.758 1.00 98.88 353 TRP A N 1
ATOM 2662 C CA . TRP A 1 353 ? 4.458 2.197 -16.297 1.00 98.88 353 TRP A CA 1
ATOM 2663 C C . TRP A 1 353 ? 3.786 1.725 -17.587 1.00 98.88 353 TRP A C 1
ATOM 2665 O O . TRP A 1 353 ? 2.590 1.962 -17.767 1.00 98.88 353 TRP A O 1
ATOM 2675 N N . VAL A 1 354 ? 4.465 0.932 -18.424 1.00 98.88 354 VAL A N 1
ATOM 2676 C CA . VAL A 1 354 ? 3.772 0.196 -19.500 1.00 98.88 354 VAL A CA 1
ATOM 2677 C C . VAL A 1 354 ? 2.727 -0.752 -18.912 1.00 98.88 354 VAL A C 1
ATOM 2679 O O . VAL A 1 354 ? 1.597 -0.804 -19.398 1.00 98.88 354 VAL A O 1
ATOM 2682 N N . ARG A 1 355 ? 3.058 -1.468 -17.831 1.00 98.75 355 ARG A N 1
ATOM 2683 C CA . ARG A 1 355 ? 2.105 -2.370 -17.179 1.00 98.75 355 ARG A CA 1
ATOM 2684 C C . ARG A 1 355 ? 0.941 -1.622 -16.520 1.00 98.75 355 ARG A C 1
ATOM 2686 O O . ARG A 1 355 ? -0.199 -2.078 -16.608 1.00 98.75 355 ARG A O 1
ATOM 2693 N N . ALA A 1 356 ? 1.197 -0.464 -15.919 1.00 98.75 356 ALA A N 1
ATOM 2694 C CA . ALA A 1 356 ? 0.153 0.400 -15.378 1.00 98.75 356 ALA A CA 1
ATOM 2695 C C . ALA A 1 356 ? -0.791 0.910 -16.476 1.00 98.75 356 ALA A C 1
ATOM 2697 O O . ALA A 1 356 ? -2.009 0.925 -16.277 1.00 98.75 356 ALA A O 1
ATOM 2698 N N . TYR A 1 357 ? -0.259 1.264 -17.652 1.00 98.81 357 TYR A N 1
ATOM 2699 C CA . TYR A 1 357 ? -1.073 1.594 -18.821 1.00 98.81 357 TYR A CA 1
ATOM 2700 C C . TYR A 1 357 ? -1.929 0.408 -19.264 1.00 98.81 357 TYR A C 1
ATOM 2702 O O . TYR A 1 357 ? -3.136 0.572 -19.411 1.00 98.81 357 TYR A O 1
ATOM 2710 N N . ASP A 1 358 ? -1.346 -0.785 -19.405 1.00 98.38 358 ASP A N 1
ATOM 2711 C CA . ASP A 1 358 ? -2.103 -1.982 -19.786 1.00 98.38 358 ASP A CA 1
ATOM 2712 C C . ASP A 1 358 ? -3.241 -2.250 -18.793 1.00 98.38 358 ASP A C 1
ATOM 2714 O O . ASP A 1 358 ? -4.371 -2.521 -19.191 1.00 98.38 358 ASP A O 1
ATOM 2718 N N . LEU A 1 359 ? -2.957 -2.137 -17.491 1.00 98.31 359 LEU A N 1
ATOM 2719 C CA . LEU A 1 359 ? -3.940 -2.371 -16.444 1.00 98.31 359 LEU A CA 1
ATOM 2720 C C . LEU A 1 359 ? -5.062 -1.325 -16.489 1.00 98.31 359 LEU A C 1
ATOM 2722 O O . LEU A 1 359 ? -6.231 -1.694 -16.418 1.00 98.31 359 LEU A O 1
ATOM 2726 N N . THR A 1 360 ? -4.739 -0.036 -16.573 1.00 97.88 360 THR A N 1
ATOM 2727 C CA . THR A 1 360 ? -5.697 1.058 -16.314 1.00 97.88 360 THR A CA 1
ATOM 2728 C C . THR A 1 360 ? -6.269 1.722 -17.565 1.00 97.88 360 THR A C 1
ATOM 2730 O O . THR A 1 360 ? -7.293 2.393 -17.480 1.00 97.88 360 THR A O 1
ATOM 2733 N N . GLY A 1 361 ? -5.598 1.596 -18.710 1.00 97.81 361 GLY A N 1
ATOM 2734 C CA . GLY A 1 361 ? -5.857 2.376 -19.920 1.00 97.81 361 GLY A CA 1
ATOM 2735 C C . GLY A 1 361 ? -5.455 3.855 -19.826 1.00 97.81 361 GLY A C 1
ATOM 2736 O O . GLY A 1 361 ? -5.652 4.599 -20.787 1.00 97.81 361 GLY A O 1
ATOM 2737 N N . ASN A 1 362 ? -4.898 4.318 -18.698 1.00 98.50 362 ASN A N 1
ATOM 2738 C CA . ASN A 1 362 ? -4.562 5.728 -18.514 1.00 98.50 362 ASN A CA 1
ATOM 2739 C C . ASN A 1 362 ? -3.240 6.078 -19.205 1.00 98.50 362 ASN A C 1
ATOM 2741 O O . ASN A 1 362 ? -2.163 5.641 -18.793 1.00 98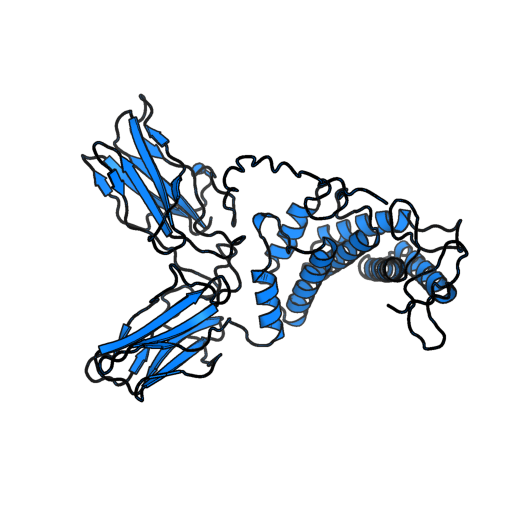.50 362 ASN A O 1
ATOM 2745 N N . LYS A 1 363 ? -3.330 6.916 -20.241 1.00 98.44 363 LYS A N 1
ATOM 2746 C CA . LYS A 1 363 ? -2.209 7.282 -21.110 1.00 98.44 363 LYS A CA 1
ATOM 2747 C C . LYS A 1 363 ? -1.031 7.937 -20.377 1.00 98.44 363 LYS A C 1
ATOM 2749 O O . LYS A 1 363 ? 0.089 7.778 -20.849 1.00 98.44 363 LYS A O 1
ATOM 2754 N N . LYS A 1 364 ? -1.236 8.561 -19.208 1.00 98.62 364 LYS A N 1
ATOM 2755 C CA . LYS A 1 364 ? -0.137 9.175 -18.440 1.00 98.62 364 LYS A CA 1
ATOM 2756 C C . LYS A 1 364 ? 0.999 8.195 -18.131 1.00 98.62 364 LYS A C 1
ATOM 2758 O O . LYS A 1 364 ? 2.160 8.568 -18.209 1.00 98.62 364 LYS A O 1
ATOM 2763 N N . TYR A 1 365 ? 0.672 6.930 -17.855 1.00 98.88 365 TYR A N 1
ATOM 2764 C CA . TYR A 1 365 ? 1.684 5.912 -17.576 1.00 98.88 365 TYR A CA 1
ATOM 2765 C C . TYR A 1 365 ? 2.447 5.503 -18.844 1.00 98.88 365 TYR A C 1
ATOM 2767 O O . TYR A 1 365 ? 3.655 5.288 -18.806 1.00 98.88 365 TYR A O 1
ATOM 2775 N N . LEU A 1 366 ? 1.766 5.432 -19.993 1.00 98.88 366 LEU A N 1
ATOM 2776 C CA . LEU A 1 366 ? 2.435 5.153 -21.264 1.00 98.88 366 LEU A CA 1
ATOM 2777 C C . LEU A 1 366 ? 3.353 6.309 -21.676 1.00 98.88 366 LEU A C 1
ATOM 2779 O O . LEU A 1 366 ? 4.449 6.067 -22.174 1.00 98.88 366 LEU A O 1
ATOM 2783 N N . ASP A 1 367 ? 2.913 7.548 -21.463 1.00 98.88 367 ASP A N 1
ATOM 2784 C CA . ASP A 1 367 ? 3.704 8.741 -21.765 1.00 98.88 367 ASP A CA 1
ATOM 2785 C C . ASP A 1 367 ? 4.962 8.803 -20.883 1.00 98.88 367 ASP A C 1
ATOM 2787 O O . ASP A 1 367 ? 6.055 9.032 -21.399 1.00 98.88 367 ASP A O 1
ATOM 2791 N N . GLU A 1 368 ? 4.845 8.469 -19.594 1.00 98.94 368 GLU A N 1
ATOM 2792 C CA . GLU A 1 368 ? 5.993 8.331 -18.689 1.00 98.94 368 GLU A CA 1
ATOM 2793 C C . GLU A 1 368 ? 6.972 7.242 -19.149 1.00 98.94 368 GLU A C 1
ATOM 2795 O O . GLU A 1 368 ? 8.181 7.458 -19.222 1.00 98.94 368 GLU A O 1
ATOM 2800 N N . ALA A 1 369 ? 6.462 6.071 -19.543 1.00 98.88 369 ALA A N 1
ATOM 2801 C CA . ALA A 1 369 ? 7.305 5.000 -20.069 1.00 98.88 369 ALA A CA 1
ATOM 2802 C C . ALA A 1 369 ? 8.083 5.429 -21.327 1.00 98.88 369 ALA A C 1
ATOM 2804 O O . ALA A 1 369 ? 9.219 4.997 -21.528 1.00 98.88 369 ALA A O 1
ATOM 2805 N N . VAL A 1 370 ? 7.501 6.294 -22.167 1.00 98.94 370 VAL A N 1
ATOM 2806 C CA . VAL A 1 370 ? 8.177 6.887 -23.332 1.00 98.94 370 VAL A CA 1
ATOM 2807 C C . VAL A 1 370 ? 9.273 7.871 -22.908 1.00 98.94 370 VAL A C 1
ATOM 2809 O O . VAL A 1 370 ? 10.344 7.861 -23.520 1.00 98.94 370 VAL A O 1
ATOM 2812 N N . ILE A 1 371 ? 9.047 8.694 -21.878 1.00 98.88 371 ILE A N 1
ATOM 2813 C CA . ILE A 1 371 ? 10.068 9.600 -21.316 1.00 98.88 371 ILE A CA 1
ATOM 2814 C C . ILE A 1 371 ? 11.272 8.784 -20.835 1.00 98.88 371 ILE A C 1
ATOM 2816 O O . ILE A 1 371 ? 12.393 8.992 -21.309 1.00 98.88 371 ILE A O 1
ATOM 2820 N N . ILE A 1 372 ? 11.022 7.775 -20.003 1.00 98.94 372 ILE A N 1
ATOM 2821 C CA . ILE A 1 372 ? 12.046 6.867 -19.478 1.00 98.94 372 ILE A CA 1
ATOM 2822 C C . ILE A 1 372 ? 12.782 6.143 -20.611 1.00 98.94 372 ILE A C 1
ATOM 2824 O O . ILE A 1 372 ? 14.010 6.082 -20.625 1.00 98.94 372 ILE A O 1
ATOM 2828 N N . ALA A 1 373 ? 12.068 5.608 -21.605 1.00 98.88 373 ALA A N 1
ATOM 2829 C CA . ALA A 1 373 ? 12.704 4.905 -22.718 1.00 98.88 373 ALA A CA 1
ATOM 2830 C C . ALA A 1 373 ? 13.593 5.824 -23.568 1.00 98.88 373 ALA A C 1
ATOM 2832 O O . ALA A 1 373 ? 14.619 5.377 -24.089 1.00 98.88 373 ALA A O 1
ATOM 2833 N N . ASN A 1 374 ? 13.224 7.100 -23.717 1.00 98.88 374 ASN A N 1
ATOM 2834 C CA . ASN A 1 374 ? 14.071 8.090 -24.379 1.00 98.88 374 ASN A CA 1
ATOM 2835 C C . ASN A 1 374 ? 15.311 8.420 -23.537 1.00 98.88 374 ASN A C 1
ATOM 2837 O O . ASN A 1 374 ? 16.398 8.511 -24.108 1.00 98.88 374 ASN A O 1
ATOM 2841 N N . TYR A 1 375 ? 15.175 8.522 -22.210 1.00 98.88 375 TYR A N 1
ATOM 2842 C CA . TYR A 1 375 ? 16.310 8.668 -21.294 1.00 98.88 375 TYR A CA 1
ATOM 2843 C C . TYR A 1 375 ? 17.296 7.501 -21.441 1.00 98.88 375 TYR A C 1
ATOM 2845 O O . TYR A 1 375 ? 18.458 7.720 -21.782 1.00 98.88 375 TYR A O 1
ATOM 2853 N N . VAL A 1 376 ? 16.816 6.257 -21.324 1.00 98.88 376 VAL A N 1
ATOM 2854 C CA . VAL A 1 376 ? 17.627 5.037 -21.500 1.00 98.88 376 VAL A CA 1
ATOM 2855 C C . VAL A 1 376 ? 18.266 4.990 -22.895 1.00 98.88 376 VAL A C 1
ATOM 2857 O O . VAL A 1 376 ? 19.442 4.658 -23.037 1.00 98.88 376 VAL A O 1
ATOM 2860 N N . HIS A 1 377 ? 17.534 5.376 -23.947 1.00 98.81 377 HIS A N 1
ATOM 2861 C CA . HIS A 1 377 ? 18.081 5.439 -25.306 1.00 98.81 377 HIS A CA 1
ATOM 2862 C C . HIS A 1 377 ? 19.249 6.429 -25.444 1.00 98.81 377 HIS A C 1
ATOM 2864 O O . HIS A 1 377 ? 20.147 6.176 -26.246 1.00 98.81 377 HIS A O 1
ATOM 2870 N N . GLY A 1 378 ? 19.293 7.508 -24.655 1.00 98.62 378 GLY A N 1
ATOM 2871 C CA . GLY A 1 378 ? 20.432 8.437 -24.610 1.00 98.62 378 GLY A CA 1
ATOM 2872 C C . GLY A 1 378 ? 21.753 7.785 -24.168 1.00 98.62 378 GLY A C 1
ATOM 2873 O O . GLY A 1 378 ? 22.842 8.309 -24.431 1.00 98.62 378 GLY A O 1
ATOM 2874 N N . PHE A 1 379 ? 21.674 6.604 -23.551 1.00 98.62 379 PHE A N 1
ATOM 2875 C CA . PHE A 1 379 ? 22.819 5.785 -23.159 1.00 98.62 379 PHE A CA 1
ATOM 2876 C C . PHE A 1 379 ? 23.157 4.683 -24.167 1.00 98.62 379 PHE A C 1
ATOM 2878 O O . PHE A 1 379 ? 24.147 3.979 -23.973 1.00 98.62 379 PHE A O 1
ATOM 2885 N N . TRP A 1 380 ? 22.416 4.558 -25.275 1.00 98.56 380 TRP A N 1
ATOM 2886 C CA . TRP A 1 380 ? 22.854 3.750 -26.412 1.00 98.56 380 TRP A CA 1
ATOM 2887 C C . TRP A 1 380 ? 24.104 4.369 -27.048 1.00 98.56 380 TRP A C 1
ATOM 2889 O O . TRP A 1 380 ? 24.104 5.540 -27.426 1.00 98.56 380 TRP A O 1
ATOM 2899 N N . ASP A 1 381 ? 25.160 3.580 -27.223 1.00 97.50 381 ASP A N 1
ATOM 2900 C CA . ASP A 1 381 ? 26.443 4.061 -27.735 1.00 97.50 381 ASP A CA 1
ATOM 2901 C C . ASP A 1 381 ? 26.995 3.163 -28.842 1.00 97.50 381 ASP A C 1
ATOM 2903 O O . ASP A 1 381 ? 27.288 1.992 -28.617 1.00 97.50 381 ASP A O 1
ATOM 2907 N N . THR A 1 382 ? 27.182 3.732 -30.035 1.00 96.50 382 THR A N 1
ATOM 2908 C CA . THR A 1 382 ? 27.787 3.050 -31.189 1.00 96.50 382 THR A CA 1
ATOM 2909 C C . THR A 1 382 ? 29.296 3.246 -31.307 1.00 96.50 382 THR A C 1
ATOM 2911 O O . THR A 1 382 ? 29.905 2.591 -32.147 1.00 96.50 382 THR A O 1
ATOM 2914 N N . SER A 1 383 ? 29.901 4.144 -30.524 1.00 96.38 383 SER A N 1
ATOM 2915 C CA . SER A 1 383 ? 31.343 4.427 -30.579 1.00 96.38 383 SER A CA 1
ATOM 2916 C C . SER A 1 383 ? 32.185 3.361 -29.875 1.00 96.38 383 SER A C 1
ATOM 2918 O O . SER A 1 383 ? 33.328 3.131 -30.260 1.00 96.38 383 SER A O 1
ATOM 2920 N N . THR A 1 384 ? 31.605 2.654 -28.901 1.00 95.25 384 THR A N 1
ATOM 2921 C CA . THR A 1 384 ? 32.235 1.517 -28.221 1.00 95.25 384 THR A CA 1
ATOM 2922 C C . THR A 1 384 ? 31.433 0.239 -28.451 1.00 95.25 384 THR A C 1
ATOM 2924 O O . THR A 1 384 ? 30.200 0.253 -28.479 1.00 95.25 384 THR A O 1
ATOM 2927 N N . CYS A 1 385 ? 32.125 -0.887 -28.632 1.00 95.69 385 CYS A N 1
ATOM 2928 C CA . CYS A 1 385 ? 31.520 -2.214 -28.808 1.00 95.69 385 CYS A CA 1
ATOM 2929 C C . CYS A 1 385 ? 30.411 -2.298 -29.874 1.00 95.69 385 CYS A C 1
ATOM 2931 O O . CYS A 1 385 ? 29.553 -3.175 -29.804 1.00 95.69 385 CYS A O 1
ATOM 2933 N N . ASN A 1 386 ? 30.427 -1.406 -30.872 1.00 94.81 386 ASN A N 1
ATOM 2934 C CA . ASN A 1 386 ? 29.467 -1.333 -31.981 1.00 94.81 386 ASN A CA 1
ATOM 2935 C C . ASN A 1 386 ? 27.986 -1.185 -31.563 1.00 94.81 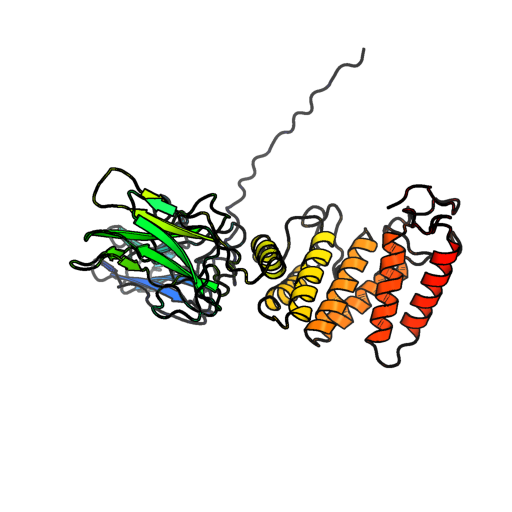386 ASN A C 1
ATOM 2937 O O . ASN A 1 386 ? 27.089 -1.482 -32.356 1.00 94.81 386 ASN A O 1
ATOM 2941 N N . GLY A 1 387 ? 27.704 -0.732 -30.339 1.00 97.06 387 GLY A N 1
ATOM 2942 C CA . GLY A 1 387 ? 26.346 -0.621 -29.804 1.00 97.06 387 GLY A CA 1
ATOM 2943 C C . GLY A 1 387 ? 26.265 -0.934 -28.311 1.00 97.06 387 GLY A C 1
ATOM 2944 O O . GLY A 1 387 ? 27.283 -1.092 -27.635 1.00 97.06 387 GLY A O 1
ATOM 2945 N N . GLY A 1 388 ? 25.036 -1.065 -27.816 1.00 97.81 388 GLY A N 1
ATOM 2946 C CA . GLY A 1 388 ? 24.746 -1.375 -26.420 1.00 97.81 388 GLY A CA 1
ATOM 2947 C C . GLY A 1 388 ? 24.421 -0.136 -25.598 1.00 97.81 388 GLY A C 1
ATOM 2948 O O . GLY A 1 388 ? 24.778 0.985 -25.965 1.00 97.81 388 GLY A O 1
ATOM 2949 N N . VAL A 1 389 ? 23.721 -0.361 -24.490 1.00 98.50 389 VAL A N 1
ATOM 2950 C CA . VAL A 1 389 ? 23.316 0.677 -23.538 1.00 98.50 389 VAL A CA 1
ATOM 2951 C C . VAL A 1 389 ? 24.246 0.620 -22.333 1.00 98.50 389 VAL A C 1
ATOM 2953 O O . VAL A 1 389 ? 24.530 -0.467 -21.831 1.00 98.50 389 VAL A O 1
ATOM 2956 N N . TRP A 1 390 ? 24.741 1.777 -21.901 1.00 98.38 390 TRP A N 1
ATOM 2957 C CA . TRP A 1 390 ? 25.532 1.887 -20.677 1.00 98.38 390 TRP A CA 1
ATOM 2958 C C . TRP A 1 390 ? 24.672 1.678 -19.433 1.00 98.38 390 TRP A C 1
ATOM 2960 O O . TRP A 1 390 ? 23.547 2.165 -19.374 1.00 98.38 390 TRP A O 1
ATOM 2970 N N . TRP A 1 391 ? 25.227 0.966 -18.456 1.00 98.06 391 TRP A N 1
ATOM 2971 C CA . TRP A 1 391 ? 24.584 0.676 -17.179 1.00 98.06 391 TRP A CA 1
ATOM 2972 C C . TRP A 1 391 ? 24.428 1.917 -16.303 1.00 98.06 391 TRP A C 1
ATOM 2974 O O . TRP A 1 391 ? 23.413 2.056 -15.631 1.00 98.06 391 TRP A O 1
ATOM 2984 N N . ASP A 1 392 ? 25.401 2.828 -16.324 1.00 97.31 392 ASP A N 1
ATOM 2985 C CA . ASP A 1 392 ? 25.403 4.019 -15.482 1.00 97.31 392 ASP A CA 1
ATOM 2986 C C . ASP A 1 392 ? 25.709 5.315 -16.250 1.00 97.31 392 ASP A C 1
ATOM 2988 O O . ASP A 1 392 ? 26.188 5.307 -17.391 1.00 97.31 392 ASP A O 1
ATOM 2992 N N . GLY A 1 393 ? 25.422 6.446 -15.598 1.00 96.62 393 GLY A N 1
ATOM 2993 C CA . GLY A 1 393 ? 25.636 7.800 -16.118 1.00 96.62 393 GLY A CA 1
ATOM 2994 C C . GLY A 1 393 ? 27.063 8.062 -16.621 1.00 96.62 393 GLY A C 1
ATOM 2995 O O . GLY A 1 393 ? 27.272 8.758 -17.616 1.00 96.62 393 GLY A O 1
ATOM 2996 N N . GLU A 1 394 ? 28.034 7.453 -15.954 1.00 97.00 394 GLU A N 1
ATOM 2997 C CA . GLU A 1 394 ? 29.473 7.559 -16.161 1.00 97.00 394 GLU A CA 1
ATOM 2998 C C . GLU A 1 394 ? 29.972 6.660 -17.291 1.00 97.00 394 GLU A C 1
ATOM 3000 O O . GLU A 1 394 ? 31.123 6.798 -17.709 1.00 97.00 394 GLU A O 1
ATOM 3005 N N . ARG A 1 395 ? 29.111 5.786 -17.830 1.00 96.62 395 ARG A N 1
ATOM 3006 C CA . ARG A 1 395 ? 29.422 4.906 -18.962 1.00 96.62 395 ARG A CA 1
ATOM 3007 C C . ARG A 1 395 ? 30.571 3.952 -18.638 1.00 96.62 395 ARG A C 1
ATOM 3009 O O . ARG A 1 395 ? 31.503 3.780 -19.423 1.00 96.62 395 ARG A O 1
ATOM 3016 N N . THR A 1 396 ? 30.501 3.333 -17.463 1.00 95.62 396 THR A N 1
ATOM 3017 C CA . THR A 1 396 ? 31.556 2.447 -16.956 1.00 95.62 396 THR A CA 1
ATOM 3018 C C . THR A 1 396 ? 31.380 1.004 -17.411 1.00 95.62 396 THR A C 1
ATOM 3020 O O . THR A 1 396 ? 32.370 0.299 -17.596 1.00 95.62 396 THR A O 1
ATOM 3023 N N . TYR A 1 397 ? 30.142 0.554 -17.642 1.00 96.44 397 TYR A N 1
ATOM 3024 C CA . TYR A 1 397 ? 29.864 -0.857 -17.909 1.00 96.44 397 TYR A CA 1
ATOM 3025 C C . TYR A 1 397 ? 28.673 -1.089 -18.848 1.00 96.44 397 TYR A C 1
ATOM 3027 O O . TYR A 1 397 ? 27.698 -0.340 -18.826 1.00 96.44 397 TYR A O 1
ATOM 3035 N N . LYS A 1 398 ? 28.739 -2.139 -19.679 1.00 97.88 398 LYS A N 1
ATOM 3036 C CA . LYS A 1 398 ? 27.631 -2.609 -20.530 1.00 97.88 398 LYS A CA 1
ATOM 3037 C C . LYS A 1 398 ? 27.235 -4.011 -20.083 1.00 97.88 398 LYS A C 1
ATOM 3039 O O . LYS A 1 398 ? 27.973 -4.965 -20.333 1.00 97.88 398 LYS A O 1
ATOM 3044 N N . ASN A 1 399 ? 26.077 -4.120 -19.441 1.00 97.44 399 ASN A N 1
ATOM 3045 C CA . ASN A 1 399 ? 25.592 -5.360 -18.843 1.00 97.44 399 ASN A CA 1
ATOM 3046 C C . ASN A 1 399 ? 24.288 -5.862 -19.479 1.00 97.44 399 ASN A C 1
ATOM 3048 O O . ASN A 1 399 ? 23.573 -5.132 -20.173 1.00 97.44 399 ASN A O 1
ATOM 3052 N N . ALA A 1 400 ? 23.998 -7.138 -19.245 1.00 97.81 400 ALA A N 1
ATOM 3053 C CA . ALA A 1 400 ? 22.869 -7.872 -19.786 1.00 97.81 400 ALA A CA 1
ATOM 3054 C C . ALA A 1 400 ? 21.528 -7.345 -19.265 1.00 97.81 400 ALA A C 1
ATOM 3056 O O . ALA A 1 400 ? 20.572 -7.258 -20.037 1.00 97.81 400 ALA A O 1
ATOM 3057 N N . VAL A 1 401 ? 21.452 -6.941 -17.991 1.00 97.75 401 VAL A N 1
ATOM 3058 C CA . VAL A 1 401 ? 20.213 -6.405 -17.405 1.00 97.75 401 VAL A CA 1
ATOM 3059 C C . VAL A 1 401 ? 19.778 -5.111 -18.098 1.00 97.75 401 VAL A C 1
ATOM 3061 O O . VAL A 1 401 ? 18.627 -5.017 -18.528 1.00 97.75 401 VAL A O 1
ATOM 3064 N N . THR A 1 402 ? 20.692 -4.160 -18.329 1.00 98.56 402 THR A N 1
ATOM 3065 C CA . THR A 1 402 ? 20.344 -2.872 -18.954 1.00 98.56 402 THR A CA 1
ATOM 3066 C C . THR A 1 402 ? 19.893 -3.058 -20.400 1.00 98.56 402 THR A C 1
ATOM 3068 O O . THR A 1 402 ? 18.843 -2.550 -20.804 1.00 98.56 402 THR A O 1
ATOM 3071 N N . ILE A 1 403 ? 20.650 -3.818 -21.201 1.00 98.56 403 ILE A N 1
ATOM 3072 C CA . ILE A 1 403 ? 20.277 -4.058 -22.601 1.00 98.56 403 ILE A CA 1
ATOM 3073 C C . ILE A 1 403 ? 19.009 -4.912 -22.718 1.00 98.56 403 ILE A C 1
ATOM 3075 O O . ILE A 1 403 ? 18.166 -4.623 -23.567 1.00 98.56 403 ILE A O 1
ATOM 3079 N N . GLY A 1 404 ? 18.835 -5.922 -21.862 1.00 98.44 404 GLY A N 1
ATOM 3080 C CA . GLY A 1 404 ? 17.650 -6.776 -21.846 1.00 98.44 404 GLY A CA 1
ATOM 3081 C C . GLY A 1 404 ? 16.381 -5.983 -21.535 1.00 98.44 404 GLY A C 1
ATOM 3082 O O . GLY A 1 404 ? 15.379 -6.107 -22.247 1.00 98.44 404 GLY A O 1
ATOM 3083 N N . LEU A 1 405 ? 16.441 -5.099 -20.534 1.00 98.75 405 LEU A N 1
ATOM 3084 C CA . LEU A 1 405 ? 15.352 -4.176 -20.220 1.00 98.75 405 LEU A CA 1
ATOM 3085 C C . LEU A 1 405 ? 15.083 -3.205 -21.366 1.00 98.75 405 LEU A C 1
ATOM 3087 O O . LEU A 1 405 ? 13.925 -3.012 -21.723 1.00 98.75 405 LEU A O 1
ATOM 3091 N N . TYR A 1 406 ? 16.119 -2.642 -21.991 1.00 98.88 406 TYR A N 1
ATOM 3092 C CA . TYR A 1 406 ? 15.947 -1.734 -23.125 1.00 98.88 406 TYR A CA 1
ATOM 3093 C C . TYR A 1 406 ? 15.278 -2.417 -24.328 1.00 98.88 406 TYR A C 1
ATOM 3095 O O . TYR A 1 406 ? 14.335 -1.869 -24.908 1.00 98.88 406 TYR A O 1
ATOM 3103 N N . ILE A 1 407 ? 15.704 -3.635 -24.682 1.00 98.88 407 ILE A N 1
ATOM 3104 C CA . ILE A 1 407 ? 15.068 -4.437 -25.738 1.00 98.88 407 ILE A CA 1
ATOM 3105 C C . ILE A 1 407 ? 13.591 -4.649 -25.411 1.00 98.88 407 ILE A C 1
ATOM 3107 O O . ILE A 1 407 ? 12.725 -4.384 -26.248 1.00 98.88 407 ILE A O 1
ATOM 3111 N N . ARG A 1 408 ? 13.290 -5.095 -24.185 1.00 98.75 408 ARG A N 1
ATOM 3112 C CA . ARG A 1 408 ? 11.911 -5.359 -23.773 1.00 98.75 408 ARG A CA 1
ATOM 3113 C C . ARG A 1 408 ? 11.073 -4.086 -23.792 1.00 98.75 408 ARG A C 1
ATOM 3115 O O . ARG A 1 408 ? 10.001 -4.106 -24.386 1.00 98.75 408 ARG A O 1
ATOM 3122 N N . LEU A 1 409 ? 11.563 -2.998 -23.200 1.00 98.88 409 LEU A N 1
ATOM 3123 C CA . LEU A 1 409 ? 10.867 -1.715 -23.095 1.00 98.88 409 LEU A CA 1
ATOM 3124 C C . LEU A 1 409 ? 10.534 -1.146 -24.477 1.00 98.88 409 LEU A C 1
ATOM 3126 O O . LEU A 1 409 ? 9.387 -0.798 -24.746 1.00 98.88 409 LEU A O 1
ATOM 3130 N N . THR A 1 410 ? 11.505 -1.122 -25.390 1.00 98.88 410 THR A N 1
ATOM 3131 C CA . THR A 1 410 ? 11.279 -0.643 -26.761 1.00 98.88 410 THR A CA 1
ATOM 3132 C C . THR A 1 410 ? 10.294 -1.529 -27.533 1.00 98.88 410 THR A C 1
ATOM 3134 O O . THR A 1 410 ? 9.388 -1.011 -28.187 1.00 98.88 410 THR A O 1
ATOM 3137 N N . ALA A 1 411 ? 10.377 -2.855 -27.397 1.00 98.88 411 ALA A N 1
ATOM 3138 C CA . ALA A 1 411 ? 9.424 -3.766 -28.030 1.00 98.88 411 ALA A CA 1
ATOM 3139 C C . ALA A 1 411 ? 7.994 -3.595 -27.489 1.00 98.88 411 ALA A C 1
ATOM 3141 O O . ALA A 1 411 ? 7.033 -3.560 -28.262 1.00 98.88 411 ALA A O 1
ATOM 3142 N N . VAL A 1 412 ? 7.822 -3.469 -26.166 1.00 98.56 412 VAL A N 1
ATOM 3143 C CA . VAL A 1 412 ? 6.482 -3.290 -25.593 1.00 98.56 412 VAL A CA 1
ATOM 3144 C C . VAL A 1 412 ? 5.901 -1.921 -25.930 1.00 98.56 412 VAL A C 1
ATOM 3146 O O . VAL A 1 412 ? 4.711 -1.865 -26.223 1.00 98.56 412 VAL A O 1
ATOM 3149 N N . LEU A 1 413 ? 6.707 -0.855 -25.979 1.00 98.88 413 LEU A N 1
ATOM 3150 C CA . LEU A 1 413 ? 6.248 0.472 -26.402 1.00 98.88 413 LEU A CA 1
ATOM 3151 C C . LEU A 1 413 ? 5.732 0.462 -27.840 1.00 98.88 413 LEU A C 1
ATOM 3153 O O . LEU A 1 413 ? 4.625 0.939 -28.080 1.00 98.88 413 LEU A O 1
ATOM 3157 N N . HIS A 1 414 ? 6.471 -0.150 -28.770 1.00 98.69 414 HIS A N 1
ATOM 3158 C CA . HIS A 1 414 ? 6.004 -0.332 -30.147 1.00 98.69 414 HIS A CA 1
ATOM 3159 C C . HIS A 1 414 ? 4.620 -0.998 -30.194 1.00 98.69 414 HIS A C 1
ATOM 3161 O O . HIS A 1 414 ? 3.712 -0.514 -30.863 1.00 98.69 414 HIS A O 1
ATOM 3167 N N . ASN A 1 415 ? 4.425 -2.064 -29.413 1.00 98.38 415 ASN A N 1
ATOM 3168 C CA . ASN A 1 415 ? 3.160 -2.799 -29.378 1.00 98.38 415 ASN A CA 1
ATOM 3169 C C . ASN A 1 415 ? 1.981 -1.998 -28.790 1.00 98.38 415 ASN A C 1
ATOM 3171 O O . ASN A 1 415 ? 0.835 -2.370 -29.032 1.00 98.38 415 ASN A O 1
ATOM 3175 N N . ARG A 1 416 ? 2.227 -0.939 -28.001 1.00 98.25 416 ARG A N 1
ATOM 3176 C CA . ARG A 1 416 ? 1.170 -0.079 -27.425 1.00 98.25 416 ARG A CA 1
ATOM 3177 C C . ARG A 1 416 ? 0.950 1.215 -28.210 1.00 98.25 416 ARG A C 1
ATOM 3179 O O . ARG A 1 416 ? -0.104 1.831 -28.074 1.00 98.25 416 ARG A O 1
ATOM 3186 N N . ILE A 1 417 ? 1.914 1.648 -29.022 1.00 98.31 417 ILE A N 1
ATOM 3187 C CA . ILE A 1 417 ? 1.840 2.909 -29.764 1.00 98.31 417 ILE A CA 1
ATOM 3188 C C . ILE A 1 417 ? 1.479 2.607 -31.219 1.00 98.31 417 ILE A C 1
ATOM 3190 O O . ILE A 1 417 ? 2.315 2.203 -32.025 1.00 98.31 417 ILE A O 1
ATOM 3194 N N . SER A 1 418 ? 0.208 2.819 -31.562 1.00 97.44 418 SER A N 1
ATOM 3195 C CA . SER A 1 418 ? -0.309 2.556 -32.907 1.00 97.44 418 SER A CA 1
ATOM 3196 C C . SER A 1 418 ? 0.500 3.285 -33.984 1.00 97.44 418 SER A C 1
ATOM 3198 O O . SER A 1 418 ? 0.636 4.506 -33.951 1.00 97.44 418 SER A O 1
ATOM 3200 N N . GLY A 1 419 ? 0.988 2.529 -34.970 1.00 97.88 419 GLY A N 1
ATOM 3201 C CA . GLY A 1 419 ? 1.750 3.058 -36.102 1.00 97.88 419 GLY A CA 1
ATOM 3202 C C . GLY A 1 419 ? 3.204 3.422 -35.792 1.00 97.88 419 GLY A C 1
ATOM 3203 O O . GLY A 1 419 ? 3.894 3.893 -36.693 1.00 97.88 419 GLY A O 1
ATOM 3204 N N . ASP A 1 420 ? 3.692 3.202 -34.567 1.00 98.38 420 ASP A N 1
ATOM 3205 C CA . ASP A 1 420 ? 5.103 3.421 -34.261 1.00 98.38 420 ASP A CA 1
ATOM 3206 C C . ASP A 1 420 ? 5.992 2.486 -35.088 1.00 98.38 420 ASP A C 1
ATOM 3208 O O . ASP A 1 420 ? 5.750 1.287 -35.179 1.00 98.38 420 ASP A O 1
ATOM 3212 N N . THR A 1 421 ? 7.065 3.021 -35.657 1.00 98.38 421 THR A N 1
ATOM 3213 C CA . THR A 1 421 ? 8.160 2.221 -36.222 1.00 98.38 421 THR A CA 1
ATOM 3214 C C . THR A 1 421 ? 9.485 2.492 -35.523 1.00 98.38 421 THR A C 1
ATOM 3216 O O . THR A 1 421 ? 10.428 1.722 -35.677 1.00 98.38 421 THR A O 1
ATOM 3219 N N . THR A 1 422 ? 9.573 3.562 -34.731 1.00 98.56 422 THR A N 1
ATOM 3220 C CA . THR A 1 422 ? 10.830 4.002 -34.124 1.00 98.56 422 THR A CA 1
ATOM 3221 C C . THR A 1 422 ? 11.246 3.057 -33.007 1.00 98.56 422 THR A C 1
ATOM 3223 O O . THR A 1 422 ? 12.400 2.622 -32.964 1.00 98.56 422 THR A O 1
ATOM 3226 N N . TRP A 1 423 ? 10.324 2.702 -32.109 1.00 98.69 423 TRP A N 1
ATOM 3227 C CA . TRP A 1 423 ? 10.630 1.771 -31.027 1.00 98.69 423 TRP A CA 1
ATOM 3228 C C . TRP A 1 423 ? 10.826 0.351 -31.538 1.00 98.69 423 TRP A C 1
ATOM 3230 O O . TRP A 1 423 ? 11.721 -0.337 -31.052 1.00 98.69 423 TRP A O 1
ATOM 3240 N N . ARG A 1 424 ? 10.096 -0.050 -32.586 1.00 98.69 424 ARG A N 1
ATOM 3241 C CA . ARG A 1 424 ? 10.338 -1.315 -33.296 1.00 98.69 424 ARG A CA 1
ATOM 3242 C C . ARG A 1 424 ? 11.772 -1.414 -33.803 1.00 98.69 424 ARG A C 1
ATOM 3244 O O . ARG A 1 424 ? 12.467 -2.386 -33.516 1.00 98.69 424 ARG A O 1
ATOM 3251 N N . ASP A 1 425 ? 12.218 -0.412 -34.554 1.00 98.81 425 ASP A N 1
ATOM 3252 C CA . ASP A 1 425 ? 13.533 -0.441 -35.189 1.00 98.81 425 ASP A CA 1
ATOM 3253 C C . ASP A 1 425 ? 14.650 -0.377 -34.130 1.00 98.81 425 ASP A C 1
ATOM 3255 O O . ASP A 1 425 ? 15.669 -1.062 -34.254 1.00 98.81 425 ASP A O 1
ATOM 3259 N N . ARG A 1 426 ? 14.430 0.363 -33.030 1.00 98.75 426 ARG A N 1
ATOM 3260 C CA . ARG A 1 426 ? 15.306 0.356 -31.844 1.00 98.75 426 ARG A CA 1
ATOM 3261 C C . ARG A 1 426 ? 15.371 -1.023 -31.180 1.00 98.75 426 ARG A C 1
ATOM 3263 O O . ARG A 1 426 ? 16.476 -1.486 -30.908 1.00 98.75 426 ARG A O 1
ATOM 3270 N N . ALA A 1 427 ? 14.236 -1.693 -30.980 1.00 98.81 427 ALA A N 1
ATOM 3271 C CA . ALA A 1 427 ? 14.176 -3.028 -30.385 1.00 98.81 427 ALA A CA 1
ATOM 3272 C C . ALA A 1 427 ? 14.937 -4.058 -31.231 1.00 98.81 427 ALA A C 1
ATOM 3274 O O . ALA A 1 427 ? 15.777 -4.792 -30.712 1.00 98.81 427 ALA A O 1
ATOM 3275 N N . ILE A 1 428 ? 14.711 -4.059 -32.550 1.00 98.81 428 ILE A N 1
ATOM 3276 C CA . ILE A 1 428 ? 15.407 -4.944 -33.497 1.00 98.81 428 ILE A CA 1
ATOM 3277 C C . ILE A 1 428 ? 16.915 -4.674 -33.476 1.00 98.81 428 ILE A C 1
ATOM 3279 O O . ILE A 1 428 ? 17.717 -5.606 -33.410 1.00 98.81 428 ILE A O 1
ATOM 3283 N N . LYS A 1 429 ? 17.323 -3.399 -33.509 1.00 98.75 429 LYS A N 1
ATOM 3284 C CA . LYS A 1 429 ? 18.739 -3.018 -33.452 1.00 98.75 429 LYS A CA 1
ATOM 3285 C C . LYS A 1 429 ? 19.398 -3.470 -32.147 1.00 98.75 429 LYS A C 1
ATOM 3287 O O . LYS A 1 429 ? 20.507 -3.998 -32.186 1.00 98.75 429 LYS A O 1
ATOM 3292 N N . ALA A 1 430 ? 18.722 -3.277 -31.018 1.00 98.69 430 ALA A N 1
ATOM 3293 C CA . ALA A 1 430 ? 19.217 -3.667 -29.705 1.00 98.69 430 ALA A CA 1
ATOM 3294 C C . ALA A 1 430 ? 19.344 -5.191 -29.568 1.00 98.69 430 ALA A C 1
ATOM 3296 O O . ALA A 1 430 ? 20.388 -5.666 -29.125 1.00 98.69 430 ALA A O 1
ATOM 3297 N N . TRP A 1 431 ? 18.348 -5.952 -30.031 1.00 98.50 431 TRP A N 1
ATOM 3298 C CA . TRP A 1 431 ? 18.398 -7.416 -30.055 1.00 98.50 431 TRP A CA 1
ATOM 3299 C C . TRP A 1 431 ? 19.556 -7.936 -30.907 1.00 98.50 431 TRP A C 1
ATOM 3301 O O . TRP A 1 431 ? 20.368 -8.725 -30.435 1.00 98.50 431 TRP A O 1
ATOM 3311 N N . ASN A 1 432 ? 19.691 -7.431 -32.136 1.00 98.50 432 ASN A N 1
ATOM 3312 C CA . ASN A 1 432 ? 20.767 -7.836 -33.042 1.00 98.50 432 ASN A CA 1
ATOM 3313 C C . ASN A 1 432 ? 22.163 -7.526 -32.482 1.00 98.50 432 ASN A C 1
ATOM 3315 O O . ASN A 1 432 ? 23.125 -8.214 -32.821 1.00 98.50 432 ASN A O 1
ATOM 3319 N N . TRP A 1 433 ? 22.294 -6.474 -31.669 1.00 98.25 433 TRP A N 1
ATOM 3320 C CA . TRP A 1 433 ? 23.537 -6.186 -30.959 1.00 98.25 433 TRP A CA 1
ATOM 3321 C C . TRP A 1 433 ? 23.755 -7.148 -29.791 1.00 98.25 433 TRP A C 1
ATOM 3323 O O . TRP A 1 433 ? 24.846 -7.695 -29.668 1.00 98.25 433 TRP A O 1
ATOM 3333 N N . PHE A 1 434 ? 22.731 -7.382 -28.965 1.00 97.75 434 PHE A N 1
ATOM 3334 C CA . PHE A 1 434 ? 22.809 -8.283 -27.816 1.00 97.75 434 PHE A CA 1
ATOM 3335 C C . PHE A 1 434 ? 23.201 -9.705 -28.235 1.00 97.75 434 PHE A C 1
ATOM 3337 O O . PHE A 1 434 ? 24.150 -10.257 -27.684 1.00 97.75 434 PHE A O 1
ATOM 3344 N N . ASP A 1 435 ? 22.568 -10.237 -29.280 1.00 96.12 435 ASP A N 1
ATOM 3345 C CA . ASP A 1 435 ? 22.874 -11.547 -29.870 1.00 96.12 435 ASP A CA 1
ATOM 3346 C C . ASP A 1 435 ? 24.344 -11.663 -30.324 1.00 96.12 435 ASP A C 1
ATOM 3348 O O . ASP A 1 435 ? 25.000 -12.683 -30.130 1.00 96.12 435 ASP A O 1
ATOM 3352 N N . LYS A 1 436 ? 24.916 -10.572 -30.851 1.00 95.62 436 LYS A N 1
ATOM 3353 C CA . LYS A 1 436 ? 26.308 -10.517 -31.337 1.00 95.62 436 LYS A CA 1
ATOM 3354 C C . LYS A 1 436 ? 27.326 -10.056 -30.294 1.00 95.62 436 LYS A C 1
ATOM 3356 O O . LYS A 1 436 ? 28.524 -10.073 -30.572 1.00 95.62 436 LYS A O 1
ATOM 3361 N N . SER A 1 437 ? 26.878 -9.623 -29.119 1.00 95.25 437 SER A N 1
ATOM 3362 C CA . SER A 1 437 ? 27.741 -9.067 -28.068 1.00 95.25 437 SER A CA 1
ATOM 3363 C C . SER A 1 437 ? 28.686 -10.106 -27.460 1.00 95.25 437 SER A C 1
ATOM 3365 O O . SER A 1 437 ? 29.689 -9.755 -26.842 1.00 95.25 437 SER A O 1
ATOM 3367 N N . GLY A 1 438 ? 28.349 -11.387 -27.625 1.00 93.31 438 GLY A N 1
ATOM 3368 C CA . GLY A 1 438 ? 29.027 -12.502 -26.985 1.00 93.31 438 GLY A CA 1
ATOM 3369 C C . GLY A 1 438 ? 28.558 -12.777 -25.558 1.00 93.31 438 GLY A C 1
ATOM 3370 O O . GLY A 1 438 ? 29.122 -13.679 -24.954 1.00 93.31 438 GLY A O 1
ATOM 3371 N N . MET A 1 439 ? 27.569 -12.049 -25.012 1.00 95.50 439 MET A N 1
ATOM 3372 C CA . MET A 1 439 ? 27.014 -12.300 -23.668 1.00 95.50 439 MET A CA 1
ATOM 3373 C C . MET A 1 439 ? 26.265 -13.635 -23.561 1.00 95.50 439 MET A C 1
ATOM 3375 O O . MET A 1 439 ? 26.315 -14.262 -22.506 1.00 95.50 439 MET A O 1
ATOM 3379 N N . VAL A 1 440 ? 25.614 -14.094 -24.635 1.00 93.75 440 VAL A N 1
ATOM 3380 C CA . VAL A 1 440 ? 25.025 -15.441 -24.693 1.00 93.75 440 VAL A CA 1
ATOM 3381 C C . VAL A 1 440 ? 26.153 -16.453 -24.878 1.00 93.75 440 VAL A C 1
ATOM 3383 O O . VAL A 1 440 ? 26.873 -16.415 -25.877 1.00 93.75 440 VAL A O 1
ATOM 3386 N N . ASN A 1 441 ? 26.346 -17.327 -23.895 1.00 88.25 441 ASN A N 1
ATOM 3387 C CA . ASN A 1 441 ? 27.411 -18.321 -23.912 1.00 88.25 441 ASN A CA 1
ATOM 3388 C C . ASN A 1 441 ? 27.006 -19.587 -24.697 1.00 88.25 441 ASN A C 1
ATOM 3390 O O . ASN A 1 441 ? 25.878 -19.716 -25.172 1.00 88.25 441 ASN A O 1
ATOM 3394 N N . ALA A 1 442 ? 27.943 -20.526 -24.859 1.00 90.56 442 ALA A N 1
ATOM 3395 C CA . ALA A 1 442 ? 27.733 -21.738 -25.657 1.00 90.56 442 ALA A CA 1
ATOM 3396 C C . ALA A 1 442 ? 26.632 -22.670 -25.109 1.00 90.56 442 ALA A C 1
ATOM 3398 O O . ALA A 1 442 ? 26.074 -23.451 -25.876 1.00 90.56 442 ALA A O 1
ATOM 3399 N N . ASP A 1 443 ? 26.299 -22.555 -23.819 1.00 91.25 443 ASP A N 1
ATOM 3400 C CA . ASP A 1 443 ? 25.224 -23.309 -23.163 1.00 91.25 443 ASP A CA 1
ATOM 3401 C C . ASP A 1 443 ? 23.857 -22.607 -23.288 1.00 91.25 443 ASP A C 1
ATOM 3403 O O . ASP A 1 443 ? 2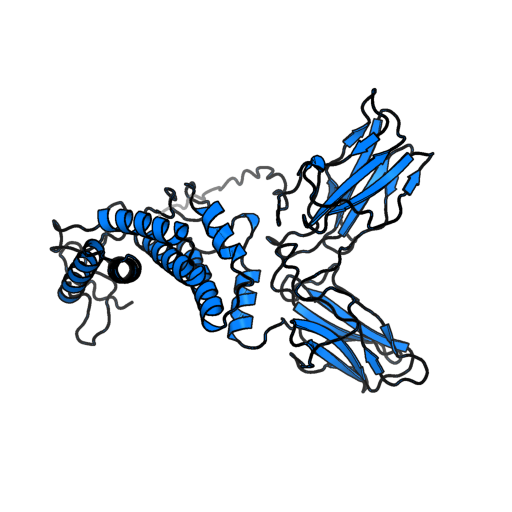2.848 -23.098 -22.783 1.00 91.25 443 ASP A O 1
ATOM 3407 N N . GLY A 1 444 ? 23.806 -21.445 -23.950 1.00 90.06 444 GLY A N 1
ATOM 3408 C CA . GLY A 1 444 ? 22.598 -20.633 -24.092 1.00 90.06 444 GLY A CA 1
ATOM 3409 C C . GLY A 1 444 ? 22.242 -19.816 -22.847 1.00 90.06 444 GLY A C 1
ATOM 3410 O O . GLY A 1 444 ? 21.137 -19.276 -22.781 1.00 90.06 444 GLY A O 1
ATOM 3411 N N . LEU A 1 445 ? 23.148 -19.707 -21.869 1.00 92.81 445 LEU A N 1
ATOM 3412 C CA . LEU A 1 445 ? 22.979 -18.836 -20.702 1.00 92.81 445 LEU A CA 1
ATOM 3413 C C . LEU A 1 445 ? 23.502 -17.428 -21.002 1.00 92.81 445 LEU A C 1
ATOM 3415 O O . LEU A 1 445 ? 24.354 -17.237 -21.872 1.00 92.81 445 LEU A O 1
ATOM 3419 N N . VAL A 1 446 ? 23.005 -16.436 -20.268 1.00 95.31 446 VAL A N 1
ATOM 3420 C CA . VAL A 1 446 ? 23.412 -15.036 -20.419 1.00 95.31 446 VAL A CA 1
ATOM 3421 C C . VAL A 1 446 ? 24.420 -14.682 -19.331 1.00 95.31 446 VAL A C 1
ATOM 3423 O O . VAL A 1 446 ? 24.139 -14.815 -18.144 1.00 95.31 446 VAL A O 1
ATOM 3426 N N . ASN A 1 447 ? 25.598 -14.222 -19.740 1.00 95.31 447 ASN A N 1
ATOM 3427 C CA . ASN A 1 447 ? 26.586 -13.666 -18.825 1.00 95.31 447 ASN A CA 1
ATOM 3428 C C . ASN A 1 447 ? 26.318 -12.179 -18.572 1.00 95.31 447 ASN A C 1
ATOM 3430 O O . ASN A 1 447 ? 25.762 -11.483 -19.421 1.00 95.31 447 ASN A O 1
ATOM 3434 N N . ASP A 1 448 ? 26.757 -11.699 -17.412 1.00 96.25 448 ASP A N 1
ATOM 3435 C CA . ASP A 1 448 ? 26.419 -10.399 -16.842 1.00 96.25 448 ASP A CA 1
ATOM 3436 C C . ASP A 1 448 ? 26.768 -9.227 -17.749 1.00 96.25 448 ASP A C 1
ATOM 3438 O O . ASP A 1 448 ? 26.015 -8.264 -17.797 1.00 96.25 448 ASP A O 1
ATOM 3442 N N . GLY A 1 449 ? 27.854 -9.286 -18.515 1.00 96.31 449 GLY A N 1
ATOM 3443 C CA . GLY A 1 449 ? 28.181 -8.176 -19.397 1.00 96.31 449 GLY A CA 1
ATOM 3444 C C . GLY A 1 449 ? 29.471 -8.322 -20.174 1.00 96.31 449 GLY A C 1
ATOM 3445 O O . GLY A 1 449 ? 30.090 -9.390 -20.245 1.00 96.31 449 GLY A O 1
ATOM 3446 N N . ILE A 1 450 ? 29.871 -7.203 -20.774 1.00 95.62 450 ILE A N 1
ATOM 3447 C CA . ILE A 1 450 ? 31.119 -7.068 -21.521 1.00 95.62 450 ILE A CA 1
ATOM 3448 C C . ILE A 1 450 ? 32.014 -5.992 -20.903 1.00 95.62 450 ILE A C 1
ATOM 3450 O O . ILE A 1 450 ? 31.545 -4.947 -20.452 1.00 95.62 450 ILE A O 1
ATOM 3454 N N . ASN A 1 451 ? 33.321 -6.245 -20.894 1.00 91.00 451 ASN A N 1
ATOM 3455 C CA . ASN A 1 451 ? 34.321 -5.280 -20.440 1.00 91.00 451 ASN A CA 1
ATOM 3456 C C . ASN A 1 451 ? 34.630 -4.219 -21.520 1.00 91.00 451 ASN A C 1
ATOM 3458 O O . ASN A 1 451 ? 34.089 -4.256 -22.627 1.00 91.00 451 ASN A O 1
ATOM 3462 N N . HIS A 1 452 ? 35.539 -3.285 -21.220 1.00 88.12 452 HIS A N 1
ATOM 3463 C CA . HIS A 1 452 ? 35.945 -2.226 -22.158 1.00 88.12 452 HIS A CA 1
ATOM 3464 C C . HIS A 1 452 ? 36.576 -2.742 -23.465 1.00 88.12 452 HIS A C 1
ATOM 3466 O O . HIS A 1 452 ? 36.505 -2.050 -24.478 1.00 88.12 452 HIS A O 1
ATOM 3472 N N . ASP A 1 453 ? 37.119 -3.964 -23.476 1.00 91.94 453 ASP A N 1
ATOM 3473 C CA . ASP A 1 453 ? 37.640 -4.632 -24.680 1.00 91.94 453 ASP A CA 1
ATOM 3474 C C . ASP A 1 453 ? 36.541 -5.356 -25.480 1.00 91.94 453 ASP A C 1
ATOM 3476 O O . ASP A 1 453 ? 36.821 -6.119 -26.414 1.00 91.94 453 ASP A O 1
ATOM 3480 N N . CYS A 1 454 ? 35.277 -5.147 -25.101 1.00 93.62 454 CYS A N 1
ATOM 3481 C CA . CYS A 1 454 ? 34.100 -5.784 -25.680 1.00 93.62 454 CYS A CA 1
ATOM 3482 C C . CYS A 1 454 ? 34.163 -7.314 -25.593 1.00 93.62 454 CYS A C 1
ATOM 3484 O O . CYS A 1 454 ? 33.745 -8.026 -26.510 1.00 93.62 454 CYS A O 1
ATOM 3486 N N . LYS A 1 455 ? 34.731 -7.827 -24.496 1.00 93.81 455 LYS A N 1
ATOM 3487 C CA . LYS A 1 455 ? 34.795 -9.255 -24.189 1.00 93.81 455 LYS A CA 1
ATOM 3488 C C . LYS A 1 455 ? 33.829 -9.590 -23.070 1.00 93.81 455 LYS A C 1
ATOM 3490 O O . LYS A 1 455 ? 33.745 -8.865 -22.083 1.00 93.81 455 LYS A O 1
ATOM 3495 N N . ASN A 1 456 ? 33.136 -10.711 -23.236 1.00 91.19 456 ASN A N 1
ATOM 3496 C CA . ASN A 1 456 ? 32.295 -11.303 -22.206 1.00 91.19 456 ASN A CA 1
ATOM 3497 C C . ASN A 1 456 ? 33.115 -11.521 -20.923 1.00 91.19 456 ASN A C 1
ATOM 3499 O O . ASN A 1 456 ? 34.232 -12.039 -20.975 1.00 91.19 456 ASN A O 1
ATOM 3503 N N . ASN A 1 457 ? 32.559 -11.110 -19.787 1.00 89.50 457 ASN A N 1
ATOM 3504 C CA . ASN A 1 457 ? 33.207 -11.200 -18.483 1.00 89.50 457 ASN A CA 1
ATOM 3505 C C . ASN A 1 457 ? 33.233 -12.622 -17.874 1.00 89.50 457 ASN A C 1
ATOM 3507 O O . ASN A 1 457 ? 33.902 -12.839 -16.866 1.00 89.50 457 ASN A O 1
ATOM 3511 N N . GLY A 1 458 ? 32.526 -13.587 -18.471 1.00 83.00 458 GLY A N 1
ATOM 3512 C CA . GLY A 1 458 ? 32.473 -14.987 -18.042 1.00 83.00 458 GLY A CA 1
ATOM 3513 C C . GLY A 1 458 ? 31.639 -15.252 -16.785 1.00 83.00 458 GLY A C 1
ATOM 3514 O O . GLY A 1 458 ? 31.723 -16.350 -16.241 1.00 83.00 458 GLY A O 1
ATOM 3515 N N . GLN A 1 459 ? 30.865 -14.274 -16.309 1.00 81.38 459 GLN A N 1
ATOM 3516 C CA . GLN A 1 459 ? 30.087 -14.372 -15.073 1.00 81.38 459 GLN A CA 1
ATOM 3517 C C . GLN A 1 459 ? 28.604 -14.584 -15.411 1.00 81.38 459 GLN A C 1
ATOM 3519 O O . GLN A 1 459 ? 27.966 -13.631 -15.845 1.00 81.38 459 GLN A O 1
ATOM 3524 N N . PRO A 1 460 ? 28.041 -15.798 -15.278 1.00 66.31 460 PRO A N 1
ATOM 3525 C CA . PRO A 1 460 ? 26.612 -16.018 -15.505 1.00 66.31 460 PRO A CA 1
ATOM 3526 C C . PRO A 1 460 ? 25.766 -15.306 -14.435 1.00 66.31 460 PRO A C 1
ATOM 3528 O O . PRO A 1 460 ? 26.158 -15.299 -13.264 1.00 66.31 460 PRO A O 1
ATOM 3531 N N . VAL A 1 461 ? 24.619 -14.739 -14.834 1.00 57.97 461 VAL A N 1
ATOM 3532 C CA . VAL A 1 461 ? 23.632 -14.065 -13.956 1.00 57.97 461 VAL A CA 1
ATOM 3533 C C . VAL A 1 461 ? 22.230 -14.626 -14.091 1.00 57.97 461 VAL A C 1
ATOM 3535 O O . VAL A 1 461 ? 21.870 -15.076 -15.203 1.00 57.97 461 VAL A O 1
#

Foldseek 3Di:
DDDDDDDDDPPPPDPPPPPFFAFLHTFQAACVPAPDWDFPFAWDQDPNKTWTKTDRLLQQKIKIKIAQAAFFKKKAKWKDQQQPPDTDPRHQMDTAHHVHRMDMGGIGHQDRLQVLTGMWMWMWIDDPDIDITDIDGDWADDVHTQQAADAADWDFQFAWDDDPNKTKTWIAGPRRKIKIKIAQAAFFKKKAKAKGSPQPPDRRVRPRRQIDTAHHPGRMDMGHIGHQARVSRLRFGMWMKMKIDHPPDPDIDITHIDGRDPDPLRVVLRVLSSQQRLVQLARLDALLVRLVSLLSNLVSCVVVVNDSCLVSLVSNCVNPQDWDCAPPRHNHTQHGLQDTQFLLSLLSQLVSLLSNCVRPVDCVSLVSSVVSLVVQVVQWDCVALNTAGARGPVSQFGWPSSLVSSLVSLVSSPVVDPPDPPSVVSNVVSVVSLVVLCQQDPVRFGATGAHRVSDGPPHGD

InterPro domains:
  IPR005198 Glycoside hydrolase, family 76 [PF03663] (267-456)
  IPR008928 Six-hairpin glycosidase superfamily [SSF48208] (282-453)
  IPR053169 Meiotically Up-regulated Gene Protein [PTHR47791] (232-459)

Radius of gyration: 28.37 Å; chains: 1; bounding box: 82×68×72 Å

Sequence (461 aa):
MLRSFPFFLVFVAGLVGAADVCSVSCDKRDPSTSQQDTFPVSNKNQNGRIISLHLSEADAMAWGSIDKGTQGDEIWLDRTWDGGSTWESKIGKASIPSTWTGTRTLMYNLADPSHNRRGMIRACGNSGGIQCTDWVRAAACDVGCDGEKTNQGDSQPVGSATLSGRTIALHVDDRGMFWGTISGGAPGDEIWLDRSWNEGKNWDGGSSLGRTSTPSGATSARTVLFAARDPKSLLYGGALRACGRAVTGAGGACTSWARPAADRAAAAADALMWAYQPDTAWWLASWWNSAVTITTLMDWMWVTGRRDYIWAVDRTFEVNKVPMAAGVKSGDELLGDFTSRAIDDSAWWGMAWVRAYDLTGNKKYLDEAVIIANYVHGFWDTSTCNGGVWWDGERTYKNAVTIGLYIRLTAVLHNRISGDTTWRDRAIKAWNWFDKSGMVNADGLVNDGINHDCKNNGQPV

Organism: NCBI:txid1314781